Protein AF-0000000069203254 (afdb_homodimer)

Nearest PDB structures (foldseek):
  6vp0-assembly1_E  TM=7.982E-01  e=1.000E-12  Homo sapiens
  6vum-assembly1_A  TM=7.937E-01  e=8.393E-13  Homo sapiens
  8esm-assembly1_A  TM=7.914E-01  e=7.179E-12  Homo sapiens
  6vz1-assembly1_B  TM=7.883E-01  e=5.284E-12  Homo sapiens
  6l48-assembly1_B  TM=7.191E-01  e=2.242E-11  Homo sapiens

Sequence (732 aa):
MKPYTYIHRVSQLDDMDDNSVLSKSKLHGFYYYVYMLGIYYLFDLIYFNQLGTILANSSTVSAIRKEGILMLIWAVYSFTYPYTVYFAHKFGQKLLVALFISLPFMIFPWVTINYKLGFIPGAFVGIMANIGFMKEVSYIKHCKKPIGLWEFFVYMITPALVFYHDYPKTKKIRLVYCLAKLFNIVYFNILGAVIIAKHIEPSIIGTQDYVLQTILLIFPLAIFWILLFFLTFENILNLLAEITYFGDREFYHDWWNATTFEEFNAKWNTVVYAFLHTHVYLQLQEWKVSRVWSKILTFAFSALLHEIILIAVLRQFTPFMTFIMLLQVPVMMVLRFLKNTRIGLIYFWFSLLHGVPIIASYYVLIMKPYTYIHRVSQLDDMDDNSVLSKSKLHGFYYYVYMLGIYYLFDLIYFNQLGTILANSSTVSAIRKEGILMLIWAVYSFTYPYTVYFAHKFGQKLLVALFISLPFMIFPWVTINYKLGFIPGAFVGIMANIGFMKEVSYIKHCKKPIGLWEFFVYMITPALVFYHDYPKTKKIRLVYCLAKLFNIVYFNILGAVIIAKHIEPSIIGTQDYVLQTILLIFPLAIFWILLFFLTFENILNLLAEITYFGDREFYHDWWNATTFEEFNAKWNTVVYAFLHTHVYLQLQEWKVSRVWSKILTFAFSALLHEIILIAVLRQFTPFMTFIMLLQVPVMMVLRFLKNTRIGLIYFWFSLLHGVPIIASYYVLI

pLDDT: mean 89.7, std 7.21, range [35.69, 98.19]

Radius of gyration: 30.36 Å; Cα contacts (8 Å, |Δi|>4): 889; chains: 2; bounding box: 56×98×72 Å

InterPro domains:
  IPR004299 Membrane bound O-acyl transferase, MBOAT [PF03062] (158-364)
  IPR014371 Sterol O-acyltransferase, ACAT/DAG/ARE types [PTHR10408] (147-364)

Organism: Paramecium tetraurelia (NCBI:txid5888)

Secondary structure (DSSP, 8-state):
-PPP----B--TT-TT-TTSHHHH-TTHHHHHHHHHHHHHHHHHHHHTT-HHHHHHT-HHHHHHHHTHHHHHHHHHHHHHTHHHHHHHHHTT-HHHHHHHHHHHHHHHHHHHHHTT--HHHHHHHHHHHHHHHHHHHHHHHH--S---HHHHHHHHHSS-SS--SS--B-S---HHHHHHHHHHHHHHHHHHHHHIIIIIHHHHHT---HHHHHHHHHHHHHHHHHHHHIIIIIIIHHHHHHHTTB-B------GGG-SSHHHHHHHH-HHHHHHIIIIIIHHHHHTT--HHHHHHHHHHHHHHHHHHHHHHHHTS--THHHHHHHHHHHHHHHGGGGTTSHHHHHHHHHHHHHHHHHHHHHHS--/-PPP----B--TT-TT-TTSHHHH-TTHHHHHHHHHHHHHHHHHHHHTT-HHHHHHT-HHHHHHHHTHHHHHHHHHHHHHTHHHHHHHHHTT-HHHHHHHHHHHHHHHHHHHHHTT--HHHHHHHHHHHHHHHHHHHHHHHH--S---HHHHHHHHHSS-SS--S---B-S---HHHHHHHHHHHHHHHHHHHHHIIIIIHHHHHT---HHHHHHHHHHHHHHHHHHHHIIIIIIIHHHHHHHTTB-B------GGG-SSHHHHHHHH-HHHHHHIIIIIIHHHHHTT--HHHHHHHHHHHHHHHHHHHHHHHHTS--THHHHHHHHHHHHHHHGGGGTTSHHHHHHHHHHHHHHHHHHHHHH---

Solvent-accessible surface area (backbone atoms only — not comparable to full-atom values): 38084 Å² total; per-residue (Å²): 135,79,67,74,78,79,48,77,40,65,32,47,73,33,82,88,37,77,83,11,56,37,54,65,35,88,62,39,33,56,54,55,52,54,53,49,51,55,52,48,52,52,48,51,29,52,73,68,64,39,46,67,56,44,46,66,69,17,68,68,51,44,38,42,63,72,41,39,60,57,49,50,51,46,56,52,43,45,61,49,55,55,50,58,36,52,51,23,55,74,71,66,36,63,70,55,28,56,51,52,56,48,41,44,76,52,48,41,39,46,52,23,55,73,66,61,36,43,58,66,56,18,40,49,47,34,51,41,34,50,52,38,38,47,32,51,54,28,36,68,74,57,56,84,64,93,74,53,72,65,58,51,51,50,51,66,56,31,72,53,36,60,55,64,94,76,70,37,62,50,92,70,72,56,65,69,58,46,52,52,28,50,49,48,44,54,51,45,50,52,52,47,48,46,44,39,37,67,42,41,47,52,36,55,77,74,38,88,49,55,69,58,24,24,63,57,28,29,61,48,49,51,52,47,51,53,46,50,48,44,37,46,57,65,16,52,39,45,39,32,17,46,79,62,26,48,23,55,40,49,48,40,51,69,34,66,61,24,22,43,63,67,49,25,61,56,16,59,36,32,41,61,38,40,33,44,45,46,67,40,29,49,48,35,43,73,72,66,44,53,72,69,56,25,51,51,52,39,51,49,51,55,38,48,56,54,42,52,32,47,28,30,33,66,72,44,92,64,66,58,62,42,48,55,58,55,52,46,54,62,50,40,66,70,47,50,83,25,54,90,34,70,65,13,34,51,47,40,51,52,47,53,47,48,46,53,22,47,49,47,42,66,61,63,56,136,135,78,67,74,77,80,48,76,38,65,32,46,73,32,83,89,37,78,82,11,56,37,52,65,37,88,63,40,33,55,54,56,51,54,53,47,52,55,53,49,52,52,49,50,29,52,74,69,65,38,46,67,56,42,48,68,71,16,68,66,52,44,36,41,63,71,42,38,63,56,48,51,51,45,53,52,43,46,66,49,56,55,52,57,35,51,50,23,55,73,72,66,36,63,67,55,27,56,51,50,58,49,40,44,76,51,48,41,39,47,52,22,54,74,65,58,38,43,56,68,52,18,39,50,48,34,51,43,34,52,51,40,39,47,34,50,54,28,36,67,74,56,55,83,64,93,74,53,70,65,58,51,51,50,52,68,57,32,70,53,35,58,56,66,96,75,69,38,62,50,94,70,71,57,65,69,57,47,52,51,29,50,50,46,42,55,51,44,49,52,52,48,50,47,44,39,38,68,42,41,48,52,37,53,76,74,39,87,49,54,68,59,26,23,61,57,26,29,62,48,48,51,53,47,51,55,47,50,47,45,36,46,56,64,17,53,38,44,41,32,17,44,78,63,27,47,23,53,40,48,48,40,52,69,32,65,60,24,21,40,61,69,48,24,60,56,16,60,36,32,41,60,38,40,32,43,45,47,68,42,28,49,48,34,44,73,72,65,43,54,70,69,57,25,52,51,51,39,50,49,52,55,41,48,59,53,42,54,32,46,30,30,33,64,73,44,90,65,64,58,62,43,48,55,58,54,49,45,52,61,50,39,67,70,47,52,83,25,55,88,34,71,65,13,33,52,47,41,50,53,46,54,48,48,47,54,22,47,50,45,44,66,60,60,57,130

Foldseek 3Di:
DDADDFDFDDAQCQPVDCPHVLNPDPCVVVVVVVVVVLVVVVVVCVVVVNLVVLLVPFPQSVLCVVCVVVLVVLLVCLLPLLVQLLVCLVVVPPVSNVVSLCVLLVPLLCCCVVVVGAQVSLLSSLVSSVLSSLQSVLCSVPVPDRDDPVVSSLSSLQLASHDDPDAQFADAFDPVLLVVLVVLLVSLVSSLSSLCRPQLVCLQVVDPDLVSSLVSCLVSVVVNVVSVLCNVQNRSNVNSCRVSRGRRSQQFAPLLQFLAVVSNVCGSGVRVVSSLVNPQLVVCVVVVHDNLVSVLVSQLVVLVSVQSSLCSNLVDRDCPSSVVSSVSSVVRVVCVVRGPHPVSSVVVVVCVSRVVSSCCSVSPDD/DDADDFDFDDAQCQPVDCPHVLNPDPCVVVVVVVVVVLVVVVVVCVVVVNLVVLLVPFPQSVLCVVCVVVLVVLLVCLLPLLVQLLVCLVVVPVVSNVVSLCVLLVPLLVCCVVVVGAQVSLLSSLVSSVLSSLQSVLCSVPVPDRDDPVVSSLSSLQLASHDDPDAQFADAFDPVLLVVLVVLLVSLVSSLSSLCRPQLVCLQVVDPDLVSSLVSCLVSVVVNVVSVLCNVQNRSNVSSCRVSRGRRSQQFAPLLQFLAVVSNVCGSGVRVVSSLVNPQLVVCVVVVHDNLVSVLVSQLVVLVSVQSSLCSNLVDRDCPSSVVSSVSSVVRVVCVVRGPHPVSSVVVVVCVSRVVSSCCSVSPPD

Structure (mmCIF, N/CA/C/O backbone):
data_AF-0000000069203254-model_v1
#
loop_
_entity.id
_entity.type
_entity.pdbx_description
1 polymer 'Chromosome undetermined scaffold_76, whole genome shotgun sequence'
#
loop_
_atom_site.group_PDB
_atom_site.id
_atom_site.type_symbol
_atom_site.label_atom_id
_atom_site.label_alt_id
_atom_site.label_comp_id
_atom_site.label_asym_id
_atom_site.label_entity_id
_atom_site.label_seq_id
_atom_site.pdbx_PDB_ins_code
_atom_site.Cartn_x
_atom_site.Cartn_y
_atom_site.Cartn_z
_atom_site.occupancy
_atom_site.B_iso_or_equiv
_atom_site.auth_seq_id
_atom_site.auth_comp_id
_atom_site.auth_asym_id
_atom_site.auth_atom_id
_atom_site.pdbx_PDB_model_num
ATOM 1 N N . MET A 1 1 ? 27.375 -28.328 -5.211 1 59.78 1 MET A N 1
ATOM 2 C CA . MET A 1 1 ? 26.125 -27.594 -5.012 1 59.78 1 MET A CA 1
ATOM 3 C C . MET A 1 1 ? 25 -28.516 -4.559 1 59.78 1 MET A C 1
ATOM 5 O O . MET A 1 1 ? 24.859 -29.625 -5.09 1 59.78 1 MET A O 1
ATOM 9 N N . LYS A 1 2 ? 24.375 -28.203 -3.41 1 66.56 2 LYS A N 1
ATOM 10 C CA . LYS A 1 2 ? 23.422 -29.094 -2.746 1 66.56 2 LYS A CA 1
ATOM 11 C C . LYS A 1 2 ? 22.016 -28.906 -3.316 1 66.56 2 LYS A C 1
ATOM 13 O O . LYS A 1 2 ? 21.656 -27.812 -3.744 1 66.56 2 LYS A O 1
ATOM 18 N N . PRO A 1 3 ? 21.422 -30.094 -3.469 1 78.12 3 PRO A N 1
ATOM 19 C CA . PRO A 1 3 ? 20.031 -30.047 -3.926 1 78.12 3 PRO A CA 1
ATOM 20 C C . PRO A 1 3 ? 19.188 -29.094 -3.084 1 78.12 3 PRO A C 1
ATOM 22 O O . PRO A 1 3 ? 19.578 -28.719 -1.982 1 78.12 3 PRO A O 1
ATOM 25 N N . TYR A 1 4 ? 18.141 -28.672 -3.609 1 84.25 4 TYR A N 1
ATOM 26 C CA . TYR A 1 4 ? 17.203 -27.797 -2.902 1 84.25 4 TYR A CA 1
ATOM 27 C C . TYR A 1 4 ? 16.641 -28.484 -1.666 1 84.25 4 TYR A C 1
ATOM 29 O O . TYR A 1 4 ? 16.344 -29.688 -1.697 1 84.25 4 TYR A O 1
ATOM 37 N N . THR A 1 5 ? 16.672 -27.812 -0.538 1 88.44 5 THR A N 1
ATOM 38 C CA . THR A 1 5 ? 16.172 -28.375 0.714 1 88.44 5 THR A CA 1
ATOM 39 C C . THR A 1 5 ? 14.953 -27.594 1.206 1 88.44 5 THR A C 1
ATOM 41 O O . THR A 1 5 ? 14.961 -26.359 1.198 1 88.44 5 THR A O 1
ATOM 44 N N . TYR A 1 6 ? 13.961 -28.438 1.542 1 93.69 6 TYR A N 1
ATOM 45 C CA . TYR A 1 6 ? 12.742 -27.828 2.061 1 93.69 6 TYR A CA 1
ATOM 46 C C . TYR A 1 6 ? 12.805 -27.703 3.578 1 93.69 6 TYR A C 1
ATOM 48 O O . TYR A 1 6 ? 13.141 -28.656 4.277 1 93.69 6 TYR A O 1
ATOM 56 N N . ILE A 1 7 ? 12.586 -26.469 4.098 1 94.31 7 ILE A N 1
ATOM 57 C CA . ILE A 1 7 ? 12.523 -26.188 5.527 1 94.31 7 ILE A CA 1
ATOM 58 C C . ILE A 1 7 ? 11.305 -25.328 5.828 1 94.31 7 ILE A C 1
ATOM 60 O O . ILE A 1 7 ? 10.695 -24.766 4.918 1 94.31 7 ILE A O 1
ATOM 64 N N . HIS A 1 8 ? 10.984 -25.312 7.086 1 95.56 8 HIS A N 1
ATOM 65 C CA . HIS A 1 8 ? 9.852 -24.469 7.461 1 95.56 8 HIS A CA 1
ATOM 66 C C . HIS A 1 8 ? 10.164 -22.984 7.238 1 95.56 8 HIS A C 1
ATOM 68 O O . HIS A 1 8 ? 11.109 -22.453 7.824 1 95.56 8 HIS A O 1
ATOM 74 N N . ARG A 1 9 ? 9.406 -22.344 6.406 1 95.38 9 ARG A N 1
ATOM 75 C CA . ARG A 1 9 ? 9.547 -20.922 6.109 1 95.38 9 ARG A CA 1
ATOM 76 C C . ARG A 1 9 ? 8.195 -20.297 5.828 1 95.38 9 ARG A C 1
ATOM 78 O O . ARG A 1 9 ? 7.273 -20.953 5.352 1 95.38 9 ARG A O 1
ATOM 85 N N . VAL A 1 10 ? 8.086 -19 6.059 1 95.06 10 VAL A N 1
ATOM 86 C CA . VAL A 1 10 ? 6.848 -18.266 5.836 1 95.06 10 VAL A CA 1
ATOM 87 C C . VAL A 1 10 ? 6.973 -17.422 4.574 1 95.06 10 VAL A C 1
ATOM 89 O O . VAL A 1 10 ? 8.07 -17 4.203 1 95.06 10 VAL A O 1
ATOM 92 N N . SER A 1 11 ? 5.867 -17.281 3.896 1 95.75 11 SER A N 1
ATOM 93 C CA . SER A 1 11 ? 5.848 -16.391 2.74 1 95.75 11 SER A CA 1
ATOM 94 C C . SER A 1 11 ? 6.145 -14.953 3.146 1 95.75 11 SER A C 1
ATOM 96 O O . SER A 1 11 ? 5.57 -14.445 4.113 1 95.75 11 SER A O 1
ATOM 98 N N . GLN A 1 12 ? 6.926 -14.281 2.449 1 95.38 12 GLN A N 1
ATOM 99 C CA . GLN A 1 12 ? 7.461 -12.984 2.85 1 95.38 12 GLN A CA 1
ATOM 100 C C . GLN A 1 12 ? 6.363 -11.922 2.893 1 95.38 12 GLN A C 1
ATOM 102 O O . GLN A 1 12 ? 6.398 -11.023 3.734 1 95.38 12 GLN A O 1
ATOM 107 N N . LEU A 1 13 ? 5.395 -12.016 2.055 1 95.62 13 LEU A N 1
ATOM 108 C CA . LEU A 1 13 ? 4.383 -10.969 1.96 1 95.62 13 LEU A CA 1
ATOM 109 C C . LEU A 1 13 ? 3.037 -11.469 2.479 1 95.62 13 LEU A C 1
ATOM 111 O O . LEU A 1 13 ? 1.991 -10.906 2.145 1 95.62 13 LEU A O 1
ATOM 115 N N . ASP A 1 14 ? 3.023 -12.547 3.232 1 95.44 14 ASP A N 1
ATOM 116 C CA . ASP A 1 14 ? 1.796 -13.07 3.822 1 95.44 14 ASP A CA 1
ATOM 117 C C . ASP A 1 14 ? 1.26 -12.133 4.898 1 95.44 14 ASP A C 1
ATOM 119 O O . ASP A 1 14 ? 1.852 -12.016 5.977 1 95.44 14 ASP A O 1
ATOM 123 N N . ASP A 1 15 ? 0.205 -11.523 4.68 1 90.31 15 ASP A N 1
ATOM 124 C CA . ASP A 1 15 ? -0.351 -10.531 5.594 1 90.31 15 ASP A CA 1
ATOM 125 C C . ASP A 1 15 ? -1.049 -11.195 6.773 1 90.31 15 ASP A C 1
ATOM 127 O O . ASP A 1 15 ? -1.454 -10.523 7.727 1 90.31 15 ASP A O 1
ATOM 131 N N . MET A 1 16 ? -1.205 -12.547 6.742 1 92.19 16 MET A 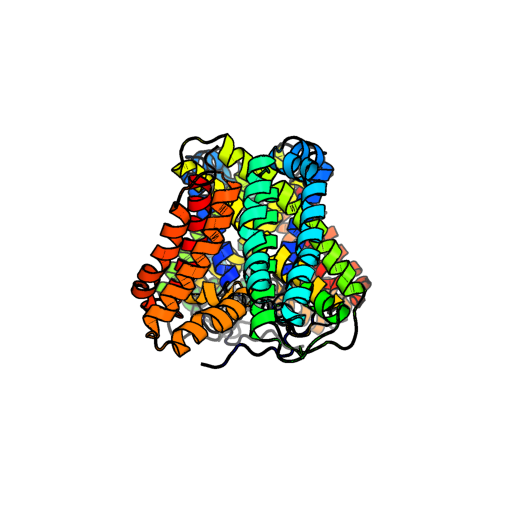N 1
ATOM 132 C CA . MET A 1 16 ? -1.908 -13.242 7.816 1 92.19 16 MET A CA 1
ATOM 133 C C . MET A 1 16 ? -0.924 -13.938 8.75 1 92.19 16 MET A C 1
ATOM 135 O O . MET A 1 16 ? -1.33 -14.594 9.711 1 92.19 16 MET A O 1
ATOM 139 N N . ASP A 1 17 ? 0.346 -13.859 8.406 1 92.25 17 ASP A N 1
ATOM 140 C CA . ASP A 1 17 ? 1.387 -14.43 9.258 1 92.25 17 ASP A CA 1
ATOM 141 C C . ASP A 1 17 ? 2.201 -13.336 9.938 1 92.25 17 ASP A C 1
ATOM 143 O O . ASP A 1 17 ? 2.836 -12.516 9.266 1 92.25 17 ASP A O 1
ATOM 147 N N . ASP A 1 18 ? 2.309 -13.289 11.211 1 90.38 18 ASP A N 1
ATOM 148 C CA . ASP A 1 18 ? 2.963 -12.25 12 1 90.38 18 ASP A CA 1
ATOM 149 C C . ASP A 1 18 ? 4.477 -12.281 11.805 1 90.38 18 ASP A C 1
ATOM 151 O O . ASP A 1 18 ? 5.164 -11.297 12.086 1 90.38 18 ASP A O 1
ATOM 155 N N . ASN A 1 19 ? 4.961 -13.352 11.281 1 91.69 19 ASN A N 1
ATOM 156 C CA . ASN A 1 19 ? 6.402 -13.492 11.133 1 91.69 19 ASN A CA 1
ATOM 157 C C . ASN A 1 19 ? 6.852 -13.164 9.711 1 91.69 19 ASN A C 1
ATOM 159 O O . ASN A 1 19 ? 8.039 -13.242 9.391 1 91.69 19 ASN A O 1
ATOM 163 N N . SER A 1 20 ? 5.914 -12.797 8.914 1 94.44 20 SER A N 1
ATOM 164 C CA . SER A 1 20 ? 6.266 -12.453 7.543 1 94.44 20 SER A CA 1
ATOM 165 C C . SER A 1 20 ? 7.035 -11.133 7.488 1 94.44 20 SER A C 1
ATOM 167 O O . SER A 1 20 ? 6.977 -10.336 8.422 1 94.44 20 SER A O 1
ATOM 169 N N . VAL A 1 21 ? 7.812 -10.93 6.445 1 94.06 21 VAL A N 1
ATOM 170 C CA . VAL A 1 21 ? 8.547 -9.688 6.215 1 94.06 21 VAL A CA 1
ATOM 171 C C . VAL A 1 21 ? 7.574 -8.516 6.164 1 94.06 21 VAL A C 1
ATOM 173 O O . VAL A 1 21 ? 7.852 -7.445 6.715 1 94.06 21 VAL A O 1
ATOM 176 N N . LEU A 1 22 ? 6.457 -8.672 5.562 1 92.94 22 LEU A N 1
ATOM 177 C CA . LEU A 1 22 ? 5.445 -7.625 5.449 1 92.94 22 LEU A CA 1
ATOM 178 C C . LEU A 1 22 ? 4.91 -7.234 6.82 1 92.94 22 LEU A C 1
ATOM 180 O O . LEU A 1 22 ? 4.852 -6.047 7.156 1 92.94 22 LEU A O 1
ATOM 184 N N . SER A 1 23 ? 4.539 -8.234 7.66 1 90.44 23 SER A N 1
ATOM 185 C CA . SER A 1 23 ? 3.93 -7.969 8.953 1 90.44 23 SER A CA 1
ATOM 186 C C . SER A 1 23 ? 4.926 -7.328 9.914 1 90.44 23 SER A C 1
ATOM 188 O O . SER A 1 23 ? 4.547 -6.52 10.766 1 90.44 23 SER A O 1
ATOM 190 N N . LYS A 1 24 ? 6.195 -7.586 9.719 1 91.38 24 LYS A N 1
ATOM 191 C CA . LYS A 1 24 ? 7.223 -7.047 10.602 1 91.38 24 LYS A CA 1
ATOM 192 C C . LYS A 1 24 ? 7.754 -5.715 10.086 1 91.38 24 LYS A C 1
ATOM 194 O O . LYS A 1 24 ? 8.453 -4.996 10.805 1 91.38 24 LYS A O 1
ATOM 199 N N . SER A 1 25 ? 7.352 -5.406 8.922 1 92.06 25 SER A N 1
ATOM 200 C CA . SER A 1 25 ? 7.855 -4.18 8.32 1 92.06 25 SER A CA 1
ATOM 201 C C . SER A 1 25 ? 7.207 -2.947 8.938 1 92.06 25 SER A C 1
ATOM 203 O O . SER A 1 25 ? 6.012 -2.957 9.242 1 92.06 25 SER A O 1
ATOM 205 N N . LYS A 1 26 ? 8.016 -1.901 9.008 1 91.88 26 LYS A N 1
ATOM 206 C CA . LYS A 1 26 ? 7.488 -0.624 9.484 1 91.88 26 LYS A CA 1
ATOM 207 C C . LYS A 1 26 ? 6.672 0.071 8.398 1 91.88 26 LYS A C 1
ATOM 209 O O . LYS A 1 26 ? 6.027 1.091 8.656 1 91.88 26 LYS A O 1
ATOM 214 N N . LEU A 1 27 ? 6.617 -0.548 7.227 1 91.44 27 LEU A N 1
ATOM 215 C CA . LEU A 1 27 ? 5.887 0.055 6.113 1 91.44 27 LEU A CA 1
ATOM 216 C C . LEU A 1 27 ? 4.625 -0.737 5.801 1 91.44 27 LEU A C 1
ATOM 218 O O . LEU A 1 27 ? 4.016 -0.554 4.746 1 91.44 27 LEU A O 1
ATOM 222 N N . HIS A 1 28 ? 4.191 -1.595 6.684 1 90.81 28 HIS A N 1
ATOM 223 C CA . HIS A 1 28 ? 3.104 -2.533 6.422 1 90.81 28 HIS A CA 1
ATOM 224 C C . HIS A 1 28 ? 1.779 -1.803 6.227 1 90.81 28 HIS A C 1
ATOM 226 O O . HIS A 1 28 ? 0.89 -2.297 5.531 1 90.81 28 HIS A O 1
ATOM 232 N N . GLY A 1 29 ? 1.631 -0.62 6.773 1 91.62 29 GLY A N 1
ATOM 233 C CA . GLY A 1 29 ? 0.402 0.143 6.621 1 91.62 29 GLY A CA 1
ATOM 234 C C . GLY A 1 29 ? 0.088 0.483 5.176 1 91.62 29 GLY A C 1
ATOM 235 O O . GLY A 1 29 ? -1.08 0.545 4.785 1 91.62 29 GLY A O 1
ATOM 236 N N . PHE A 1 30 ? 1.15 0.67 4.363 1 91.69 30 PHE A N 1
ATOM 237 C CA . PHE A 1 30 ? 0.964 1.026 2.961 1 91.69 30 PHE A CA 1
ATOM 238 C C . PHE A 1 30 ? 0.378 -0.144 2.178 1 91.69 30 PHE A C 1
ATOM 240 O O . PHE A 1 30 ? -0.282 0.055 1.156 1 91.69 30 PHE A O 1
ATOM 247 N N . TYR A 1 31 ? 0.605 -1.359 2.682 1 92.12 31 TYR A N 1
ATOM 248 C CA . TYR A 1 31 ? -0.003 -2.527 2.057 1 92.12 31 TYR A CA 1
ATOM 249 C C . TYR A 1 31 ? -1.524 -2.453 2.125 1 92.12 31 TYR A C 1
ATOM 251 O O . TYR A 1 31 ? -2.209 -2.672 1.123 1 92.12 31 TYR A O 1
ATOM 259 N N . TYR A 1 32 ? -2.053 -2.1 3.293 1 90.62 32 TYR A N 1
ATOM 260 C CA . TYR A 1 32 ? -3.496 -2.023 3.48 1 90.62 32 TYR A CA 1
ATOM 261 C C . TYR A 1 32 ? -4.086 -0.853 2.703 1 90.62 32 TYR A C 1
ATOM 263 O O . TYR A 1 32 ? -5.207 -0.938 2.195 1 90.62 32 TYR A O 1
ATOM 271 N N . TYR A 1 33 ? -3.275 0.205 2.648 1 92.94 33 TYR A N 1
ATOM 272 C CA . TYR A 1 33 ? -3.676 1.361 1.855 1 92.94 33 TYR A CA 1
ATOM 273 C C . TYR A 1 33 ? -3.898 0.973 0.399 1 92.94 33 TYR A C 1
ATOM 275 O O . TYR A 1 33 ? -4.965 1.235 -0.164 1 92.94 33 TYR A O 1
ATOM 283 N N . VAL A 1 34 ? -2.984 0.165 -0.263 1 91.88 34 VAL A N 1
ATOM 284 C CA . VAL A 1 34 ? -3.047 -0.207 -1.672 1 91.88 34 VAL A CA 1
ATOM 285 C C . VAL A 1 34 ? -4.133 -1.263 -1.88 1 91.88 34 VAL A C 1
ATOM 287 O O . VAL A 1 34 ? -4.867 -1.221 -2.869 1 91.88 34 VAL A O 1
ATOM 290 N N . TYR A 1 35 ? -4.207 -2.143 -0.897 1 92.75 35 TYR A N 1
ATOM 291 C CA . TYR A 1 35 ? -5.227 -3.186 -0.965 1 92.75 35 TYR A CA 1
ATOM 292 C C . TYR A 1 35 ? -6.625 -2.58 -0.96 1 92.75 35 TYR A C 1
ATOM 294 O O . TYR A 1 35 ? -7.488 -2.99 -1.739 1 92.75 35 TYR A O 1
ATOM 302 N N . MET A 1 36 ? -6.848 -1.55 -0.164 1 92.81 36 MET A N 1
ATOM 303 C CA . MET A 1 36 ? -8.141 -0.887 -0.075 1 92.81 36 MET A CA 1
ATOM 304 C C . MET A 1 36 ? -8.453 -0.12 -1.356 1 92.81 36 MET A C 1
ATOM 306 O O . MET A 1 36 ? -9.594 -0.1 -1.812 1 92.81 36 MET A O 1
ATOM 310 N N . LEU A 1 37 ? -7.449 0.465 -1.939 1 92.88 37 LEU A N 1
ATOM 311 C CA . LEU A 1 37 ? -7.648 1.189 -3.189 1 92.88 37 LEU A CA 1
ATOM 312 C C . LEU A 1 37 ? -8.102 0.246 -4.297 1 92.88 37 LEU A C 1
ATOM 314 O O . LEU A 1 37 ? -8.93 0.618 -5.133 1 92.88 37 LEU A O 1
ATOM 318 N N . GLY A 1 38 ? -7.574 -1.018 -4.277 1 92.44 38 GLY A N 1
ATOM 319 C CA . GLY A 1 38 ? -8.031 -2.008 -5.238 1 92.44 38 GLY A CA 1
ATOM 320 C C . GLY A 1 38 ? -9.492 -2.379 -5.062 1 92.44 38 GLY A C 1
ATOM 321 O O . GLY A 1 38 ? -10.234 -2.484 -6.039 1 92.44 38 GLY A O 1
ATOM 322 N N . ILE A 1 39 ? -9.898 -2.465 -3.812 1 92.25 39 ILE A N 1
ATOM 323 C CA . ILE A 1 39 ? -11.281 -2.805 -3.508 1 92.25 39 ILE A CA 1
ATOM 324 C C . ILE A 1 39 ? -12.195 -1.658 -3.926 1 92.25 39 ILE A C 1
ATOM 326 O O . ILE A 1 39 ? -13.258 -1.886 -4.516 1 92.25 39 ILE A O 1
ATOM 330 N N . TYR A 1 40 ? -11.766 -0.476 -3.65 1 91.69 40 TYR A N 1
ATOM 331 C CA . TYR A 1 40 ? -12.562 0.698 -4 1 91.69 40 TYR A CA 1
ATOM 332 C C . TYR A 1 40 ? -12.68 0.842 -5.512 1 91.69 40 TYR A C 1
ATOM 334 O O . TYR A 1 40 ? -13.703 1.312 -6.02 1 91.69 40 TYR A O 1
ATOM 342 N N . TYR A 1 41 ? -11.648 0.421 -6.215 1 91.94 41 TYR A N 1
ATOM 343 C CA . TYR A 1 41 ? -11.711 0.455 -7.672 1 91.94 41 TYR A CA 1
ATOM 344 C C . TYR A 1 41 ? -12.836 -0.431 -8.188 1 91.94 41 TYR A C 1
ATOM 346 O O . TYR A 1 41 ? -13.602 -0.023 -9.062 1 91.94 41 TYR A O 1
ATOM 354 N N . LEU A 1 42 ? -13.031 -1.536 -7.637 1 92.5 42 LEU A N 1
ATOM 355 C CA . LEU A 1 42 ? -14.102 -2.449 -8.031 1 92.5 42 LEU A CA 1
ATOM 356 C C . LEU A 1 42 ? -15.461 -1.915 -7.602 1 92.5 42 LEU A C 1
ATOM 358 O O . LEU A 1 42 ? -16.438 -2.008 -8.352 1 92.5 42 LEU A O 1
ATOM 362 N N . PHE A 1 43 ? -15.477 -1.313 -6.438 1 89.06 43 PHE A N 1
ATOM 363 C CA . PHE A 1 43 ? -16.734 -0.761 -5.938 1 89.06 43 PHE A CA 1
ATOM 364 C C . PHE A 1 43 ? -17.203 0.402 -6.809 1 89.06 43 PHE A C 1
ATOM 366 O O . PHE A 1 43 ? -18.391 0.599 -7 1 89.06 43 PHE A O 1
ATOM 373 N N . ASP A 1 44 ? -16.219 1.114 -7.238 1 88.56 44 ASP A N 1
ATOM 374 C CA . ASP A 1 44 ? -16.531 2.215 -8.141 1 88.56 44 ASP A CA 1
ATOM 375 C C . ASP A 1 44 ? -17.172 1.699 -9.43 1 88.56 44 ASP A C 1
ATOM 377 O O . ASP A 1 44 ? -18.172 2.252 -9.898 1 88.56 44 ASP A O 1
ATOM 381 N N . LEU A 1 45 ? -16.688 0.66 -9.984 1 90.56 45 LEU A N 1
ATOM 382 C CA . LEU A 1 45 ? -17.219 0.085 -11.211 1 90.56 45 LEU A CA 1
ATOM 383 C C . LEU A 1 45 ? -18.609 -0.504 -10.977 1 90.56 45 LEU A C 1
ATOM 385 O O . LEU A 1 45 ? -19.484 -0.412 -11.844 1 90.56 45 LEU A O 1
ATOM 389 N N . ILE A 1 46 ? -18.812 -1.042 -9.797 1 89.69 46 ILE A N 1
ATOM 390 C CA . ILE A 1 46 ? -20.109 -1.606 -9.445 1 89.69 46 ILE A CA 1
ATOM 391 C C . ILE A 1 46 ? -21.125 -0.482 -9.258 1 89.69 46 ILE A C 1
ATOM 393 O O . ILE A 1 46 ? -22.25 -0.572 -9.742 1 89.69 46 ILE A O 1
ATOM 397 N N . TYR A 1 47 ? -20.688 0.559 -8.594 1 85 47 TYR A N 1
ATOM 398 C CA . TYR A 1 47 ? -21.562 1.688 -8.305 1 85 47 TYR A CA 1
ATOM 399 C C . TYR A 1 47 ? -22.078 2.326 -9.594 1 85 47 TYR A C 1
ATOM 401 O O . TYR A 1 47 ? -23.25 2.686 -9.688 1 85 47 TYR A O 1
ATOM 409 N N . PHE A 1 48 ? -21.266 2.381 -10.625 1 88.81 48 PHE A N 1
ATOM 410 C CA . PHE A 1 48 ? -21.641 3.02 -11.875 1 88.81 48 PHE A CA 1
ATOM 411 C C . PHE A 1 48 ? -22.172 1.989 -12.867 1 88.81 48 PHE A C 1
ATOM 413 O O . PHE A 1 48 ? -22.281 2.273 -14.062 1 88.81 48 PHE A O 1
ATOM 420 N N . ASN A 1 49 ? -22.375 0.728 -12.32 1 89.75 49 ASN A N 1
ATOM 421 C CA . ASN A 1 49 ? -22.938 -0.359 -13.125 1 89.75 49 ASN A CA 1
ATOM 422 C C . ASN A 1 49 ? -22.109 -0.589 -14.391 1 89.75 49 ASN A C 1
ATOM 424 O O . ASN A 1 49 ? -22.672 -0.774 -15.477 1 89.75 49 ASN A O 1
ATOM 428 N N . GLN A 1 50 ? -20.812 -0.439 -14.211 1 92.25 50 GLN A N 1
ATOM 429 C CA . GLN A 1 50 ? -19.922 -0.594 -15.359 1 92.25 50 GLN A CA 1
ATOM 430 C C . GLN A 1 50 ? -19.25 -1.961 -15.352 1 92.25 50 GLN A C 1
ATOM 432 O O . GLN A 1 50 ? -18.797 -2.443 -16.391 1 92.25 50 GLN A O 1
ATOM 437 N N . LEU A 1 51 ? -19.172 -2.564 -14.219 1 91.56 51 LEU A N 1
ATOM 438 C CA . LEU A 1 51 ? -18.438 -3.812 -14.078 1 91.56 51 LEU A CA 1
ATOM 439 C C . LEU A 1 51 ? -18.969 -4.867 -15.047 1 91.56 51 LEU A C 1
ATOM 441 O O . LEU A 1 51 ? -18.188 -5.465 -15.805 1 91.56 51 LEU A O 1
ATOM 445 N N . GLY A 1 52 ? -20.281 -5.082 -15.023 1 90.62 52 GLY A N 1
ATOM 446 C CA . GLY A 1 52 ? -20.875 -6.066 -15.906 1 90.62 52 GLY A CA 1
ATOM 447 C C . GLY A 1 52 ? -20.656 -5.77 -17.375 1 90.62 52 GLY A C 1
ATOM 448 O O . GLY A 1 52 ? -20.328 -6.668 -18.156 1 90.62 52 GLY A O 1
ATOM 449 N N . THR A 1 53 ? -20.766 -4.527 -17.719 1 93.19 53 THR A N 1
ATOM 450 C CA . THR A 1 53 ? -20.609 -4.117 -19.109 1 93.19 53 THR A CA 1
ATOM 451 C C . THR A 1 53 ? -19.156 -4.289 -19.562 1 93.19 53 THR A C 1
ATOM 453 O O . THR A 1 53 ? -18.906 -4.781 -20.672 1 93.19 53 THR A O 1
ATOM 456 N N . ILE A 1 54 ? -18.25 -3.922 -18.75 1 93.56 54 ILE A N 1
ATOM 457 C CA . ILE A 1 54 ? -16.844 -4.027 -19.062 1 93.56 54 ILE A CA 1
ATOM 458 C C . ILE A 1 54 ? -16.469 -5.496 -19.266 1 93.56 54 ILE A C 1
ATOM 460 O O . ILE A 1 54 ? -15.789 -5.844 -20.25 1 93.56 54 ILE A O 1
ATOM 464 N N . LEU A 1 55 ? -16.906 -6.344 -18.422 1 93.12 55 LEU A N 1
ATOM 465 C CA . LEU A 1 55 ? -16.562 -7.762 -18.484 1 93.12 55 LEU A CA 1
ATOM 466 C C . LEU A 1 55 ? -17.281 -8.438 -19.656 1 93.12 55 LEU A C 1
ATOM 468 O O . LEU A 1 55 ? -16.719 -9.336 -20.281 1 93.12 55 LEU A O 1
ATOM 472 N N . ALA A 1 56 ? -18.469 -7.961 -19.969 1 91.81 56 ALA A N 1
ATOM 473 C CA . ALA A 1 56 ? -19.25 -8.562 -21.047 1 91.81 56 ALA A CA 1
ATOM 474 C C . ALA A 1 56 ? -18.672 -8.188 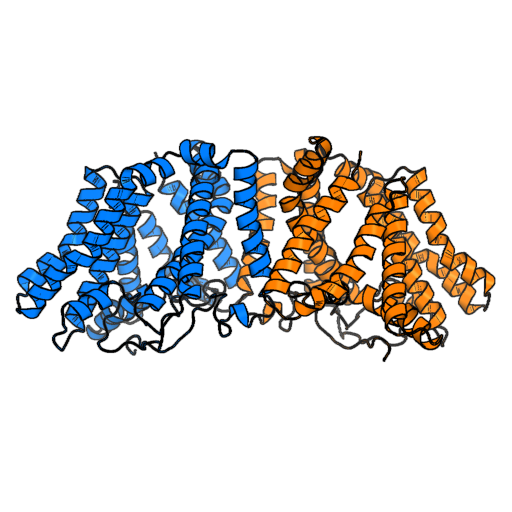-22.406 1 91.81 56 ALA A C 1
ATOM 476 O O . ALA A 1 56 ? -18.734 -8.977 -23.359 1 91.81 56 ALA A O 1
ATOM 477 N N . ASN A 1 57 ? -18.062 -7.055 -22.469 1 90.69 57 ASN A N 1
ATOM 478 C CA . ASN A 1 57 ? -17.594 -6.551 -23.75 1 90.69 57 ASN A CA 1
ATOM 479 C C . ASN A 1 57 ? -16.172 -7.02 -24.047 1 90.69 57 ASN A C 1
ATOM 481 O O . ASN A 1 57 ? -15.633 -6.754 -25.125 1 90.69 57 ASN A O 1
ATOM 485 N N . SER A 1 58 ? -15.625 -7.762 -23.172 1 92.69 58 SER A N 1
ATOM 486 C CA . SER A 1 58 ? -14.258 -8.227 -23.359 1 92.69 58 SER A CA 1
ATOM 487 C C . SER A 1 58 ? -14.227 -9.602 -24.016 1 92.69 58 SER A C 1
ATOM 489 O O . SER A 1 58 ? -14.836 -10.547 -23.5 1 92.69 58 SER A O 1
ATOM 491 N N . SER A 1 59 ? -13.539 -9.688 -25.062 1 89.69 59 SER A N 1
ATOM 492 C CA . SER A 1 59 ? -13.398 -10.969 -25.75 1 89.69 59 SER A CA 1
ATOM 493 C C . SER A 1 59 ? -12.578 -11.953 -24.906 1 89.69 59 SER A C 1
ATOM 495 O O . SER A 1 59 ? -12.867 -13.148 -24.906 1 89.69 59 SER A O 1
ATOM 497 N N . THR A 1 60 ? -11.641 -11.453 -24.203 1 89.44 60 THR A N 1
ATOM 498 C CA . THR A 1 60 ? -10.789 -12.297 -23.391 1 89.44 60 THR A CA 1
ATOM 499 C C . THR A 1 60 ? -11.57 -12.883 -22.219 1 89.44 60 THR A C 1
ATOM 501 O O . THR A 1 60 ? -11.469 -14.07 -21.922 1 89.44 60 THR A O 1
ATOM 504 N N . VAL A 1 61 ? -12.352 -12.023 -21.625 1 91.69 61 VAL A N 1
ATOM 505 C CA . VAL A 1 61 ? -13.133 -12.484 -20.484 1 91.69 61 VAL A CA 1
ATOM 506 C C . VAL A 1 61 ? -14.219 -13.445 -20.953 1 91.69 61 VAL A C 1
ATOM 508 O O . VAL A 1 61 ? -14.531 -14.422 -20.281 1 91.69 61 VAL A O 1
ATOM 511 N N . SER A 1 62 ? -14.766 -13.148 -22.078 1 91.06 62 SER A N 1
ATOM 512 C CA . SER A 1 62 ? -15.75 -14.055 -22.672 1 91.06 62 SER A CA 1
ATOM 513 C C . SER A 1 62 ? -15.141 -15.422 -22.969 1 91.06 62 SER A C 1
ATOM 515 O O . SER A 1 62 ? -15.789 -16.453 -22.781 1 91.06 62 SER A O 1
ATOM 517 N N . ALA A 1 63 ? -13.945 -15.422 -23.375 1 89.56 63 ALA A N 1
ATOM 518 C CA . ALA A 1 63 ? -13.25 -16.688 -23.641 1 89.56 63 ALA A CA 1
ATOM 519 C C . ALA A 1 63 ? -13.055 -17.469 -22.344 1 89.56 63 ALA A C 1
ATOM 521 O O . ALA A 1 63 ? -13.203 -18.703 -22.328 1 89.56 63 ALA A O 1
ATOM 522 N N . ILE A 1 64 ? -12.766 -16.797 -21.328 1 89.31 64 ILE A N 1
ATOM 523 C CA . ILE A 1 64 ? -12.562 -17.438 -20.031 1 89.31 64 ILE A CA 1
ATOM 524 C C . ILE A 1 64 ? -13.883 -18.031 -19.547 1 89.31 64 ILE A C 1
ATOM 526 O O . ILE A 1 64 ? -13.898 -19.141 -19 1 89.31 64 ILE A O 1
ATOM 530 N N . ARG A 1 65 ? -14.914 -17.328 -19.766 1 89.44 65 ARG A N 1
ATOM 531 C CA . ARG A 1 65 ? -16.219 -17.812 -19.344 1 89.44 65 ARG A CA 1
ATOM 532 C C . ARG A 1 65 ? -16.656 -19.016 -20.156 1 89.44 65 ARG A C 1
ATOM 534 O O . ARG A 1 65 ? -17.156 -20 -19.594 1 89.44 65 ARG A O 1
ATOM 541 N N . LYS A 1 66 ? -16.516 -18.938 -21.406 1 89.69 66 LYS A N 1
ATOM 542 C CA . LYS A 1 66 ? -16.922 -20 -22.312 1 89.69 66 LYS A CA 1
ATOM 543 C C . LYS A 1 66 ? -16.078 -21.25 -22.109 1 89.69 66 LYS A C 1
ATOM 545 O O . LYS A 1 66 ? -16.594 -22.375 -22.156 1 89.69 66 LYS A O 1
ATOM 550 N N . GLU A 1 67 ? -14.805 -21.016 -21.875 1 91.75 67 GLU A N 1
ATOM 551 C CA . GLU A 1 67 ? -13.859 -22.125 -21.828 1 91.75 67 GLU A CA 1
ATOM 552 C C . GLU A 1 67 ? -13.539 -22.516 -20.391 1 91.75 67 GLU A C 1
ATOM 554 O O . GLU A 1 67 ? -12.625 -23.297 -20.141 1 91.75 67 GLU A O 1
ATOM 559 N N . GLY A 1 68 ? -14.273 -21.875 -19.469 1 88.12 68 GLY A N 1
ATOM 560 C CA . GLY A 1 68 ? -14.023 -22.125 -18.062 1 88.12 68 GLY A CA 1
ATOM 561 C C . GLY A 1 68 ? -14.164 -23.578 -17.656 1 88.12 68 GLY A C 1
ATOM 562 O O . GLY A 1 68 ? -13.359 -24.094 -16.891 1 88.12 68 GLY A O 1
ATOM 563 N N . ILE A 1 69 ? -15.133 -24.172 -18.172 1 86.75 69 ILE A N 1
ATOM 564 C CA . ILE A 1 69 ? -15.359 -25.578 -17.875 1 86.75 69 ILE A CA 1
ATOM 565 C C . ILE A 1 69 ? -14.203 -26.422 -18.406 1 86.75 69 ILE A C 1
ATOM 567 O O . ILE A 1 69 ? -13.734 -27.344 -17.75 1 86.75 69 ILE A O 1
ATOM 571 N N . LEU A 1 70 ? -13.844 -26.109 -19.594 1 86.5 70 LEU A N 1
ATOM 572 C CA . LEU A 1 70 ? -12.711 -26.812 -20.172 1 86.5 70 LEU A CA 1
ATOM 573 C C . LEU A 1 70 ? -11.453 -26.609 -19.344 1 86.5 70 LEU A C 1
ATOM 575 O O . LEU A 1 70 ? -10.648 -27.547 -19.188 1 86.5 70 LEU A O 1
ATOM 579 N N . MET A 1 71 ? -11.25 -25.469 -18.859 1 89.75 71 MET A N 1
ATOM 580 C CA . MET A 1 71 ? -10.117 -25.172 -17.984 1 89.75 71 MET A CA 1
ATOM 581 C C . MET A 1 71 ? -10.18 -26.016 -16.719 1 89.75 71 MET A C 1
ATOM 583 O O . MET A 1 71 ? -9.164 -26.547 -16.266 1 89.75 71 MET A O 1
ATOM 587 N N . LEU A 1 72 ? -11.367 -26.109 -16.266 1 87.81 72 LEU A N 1
ATOM 588 C CA . LEU A 1 72 ? -11.547 -26.906 -15.055 1 87.81 72 LEU A CA 1
ATOM 589 C C . LEU A 1 72 ? -11.273 -28.391 -15.328 1 87.81 72 LEU A C 1
ATOM 591 O O . LEU A 1 72 ? -10.656 -29.062 -14.516 1 87.81 72 LEU A O 1
ATOM 595 N N . ILE A 1 73 ? -11.758 -28.844 -16.344 1 86.06 73 ILE A N 1
ATOM 596 C CA . ILE A 1 73 ? -11.523 -30.234 -16.75 1 86.06 73 ILE A CA 1
ATOM 597 C C . ILE A 1 73 ? -10.023 -30.484 -16.906 1 86.06 73 ILE A C 1
ATOM 599 O O . ILE A 1 73 ? -9.508 -31.5 -16.453 1 86.06 73 ILE A O 1
ATOM 603 N N . TRP A 1 74 ? -9.422 -29.547 -17.531 1 86.06 74 TRP A N 1
ATOM 604 C CA . TRP A 1 74 ? -7.98 -29.672 -17.719 1 86.06 74 TRP A CA 1
ATOM 605 C C . TRP A 1 74 ? -7.246 -29.656 -16.391 1 86.06 74 TRP A C 1
ATOM 607 O O . TRP A 1 74 ? -6.254 -30.359 -16.203 1 86.06 74 TRP A O 1
ATOM 617 N N . ALA A 1 75 ? -7.664 -28.875 -15.547 1 85.75 75 ALA A N 1
ATOM 618 C CA . ALA A 1 75 ? -7.055 -28.828 -14.219 1 85.75 75 ALA A CA 1
ATOM 619 C C . ALA A 1 75 ? -7.156 -30.188 -13.523 1 85.75 75 ALA A C 1
ATOM 621 O O . ALA A 1 75 ? -6.18 -30.656 -12.938 1 85.75 75 ALA A O 1
ATOM 622 N N . VAL A 1 76 ? -8.297 -30.781 -13.633 1 82.88 76 VAL A N 1
ATOM 623 C CA . VAL A 1 76 ? -8.508 -32.094 -13.047 1 82.88 76 VAL A CA 1
ATOM 624 C C . VAL A 1 76 ? -7.633 -33.125 -13.758 1 82.88 76 VAL A C 1
ATOM 626 O O . VAL A 1 76 ? -6.977 -33.938 -13.117 1 82.88 76 VAL A O 1
ATOM 629 N N . TYR A 1 77 ? -7.68 -33.031 -14.992 1 81.81 77 TYR A N 1
ATOM 630 C CA . TYR A 1 77 ? -6.863 -33.906 -15.805 1 81.81 77 TYR A CA 1
ATOM 631 C C . TYR A 1 77 ? -5.391 -33.812 -15.438 1 81.81 77 TYR A C 1
ATOM 633 O O . TYR A 1 77 ? -4.695 -34.812 -15.32 1 81.81 77 TYR A O 1
ATOM 641 N N . SER A 1 78 ? -4.926 -32.625 -15.234 1 82.12 78 SER A N 1
ATOM 642 C CA . SER A 1 78 ? -3.521 -32.375 -14.938 1 82.12 78 SER A CA 1
ATOM 643 C C . SER A 1 78 ? -3.115 -32.969 -13.602 1 82.12 78 SER A C 1
ATOM 645 O O . SER A 1 78 ? -1.939 -33.281 -13.383 1 82.12 78 SER A O 1
ATOM 647 N N . PHE A 1 79 ? -4.078 -33.25 -12.773 1 80.56 79 PHE A N 1
ATOM 648 C CA . PHE A 1 79 ? -3.75 -33.844 -11.477 1 80.56 79 PHE A CA 1
ATOM 649 C C . PHE A 1 79 ? -4.074 -35.344 -11.453 1 80.56 79 PHE A C 1
ATOM 651 O O . PHE A 1 79 ? -3.631 -36.062 -10.555 1 80.56 79 PHE A O 1
ATOM 658 N N . THR A 1 80 ? -4.758 -35.812 -12.531 1 79.38 80 THR A N 1
ATOM 659 C CA . THR A 1 80 ? -5.172 -37.219 -12.531 1 79.38 80 THR A CA 1
ATOM 660 C C . THR A 1 80 ? -4.348 -38.031 -13.523 1 79.38 80 THR A C 1
ATOM 662 O O . THR A 1 80 ? -4.062 -39.188 -13.289 1 79.38 80 THR A O 1
ATOM 665 N N . TYR A 1 81 ? -3.955 -37.406 -14.547 1 81.56 81 TYR A N 1
ATOM 666 C CA . TYR A 1 81 ? -3.24 -38.125 -15.586 1 81.56 81 TYR A CA 1
ATOM 667 C C . TYR A 1 81 ? -1.904 -38.656 -15.078 1 81.56 81 TYR A C 1
ATOM 669 O O . TYR A 1 81 ? -1.444 -39.719 -15.492 1 81.56 81 TYR A O 1
ATOM 677 N N . PRO A 1 82 ? -1.352 -38 -14.133 1 85.5 82 PRO A N 1
ATOM 678 C CA . PRO A 1 82 ? -0.064 -38.469 -13.617 1 85.5 82 PRO A CA 1
ATOM 679 C C . PRO A 1 82 ? -0.161 -39.844 -12.945 1 85.5 82 PRO A C 1
ATOM 681 O O . PRO A 1 82 ? 0.861 -40.5 -12.688 1 85.5 82 PRO A O 1
ATOM 684 N N . TYR A 1 83 ? -1.347 -40.312 -12.773 1 86.88 83 TYR A N 1
ATOM 685 C CA . TYR A 1 83 ? -1.5 -41.656 -12.195 1 86.88 83 TYR A CA 1
ATOM 686 C C . TYR A 1 83 ? -1.032 -42.719 -13.164 1 86.88 83 TYR A C 1
ATOM 688 O O . TYR A 1 83 ? -0.622 -43.812 -12.742 1 86.88 83 TYR A O 1
ATOM 696 N N . THR A 1 84 ? -1.104 -42.406 -14.414 1 85.5 84 THR A N 1
ATOM 697 C CA . THR A 1 84 ? -0.544 -43.344 -15.383 1 85.5 84 THR A CA 1
ATOM 698 C C . THR A 1 84 ? 0.964 -43.469 -15.203 1 85.5 84 THR A C 1
ATOM 700 O O . THR A 1 84 ? 1.509 -44.562 -15.281 1 85.5 84 THR A O 1
ATOM 703 N N . VAL A 1 85 ? 1.587 -42.375 -14.984 1 87.62 85 VAL A N 1
ATOM 704 C CA . VAL A 1 85 ? 3.021 -42.406 -14.719 1 87.62 85 VAL A CA 1
ATOM 705 C C . VAL A 1 85 ? 3.293 -43.094 -13.391 1 87.62 85 VAL A C 1
ATOM 707 O O . VAL A 1 85 ? 4.262 -43.844 -13.266 1 87.62 85 VAL A O 1
ATOM 710 N N . TYR A 1 86 ? 2.434 -42.844 -12.391 1 90.56 86 TYR A N 1
ATOM 711 C CA . TYR A 1 86 ? 2.537 -43.5 -11.094 1 90.56 86 TYR A CA 1
ATOM 712 C C . TYR A 1 86 ? 2.547 -45.031 -11.25 1 90.56 86 TYR A C 1
ATOM 714 O O . TYR A 1 86 ? 3.445 -45.688 -10.75 1 90.56 86 TYR A O 1
ATOM 722 N N . PHE A 1 87 ? 1.623 -45.531 -12.008 1 89.81 87 PHE A N 1
ATOM 723 C CA . PHE A 1 87 ? 1.494 -46.969 -12.172 1 89.81 87 PHE A CA 1
ATOM 724 C C . PHE A 1 87 ? 2.623 -47.531 -13.031 1 89.81 87 PHE A C 1
ATOM 726 O O . PHE A 1 87 ? 3.174 -48.594 -12.734 1 89.81 87 PHE A O 1
ATOM 733 N N . ALA A 1 88 ? 2.887 -46.844 -14.094 1 88.94 88 ALA A N 1
ATOM 734 C CA . ALA A 1 88 ? 3.975 -47.281 -14.961 1 88.94 88 ALA A CA 1
ATOM 735 C C . ALA A 1 88 ? 5.293 -47.344 -14.195 1 88.94 88 ALA A C 1
ATOM 737 O O . ALA A 1 88 ? 6.09 -48.281 -14.398 1 88.94 88 ALA A O 1
ATOM 738 N N . HIS A 1 89 ? 5.543 -46.375 -13.414 1 88.62 89 HIS A N 1
ATOM 739 C CA . HIS A 1 89 ? 6.75 -46.344 -12.602 1 88.62 89 HIS A CA 1
ATOM 740 C C . HIS A 1 89 ? 6.742 -47.469 -11.555 1 88.62 89 HIS A C 1
ATOM 742 O O . HIS A 1 89 ? 7.762 -48.125 -11.344 1 88.62 89 HIS A O 1
ATOM 748 N N . LYS A 1 90 ? 5.598 -47.656 -10.938 1 85.88 90 LYS A N 1
ATOM 749 C CA . LYS A 1 90 ? 5.453 -48.688 -9.898 1 85.88 90 LYS A CA 1
ATOM 750 C C . LYS A 1 90 ? 5.715 -50.094 -10.461 1 85.88 90 LYS A C 1
ATOM 752 O O . LYS A 1 90 ? 6.328 -50.906 -9.797 1 85.88 90 LYS A O 1
ATOM 757 N N . PHE A 1 91 ? 5.344 -50.281 -11.703 1 88.19 91 PHE A N 1
ATOM 758 C CA . PHE A 1 91 ? 5.457 -51.594 -12.289 1 88.19 91 PHE A CA 1
ATOM 759 C C . PHE A 1 91 ? 6.727 -51.719 -13.125 1 88.19 91 PHE A C 1
ATOM 761 O O . PHE A 1 91 ? 6.949 -52.719 -13.789 1 88.19 91 PHE A O 1
ATOM 768 N N . GLY A 1 92 ? 7.48 -50.75 -13.172 1 85.19 92 GLY A N 1
ATOM 769 C CA . GLY A 1 92 ? 8.805 -50.781 -13.773 1 85.19 92 GLY A CA 1
ATOM 770 C C . GLY A 1 92 ? 8.758 -50.75 -15.289 1 85.19 92 GLY A C 1
ATOM 771 O O . GLY A 1 92 ? 9.633 -51.312 -15.953 1 85.19 92 GLY A O 1
ATOM 772 N N . GLN A 1 93 ? 7.754 -50.156 -15.836 1 88 93 GLN A N 1
ATOM 773 C CA . GLN A 1 93 ? 7.633 -50.062 -17.297 1 88 93 GLN A CA 1
ATOM 774 C C . GLN A 1 93 ? 8.289 -48.781 -17.812 1 88 93 GLN A C 1
ATOM 776 O O . GLN A 1 93 ? 7.609 -47.781 -18.031 1 88 93 GLN A O 1
ATOM 781 N N . LYS A 1 94 ? 9.453 -48.781 -18.203 1 88.88 94 LYS A N 1
ATOM 782 C CA . LYS A 1 94 ? 10.25 -47.625 -18.547 1 88.88 94 LYS A CA 1
ATOM 783 C C . LYS A 1 94 ? 9.719 -46.938 -19.828 1 88.88 94 LYS A C 1
ATOM 785 O O . LYS A 1 94 ? 9.703 -45.719 -19.922 1 88.88 94 LYS A O 1
ATOM 790 N N . LEU A 1 95 ? 9.352 -47.781 -20.719 1 90.31 95 LEU A N 1
ATOM 791 C CA . LEU A 1 95 ? 8.859 -47.25 -21.984 1 90.31 95 LEU A CA 1
ATOM 792 C C . LEU A 1 95 ? 7.539 -46.5 -21.781 1 90.31 95 LEU A C 1
ATOM 794 O O . LEU A 1 95 ? 7.324 -45.438 -22.359 1 90.31 95 LEU A O 1
ATOM 798 N N . LEU A 1 96 ? 6.727 -47.062 -20.953 1 88.31 96 LEU A N 1
ATOM 799 C CA . LEU A 1 96 ? 5.449 -46.438 -20.672 1 88.31 96 LEU A CA 1
ATOM 800 C C . LEU A 1 96 ? 5.652 -45.125 -19.875 1 88.31 96 LEU A C 1
ATOM 802 O O . LEU A 1 96 ? 4.906 -44.188 -20.062 1 88.31 96 LEU A O 1
ATOM 806 N N . VAL A 1 97 ? 6.586 -45.156 -19.031 1 89.38 97 VAL A N 1
ATOM 807 C CA . VAL A 1 97 ? 6.906 -43.938 -18.266 1 89.38 97 VAL A CA 1
ATOM 808 C C . VAL A 1 97 ? 7.312 -42.812 -19.203 1 89.38 97 VAL A C 1
ATOM 810 O O . VAL A 1 97 ? 6.82 -41.688 -19.094 1 89.38 97 VAL A O 1
ATOM 813 N N . ALA A 1 98 ? 8.156 -43.125 -20.109 1 88.81 98 ALA A N 1
ATOM 814 C CA . ALA A 1 98 ? 8.633 -42.156 -21.078 1 88.81 98 ALA A CA 1
ATOM 815 C C . ALA A 1 98 ? 7.484 -41.625 -21.938 1 88.81 98 ALA A C 1
ATOM 817 O O . ALA A 1 98 ? 7.422 -40.438 -22.25 1 88.81 98 ALA A O 1
ATOM 818 N N . LEU A 1 99 ? 6.648 -42.5 -22.312 1 89.06 99 LEU A N 1
ATOM 819 C CA . LEU A 1 99 ? 5.504 -42.156 -23.141 1 89.06 99 LEU A CA 1
ATOM 820 C C . LEU A 1 99 ? 4.551 -41.219 -22.375 1 89.06 99 LEU A C 1
ATOM 822 O O . LEU A 1 99 ? 4.137 -40.188 -22.891 1 89.06 99 LEU A O 1
ATOM 826 N N . PHE A 1 100 ? 4.297 -41.594 -21.188 1 88.12 100 PHE A N 1
ATOM 827 C CA . PHE A 1 100 ? 3.281 -40.875 -20.406 1 88.12 100 PHE A CA 1
ATOM 828 C C . PHE A 1 100 ? 3.807 -39.531 -19.938 1 88.12 100 PHE A C 1
ATOM 830 O O . PHE A 1 100 ? 3.049 -38.562 -19.844 1 88.12 100 PHE A O 1
ATOM 837 N N . ILE A 1 101 ? 5.035 -39.406 -19.703 1 87.19 101 ILE A N 1
ATOM 838 C CA . ILE A 1 101 ? 5.617 -38.156 -19.234 1 87.19 101 ILE A CA 1
ATOM 839 C C . ILE A 1 101 ? 5.617 -37.125 -20.375 1 87.19 101 ILE A C 1
ATOM 841 O O . ILE A 1 101 ? 5.523 -35.938 -20.125 1 87.19 101 ILE A O 1
ATOM 845 N N . SER A 1 102 ? 5.645 -37.562 -21.625 1 86.44 102 SER A N 1
ATOM 846 C CA . SER A 1 102 ? 5.719 -36.688 -22.797 1 86.44 102 SER A CA 1
ATOM 847 C C . SER A 1 102 ? 4.324 -36.344 -23.312 1 86.44 102 SER A C 1
ATOM 849 O O . SER A 1 102 ? 4.168 -35.406 -24.094 1 86.44 102 SER A O 1
ATOM 851 N N . LEU A 1 103 ? 3.346 -37 -22.828 1 84.62 103 LEU A N 1
ATOM 852 C CA . LEU A 1 103 ? 1.985 -36.906 -23.344 1 84.62 103 LEU A CA 1
ATOM 853 C C . LEU A 1 103 ? 1.461 -35.469 -23.172 1 84.62 103 LEU A C 1
ATOM 855 O O . LEU A 1 103 ? 0.766 -34.938 -24.047 1 84.62 103 LEU A O 1
ATOM 859 N N . PRO A 1 104 ? 1.772 -34.812 -22.047 1 83.44 104 PRO A N 1
ATOM 860 C CA . PRO A 1 104 ? 1.248 -33.469 -21.891 1 83.44 104 PRO A CA 1
ATOM 861 C C . PRO A 1 104 ? 1.743 -32.531 -22.984 1 83.44 104 PRO A C 1
ATOM 863 O O . PRO A 1 104 ? 1.028 -31.594 -23.375 1 83.44 104 PRO A O 1
ATOM 866 N N . PHE A 1 105 ? 2.879 -32.688 -23.531 1 86.81 105 PHE A N 1
ATOM 867 C CA . PHE A 1 105 ? 3.453 -31.828 -24.531 1 86.81 105 PHE A CA 1
ATOM 868 C C . PHE A 1 105 ? 2.809 -32.062 -25.891 1 86.81 105 PHE A C 1
ATOM 870 O O . PHE A 1 105 ? 2.955 -31.266 -26.812 1 86.81 105 PHE A O 1
ATOM 877 N N . MET A 1 106 ? 2.078 -33.094 -25.922 1 86.5 106 MET A N 1
ATOM 878 C CA . MET A 1 106 ? 1.323 -33.344 -27.141 1 86.5 106 MET A CA 1
ATOM 879 C C . MET A 1 106 ? -0.143 -32.969 -26.969 1 86.5 106 MET A C 1
ATOM 881 O O . MET A 1 106 ? -0.75 -32.406 -27.875 1 86.5 106 MET A O 1
ATOM 885 N N . ILE A 1 107 ? -0.626 -33.25 -25.844 1 87 107 ILE A N 1
ATOM 886 C CA . ILE A 1 107 ? -2.059 -33.094 -25.609 1 87 107 ILE A CA 1
ATOM 887 C C . ILE A 1 107 ? -2.412 -31.625 -25.5 1 87 107 ILE A C 1
ATOM 889 O O . ILE A 1 107 ? -3.391 -31.156 -26.094 1 87 107 ILE A O 1
ATOM 893 N N . PHE A 1 108 ? -1.634 -30.891 -24.734 1 89.19 108 PHE A N 1
ATOM 894 C CA . PHE A 1 108 ? -2.078 -29.531 -24.453 1 89.19 108 PHE A CA 1
ATOM 895 C C . PHE A 1 108 ? -2.029 -28.672 -25.703 1 89.19 108 PHE A C 1
ATOM 897 O O . PHE A 1 108 ? -2.939 -27.875 -25.953 1 89.19 108 PHE A O 1
ATOM 904 N N . PRO A 1 109 ? -0.956 -28.766 -26.547 1 88.5 109 PRO A N 1
ATOM 905 C CA . PRO A 1 109 ? -1.025 -28.016 -27.797 1 88.5 109 PRO A CA 1
ATOM 906 C C . PRO A 1 109 ? -2.193 -28.438 -28.688 1 88.5 109 PRO A C 1
ATOM 908 O O . PRO A 1 109 ? -2.828 -27.609 -29.328 1 88.5 109 PRO A O 1
ATOM 911 N N . TRP A 1 110 ? -2.332 -29.656 -28.688 1 89.25 110 TRP A N 1
ATOM 912 C CA . TRP A 1 110 ? -3.436 -30.188 -29.484 1 89.25 110 TRP A CA 1
ATOM 913 C C . TRP A 1 110 ? -4.766 -29.609 -29.016 1 89.25 110 TRP A C 1
ATOM 915 O O . TRP A 1 110 ? -5.586 -29.172 -29.828 1 89.25 110 TRP A O 1
ATOM 925 N N . VAL A 1 111 ? -5.082 -29.641 -27.766 1 88.38 111 VAL A N 1
ATOM 926 C CA . VAL A 1 111 ? -6.32 -29.125 -27.188 1 88.38 111 VAL A CA 1
ATOM 927 C C . VAL A 1 111 ? -6.434 -27.625 -27.469 1 88.38 111 VAL A C 1
ATOM 929 O O . VAL A 1 111 ? -7.5 -27.141 -27.859 1 88.38 111 VAL A O 1
ATOM 932 N N . THR A 1 112 ? -5.348 -26.875 -27.266 1 89.88 112 THR A N 1
ATOM 933 C CA . THR A 1 112 ? -5.344 -25.438 -27.438 1 89.88 112 THR A CA 1
ATOM 934 C C . THR A 1 112 ? -5.598 -25.047 -28.891 1 89.88 112 THR A C 1
ATOM 936 O O . THR A 1 112 ? -6.355 -24.125 -29.172 1 89.88 112 THR A O 1
ATOM 939 N N . ILE A 1 113 ? -5 -25.812 -29.797 1 88.19 113 ILE A N 1
ATOM 940 C CA . ILE A 1 113 ? -5.105 -25.5 -31.219 1 88.19 113 ILE A CA 1
ATOM 941 C C . ILE A 1 113 ? -6.461 -25.969 -31.734 1 88.19 113 ILE A C 1
ATOM 943 O O . ILE A 1 113 ? -7.137 -25.234 -32.469 1 88.19 113 ILE A O 1
ATOM 947 N N . ASN A 1 114 ? -6.852 -27.125 -31.344 1 88.38 114 ASN A N 1
ATOM 948 C CA . ASN A 1 114 ? -8.078 -27.719 -31.859 1 88.38 114 ASN A CA 1
ATOM 949 C C . ASN A 1 114 ? -9.312 -26.969 -31.359 1 88.38 114 ASN A C 1
ATOM 951 O O . ASN A 1 114 ? -10.297 -26.828 -32.094 1 88.38 114 ASN A O 1
ATOM 955 N N . TYR A 1 115 ? -9.297 -26.594 -30.141 1 89.38 115 TYR A N 1
ATOM 956 C CA . TYR A 1 115 ? -10.453 -25.906 -29.562 1 89.38 115 TYR A CA 1
ATOM 957 C C . TYR A 1 115 ? -10.312 -24.391 -29.672 1 89.38 115 TYR A C 1
ATOM 959 O O . TYR A 1 115 ? -11.156 -23.641 -29.188 1 89.38 115 TYR A O 1
ATOM 967 N N . LYS A 1 116 ? -9.219 -23.922 -30.25 1 89.38 116 LYS A N 1
ATOM 968 C CA . LYS A 1 116 ? -8.977 -22.5 -30.453 1 89.38 116 LYS A CA 1
ATOM 969 C C . LYS A 1 116 ? -9.172 -21.719 -29.156 1 89.38 116 LYS A C 1
ATOM 971 O O . LYS A 1 116 ? -9.93 -20.75 -29.125 1 89.38 116 LYS A O 1
ATOM 976 N N . LEU A 1 117 ? -8.492 -22.203 -28.203 1 90.19 117 LEU A N 1
ATOM 977 C CA . LEU A 1 117 ? -8.609 -21.562 -26.891 1 90.19 117 LEU A CA 1
ATOM 978 C C . LEU A 1 117 ? -8.078 -20.141 -26.922 1 90.19 117 LEU A C 1
ATOM 980 O O . LEU A 1 117 ? -7.113 -19.844 -27.641 1 90.19 117 LEU A O 1
ATOM 984 N N . GLY A 1 118 ? -8.812 -19.328 -26.188 1 88.31 118 GLY A N 1
ATOM 985 C CA . GLY A 1 118 ? -8.281 -17.984 -26.016 1 88.31 118 GLY A CA 1
ATOM 986 C C . GLY A 1 118 ? -6.922 -17.953 -25.328 1 88.31 118 GLY A C 1
ATOM 987 O O . GLY A 1 118 ? -6.441 -18.984 -24.859 1 88.31 118 GLY A O 1
ATOM 988 N N . PHE A 1 119 ? -6.379 -16.859 -25.234 1 85.94 119 PHE A N 1
ATOM 989 C CA . PHE A 1 119 ? -5.02 -16.719 -24.734 1 85.94 119 PHE A CA 1
ATOM 990 C C . PHE A 1 119 ? -4.918 -17.203 -23.297 1 85.94 119 PHE A C 1
ATOM 992 O O . PHE A 1 119 ? -4.047 -18 -22.953 1 85.94 119 PHE A O 1
ATOM 999 N N . ILE A 1 120 ? -5.75 -16.719 -22.484 1 89.62 120 ILE A N 1
ATOM 1000 C CA . ILE A 1 120 ? -5.648 -17.016 -21.062 1 89.62 120 ILE A CA 1
ATOM 1001 C C . ILE A 1 120 ? -5.98 -18.484 -20.828 1 89.62 120 ILE A C 1
ATOM 1003 O O . ILE A 1 120 ? -5.219 -19.203 -20.172 1 89.62 120 ILE A O 1
ATOM 1007 N N . PRO A 1 121 ? -7.078 -19.016 -21.391 1 91.31 121 PRO A N 1
ATOM 1008 C CA . PRO A 1 121 ? -7.336 -20.453 -21.234 1 91.31 121 PRO A CA 1
ATOM 1009 C C . PRO A 1 121 ? -6.223 -21.328 -21.812 1 91.31 121 PRO A C 1
ATOM 1011 O O . PRO A 1 121 ? -5.855 -22.344 -21.219 1 91.31 121 PRO A O 1
ATOM 1014 N N . GLY A 1 122 ? -5.773 -20.891 -22.938 1 90.44 122 GLY A N 1
ATOM 1015 C CA . GLY A 1 122 ? -4.664 -21.625 -23.531 1 90.44 122 GLY A CA 1
ATOM 1016 C C . GLY A 1 122 ? -3.42 -21.625 -22.656 1 90.44 122 GLY A C 1
ATOM 1017 O O . GLY A 1 122 ? -2.762 -22.656 -22.516 1 90.44 122 GLY A O 1
ATOM 1018 N N . ALA A 1 123 ? -3.084 -20.469 -22.172 1 90.25 123 ALA A N 1
ATOM 1019 C CA . ALA A 1 123 ? -1.929 -20.359 -21.281 1 90.25 123 ALA A CA 1
ATOM 1020 C C . ALA A 1 123 ? -2.123 -21.203 -20.016 1 90.25 123 ALA A C 1
ATOM 1022 O O . ALA A 1 123 ? -1.176 -21.828 -19.531 1 90.25 123 ALA A O 1
ATOM 1023 N N . PHE A 1 124 ? -3.301 -21.188 -19.547 1 92.06 124 PHE A N 1
ATOM 1024 C CA . PHE A 1 124 ? -3.619 -21.969 -18.359 1 92.06 124 PHE A CA 1
ATOM 1025 C C . PHE A 1 124 ? -3.359 -23.453 -18.609 1 92.06 124 PHE A C 1
ATOM 1027 O O . PHE A 1 124 ? -2.719 -24.125 -17.797 1 92.06 124 PHE A O 1
ATOM 1034 N N . VAL A 1 125 ? -3.855 -23.938 -19.703 1 91.69 125 VAL A N 1
ATOM 1035 C CA . VAL A 1 125 ? -3.686 -25.344 -20.062 1 91.69 125 VAL A CA 1
ATOM 1036 C C . VAL A 1 125 ? -2.199 -25.656 -20.203 1 91.69 125 VAL A C 1
ATOM 1038 O O . VAL A 1 125 ? -1.734 -26.703 -19.734 1 91.69 125 VAL A O 1
ATOM 1041 N N . GLY A 1 126 ? -1.503 -24.75 -20.828 1 91.94 126 GLY A N 1
ATOM 1042 C CA . GLY A 1 126 ? -0.071 -24.938 -21 1 91.94 126 GLY A CA 1
ATOM 1043 C C . GLY A 1 126 ? 0.686 -24.953 -19.688 1 91.94 126 GLY A C 1
ATOM 1044 O O . GLY A 1 126 ? 1.583 -25.781 -19.484 1 91.94 126 GLY A O 1
ATOM 1045 N N . ILE A 1 127 ? 0.367 -24.094 -18.812 1 93.19 127 ILE A N 1
ATOM 1046 C CA . ILE A 1 127 ? 1.034 -23.984 -17.516 1 93.19 127 ILE A CA 1
ATOM 1047 C C . ILE A 1 127 ? 0.773 -25.25 -16.688 1 93.19 127 ILE A C 1
ATOM 1049 O O . ILE A 1 127 ? 1.696 -25.812 -16.094 1 93.19 127 ILE A O 1
ATOM 1053 N N . MET A 1 128 ? -0.427 -25.719 -16.719 1 92.38 128 MET A N 1
ATOM 1054 C CA . MET A 1 128 ? -0.772 -26.922 -15.969 1 92.38 128 MET A CA 1
ATOM 1055 C C . MET A 1 128 ? -0.033 -28.141 -16.5 1 92.38 128 MET A C 1
ATOM 1057 O O . MET A 1 128 ? 0.386 -29 -15.742 1 92.38 128 MET A O 1
ATOM 1061 N N . ALA A 1 129 ? 0.051 -28.172 -17.781 1 91 129 ALA A N 1
ATOM 1062 C CA . ALA A 1 129 ? 0.777 -29.266 -18.391 1 91 129 ALA A CA 1
ATOM 1063 C C . ALA A 1 129 ? 2.244 -29.266 -17.984 1 91 129 ALA A C 1
ATOM 1065 O O . ALA A 1 129 ? 2.82 -30.328 -17.703 1 91 129 ALA A O 1
ATOM 1066 N N . ASN A 1 130 ? 2.791 -28.078 -17.984 1 91.94 130 ASN A N 1
ATOM 1067 C CA . ASN A 1 130 ? 4.195 -27.984 -17.609 1 91.94 130 ASN A CA 1
ATOM 1068 C C . ASN A 1 130 ? 4.398 -28.312 -16.125 1 91.94 130 ASN A C 1
ATOM 1070 O O . ASN A 1 130 ? 5.41 -28.906 -15.758 1 91.94 130 ASN A O 1
ATOM 1074 N N . ILE A 1 131 ? 3.516 -27.922 -15.289 1 93 131 ILE A N 1
ATOM 1075 C CA . ILE A 1 131 ? 3.58 -28.266 -13.867 1 93 131 ILE A CA 1
ATOM 1076 C C . ILE A 1 131 ? 3.533 -29.781 -13.695 1 93 131 ILE A C 1
ATOM 1078 O O . ILE A 1 131 ? 4.34 -30.344 -12.961 1 93 131 ILE A O 1
ATOM 1082 N N . GLY A 1 132 ? 2.557 -30.453 -14.367 1 91.06 132 GLY A N 1
ATOM 1083 C CA . GLY A 1 132 ? 2.471 -31.906 -14.312 1 91.06 132 GLY A CA 1
ATOM 1084 C C . GLY A 1 132 ? 3.74 -32.594 -14.773 1 91.06 132 GLY A C 1
ATOM 1085 O O . GLY A 1 132 ? 4.203 -33.531 -14.141 1 91.06 132 GLY A O 1
ATOM 1086 N N . PHE A 1 133 ? 4.234 -32.094 -15.852 1 91.81 133 PHE A N 1
ATOM 1087 C CA . PHE A 1 133 ? 5.465 -32.656 -16.406 1 91.81 133 PHE A CA 1
ATOM 1088 C C . PHE A 1 133 ? 6.602 -32.562 -15.391 1 91.81 133 PHE A C 1
ATOM 1090 O O . PHE A 1 133 ? 7.289 -33.562 -15.125 1 91.81 133 PHE A O 1
ATOM 1097 N N . MET A 1 134 ? 6.832 -31.422 -14.852 1 93.88 134 MET A N 1
ATOM 1098 C CA . MET A 1 134 ? 7.93 -31.203 -13.914 1 93.88 134 MET A CA 1
ATOM 1099 C C . MET A 1 134 ? 7.758 -32.062 -12.664 1 93.88 134 MET A C 1
ATOM 1101 O O . MET A 1 134 ? 8.719 -32.656 -12.18 1 93.88 134 MET A O 1
ATOM 1105 N N . LYS A 1 135 ? 6.594 -32.156 -12.18 1 94.06 135 LYS A N 1
ATOM 1106 C CA . LYS A 1 135 ? 6.344 -32.969 -10.992 1 94.06 135 LYS A CA 1
ATOM 1107 C C . LYS A 1 135 ? 6.57 -34.438 -11.281 1 94.06 135 LYS A C 1
ATOM 1109 O O . LYS A 1 135 ? 7.121 -35.156 -10.445 1 94.06 135 LYS A O 1
ATOM 1114 N N . GLU A 1 136 ? 6.078 -34.906 -12.406 1 92.75 136 GLU A N 1
ATOM 1115 C CA . GLU A 1 136 ? 6.238 -36.312 -12.773 1 92.75 136 GLU A CA 1
ATOM 1116 C C . GLU A 1 136 ? 7.715 -36.688 -12.922 1 92.75 136 GLU A C 1
ATOM 1118 O O . GLU A 1 136 ? 8.148 -37.75 -12.461 1 92.75 136 GLU A O 1
ATOM 1123 N N . VAL A 1 137 ? 8.43 -35.812 -13.578 1 92.31 137 VAL A N 1
ATOM 1124 C CA . VAL A 1 137 ? 9.852 -36.031 -13.766 1 92.31 137 VAL A CA 1
ATOM 1125 C C . VAL A 1 137 ? 10.539 -36.156 -12.406 1 92.31 137 VAL A C 1
ATOM 1127 O O . VAL A 1 137 ? 11.359 -37.062 -12.195 1 92.31 137 VAL A O 1
ATOM 1130 N N . SER A 1 138 ? 10.242 -35.25 -11.531 1 94.31 138 SER A N 1
ATOM 1131 C CA . SER A 1 138 ? 10.852 -35.25 -10.211 1 94.31 138 SER A CA 1
ATOM 1132 C C . SER A 1 138 ? 10.461 -36.531 -9.438 1 94.31 138 SER A C 1
ATOM 1134 O O . SER A 1 138 ? 11.289 -37.125 -8.742 1 94.31 138 SER A O 1
ATOM 1136 N N . TYR A 1 139 ? 9.227 -36.906 -9.539 1 93.75 139 TYR A N 1
ATOM 1137 C CA . TYR A 1 139 ? 8.742 -38.125 -8.867 1 93.75 139 TYR A CA 1
ATOM 1138 C C . TYR A 1 139 ? 9.516 -39.344 -9.328 1 93.75 139 TYR A C 1
ATOM 1140 O O . TYR A 1 139 ? 9.984 -40.125 -8.5 1 93.75 139 TYR A O 1
ATOM 1148 N N . ILE A 1 140 ? 9.695 -39.531 -10.602 1 92 140 ILE A N 1
ATOM 1149 C CA . ILE A 1 140 ? 10.383 -40.656 -11.18 1 92 140 ILE A CA 1
ATOM 1150 C C . ILE A 1 140 ? 11.836 -40.688 -10.711 1 92 140 ILE A C 1
ATOM 1152 O O . ILE A 1 140 ? 12.375 -41.75 -10.391 1 92 140 ILE A O 1
ATOM 1156 N N . LYS A 1 141 ? 12.43 -39.531 -10.641 1 90.75 141 LYS A N 1
ATOM 1157 C CA . LYS A 1 141 ? 13.852 -39.438 -10.328 1 90.75 141 LYS A CA 1
ATOM 1158 C C . LYS A 1 141 ? 14.094 -39.625 -8.828 1 90.75 141 LYS A C 1
ATOM 1160 O O . LYS A 1 141 ? 15.133 -40.156 -8.422 1 90.75 141 LYS A O 1
ATOM 1165 N N . HIS A 1 142 ? 13.188 -39.156 -8.016 1 91.19 142 HIS A N 1
ATOM 1166 C CA . HIS A 1 142 ? 13.484 -39.062 -6.59 1 91.19 142 HIS A CA 1
ATOM 1167 C C . HIS A 1 142 ? 12.695 -40.094 -5.785 1 91.19 142 HIS A C 1
ATOM 1169 O O . HIS A 1 142 ? 12.984 -40.312 -4.609 1 91.19 142 HIS A O 1
ATOM 1175 N N . CYS A 1 143 ? 11.711 -40.688 -6.426 1 89.75 143 CYS A N 1
ATOM 1176 C CA . CYS A 1 143 ? 10.938 -41.688 -5.676 1 89.75 143 CYS A CA 1
ATOM 1177 C C . CYS A 1 143 ? 11.711 -42.969 -5.543 1 89.75 143 CYS A C 1
ATOM 1179 O O . CYS A 1 143 ? 11.789 -43.75 -6.492 1 89.75 143 CYS A O 1
ATOM 1181 N N . LYS A 1 144 ? 12.234 -43.25 -4.41 1 84.25 144 LYS A N 1
ATOM 1182 C CA . LYS A 1 144 ? 13.031 -44.438 -4.145 1 84.25 144 LYS A CA 1
ATOM 1183 C C . LYS A 1 144 ? 12.172 -45.531 -3.535 1 84.25 144 LYS A C 1
ATOM 1185 O O . LYS A 1 144 ? 12.453 -46.719 -3.727 1 84.25 144 LYS A O 1
ATOM 1190 N N . LYS A 1 145 ? 11.195 -45.156 -2.768 1 86.19 145 LYS A N 1
ATOM 1191 C CA . LYS A 1 145 ? 10.266 -46.094 -2.145 1 86.19 145 LYS A CA 1
ATOM 1192 C C . LYS A 1 145 ? 8.844 -45.875 -2.664 1 86.19 145 LYS A C 1
ATOM 1194 O O . LYS A 1 145 ? 8.406 -44.75 -2.859 1 86.19 145 LYS A O 1
ATOM 1199 N N . PRO A 1 146 ? 8.258 -47.031 -2.861 1 83 146 PRO A N 1
ATOM 1200 C CA . PRO A 1 146 ? 6.887 -46.875 -3.352 1 83 146 PRO A CA 1
ATOM 1201 C C . PRO A 1 146 ? 6 -46.094 -2.393 1 83 146 PRO A C 1
ATOM 1203 O O . PRO A 1 146 ? 6.105 -46.25 -1.174 1 83 146 PRO A O 1
ATOM 1206 N N . ILE A 1 147 ? 5.203 -45.25 -2.936 1 90.31 147 ILE A N 1
ATOM 1207 C CA . ILE A 1 147 ? 4.258 -44.469 -2.139 1 90.31 147 ILE A CA 1
ATOM 1208 C C . ILE A 1 147 ? 2.828 -44.844 -2.537 1 90.31 147 ILE A C 1
ATOM 1210 O O . ILE A 1 147 ? 2.6 -45.375 -3.619 1 90.31 147 ILE A O 1
ATOM 1214 N N . GLY A 1 148 ? 1.873 -44.562 -1.645 1 91.44 148 GLY A N 1
ATOM 1215 C CA . GLY A 1 148 ? 0.473 -44.844 -1.911 1 91.44 148 GLY A CA 1
ATOM 1216 C C . GLY A 1 148 ? -0.175 -43.844 -2.842 1 91.44 148 GLY A C 1
ATOM 1217 O O . GLY A 1 148 ? 0.407 -42.781 -3.135 1 91.44 148 GLY A O 1
ATOM 1218 N N . LEU A 1 149 ? -1.353 -44.25 -3.314 1 90.94 149 LEU A N 1
ATOM 1219 C CA . LEU A 1 149 ? -2.094 -43.406 -4.246 1 90.94 149 LEU A CA 1
ATOM 1220 C C . LEU A 1 149 ? -2.457 -42.062 -3.598 1 90.94 149 LEU A C 1
ATOM 1222 O O . LEU A 1 149 ? -2.422 -41.031 -4.254 1 90.94 149 LEU A O 1
ATOM 1226 N N . TRP A 1 150 ? -2.785 -42.156 -2.404 1 91.56 150 TRP A N 1
ATOM 1227 C CA . TRP A 1 150 ? -3.158 -40.938 -1.689 1 91.56 150 TRP A CA 1
ATOM 1228 C C . TRP A 1 150 ? -1.952 -40.031 -1.511 1 91.56 150 TRP A C 1
ATOM 1230 O O . TRP A 1 150 ? -2.059 -38.812 -1.685 1 91.56 150 TRP A O 1
ATOM 1240 N N . GLU A 1 151 ? -0.892 -40.625 -1.178 1 92.69 151 GLU A N 1
ATOM 1241 C CA . GLU A 1 151 ? 0.333 -39.844 -1.018 1 92.69 151 GLU A CA 1
ATOM 1242 C C . GLU A 1 151 ? 0.742 -39.188 -2.33 1 92.69 151 GLU A C 1
ATOM 1244 O O . GLU A 1 151 ? 1.233 -38.031 -2.334 1 92.69 151 GLU A O 1
ATOM 1249 N N . PHE A 1 152 ? 0.537 -39.938 -3.4 1 93.62 152 PHE A N 1
ATOM 1250 C CA . PHE A 1 152 ? 0.847 -39.375 -4.719 1 93.62 152 PHE A CA 1
ATOM 1251 C C . PHE A 1 152 ? -0.08 -38.219 -5.059 1 93.62 152 PHE A C 1
ATOM 1253 O O . PHE A 1 152 ? 0.357 -37.219 -5.617 1 93.62 152 PHE A O 1
ATOM 1260 N N . PHE A 1 153 ? -1.357 -38.375 -4.727 1 92.31 153 PHE A N 1
ATOM 1261 C CA . PHE A 1 153 ? -2.328 -37.312 -4.949 1 92.31 153 PHE A CA 1
ATOM 1262 C C . PHE A 1 153 ? -1.939 -36.062 -4.184 1 92.31 153 PHE A C 1
ATOM 1264 O O . PHE A 1 153 ? -1.974 -34.938 -4.73 1 92.31 153 PHE A O 1
ATOM 1271 N N . VAL A 1 154 ? -1.542 -36.219 -2.953 1 93.12 154 VAL A N 1
ATOM 1272 C CA . VAL A 1 154 ? -1.146 -35.094 -2.115 1 93.12 154 VAL A CA 1
ATOM 1273 C C . VAL A 1 154 ? 0.097 -34.438 -2.703 1 93.12 154 VAL A C 1
ATOM 1275 O O . VAL A 1 154 ? 0.211 -33.219 -2.697 1 93.12 154 VAL A O 1
ATOM 1278 N N . TYR A 1 155 ? 1.039 -35.219 -3.184 1 94.38 155 TYR A N 1
ATOM 1279 C CA . TYR A 1 155 ? 2.225 -34.688 -3.84 1 94.38 155 TYR A CA 1
ATOM 1280 C C . TYR A 1 155 ? 1.843 -33.812 -5.035 1 94.38 155 TYR A C 1
ATOM 1282 O O . TYR A 1 155 ? 2.385 -32.719 -5.215 1 94.38 155 TYR A O 1
ATOM 1290 N N . MET A 1 156 ? 0.835 -34.281 -5.766 1 93.69 156 MET A N 1
ATOM 1291 C CA . MET A 1 156 ? 0.456 -33.594 -6.996 1 93.69 156 MET A CA 1
ATOM 1292 C C . MET A 1 156 ? -0.163 -32.219 -6.691 1 93.69 156 MET A C 1
ATOM 1294 O O . MET A 1 156 ? -0.034 -31.297 -7.48 1 93.69 156 MET A O 1
ATOM 1298 N N . ILE A 1 157 ? -0.748 -32.031 -5.52 1 93.81 157 ILE A N 1
ATOM 1299 C CA . ILE A 1 157 ? -1.397 -30.75 -5.223 1 93.81 157 ILE A CA 1
ATOM 1300 C C . ILE A 1 157 ? -0.518 -29.938 -4.281 1 93.81 157 ILE A C 1
ATOM 1302 O O . ILE A 1 157 ? -0.829 -28.781 -3.982 1 93.81 157 ILE A O 1
ATOM 1306 N N . THR A 1 158 ? 0.577 -30.5 -3.773 1 96.12 158 THR A N 1
ATOM 1307 C CA . THR A 1 158 ? 1.539 -29.766 -2.957 1 96.12 158 THR A CA 1
ATOM 1308 C C . THR A 1 158 ? 2.273 -28.734 -3.793 1 96.12 158 THR A C 1
ATOM 1310 O O . THR A 1 158 ? 2.662 -29 -4.934 1 96.12 158 THR A O 1
ATOM 1313 N N . PRO A 1 159 ? 2.373 -27.531 -3.314 1 96.88 159 PRO A N 1
ATOM 1314 C CA . PRO A 1 159 ? 3 -26.469 -4.109 1 96.88 159 PRO A CA 1
ATOM 1315 C C . PRO A 1 159 ? 4.523 -26.594 -4.152 1 96.88 159 PRO A C 1
ATOM 1317 O O . PRO A 1 159 ? 5.23 -25.656 -3.762 1 96.88 159 PRO A O 1
ATOM 1320 N N . ALA A 1 160 ? 5.012 -27.625 -4.516 1 96.81 160 ALA A N 1
ATOM 1321 C CA . ALA A 1 160 ? 6.418 -27.938 -4.762 1 96.81 160 ALA A CA 1
ATOM 1322 C C . ALA A 1 160 ? 6.586 -28.734 -6.051 1 96.81 160 ALA A C 1
ATOM 1324 O O . ALA A 1 160 ? 5.738 -29.562 -6.395 1 96.81 160 ALA A O 1
ATOM 1325 N N . LEU A 1 161 ? 7.613 -28.516 -6.742 1 96.38 161 LEU A N 1
ATOM 1326 C CA . LEU A 1 161 ? 7.828 -29.203 -8.008 1 96.38 161 LEU A CA 1
ATOM 1327 C C . LEU A 1 161 ? 8.859 -30.312 -7.852 1 96.38 161 LEU A C 1
ATOM 1329 O O . LEU A 1 161 ? 8.984 -31.172 -8.727 1 96.38 161 LEU A O 1
ATOM 1333 N N . VAL A 1 162 ? 9.641 -30.25 -6.781 1 96.19 162 VAL A N 1
ATOM 1334 C CA . VAL A 1 162 ? 10.609 -31.297 -6.496 1 96.19 162 VAL A CA 1
ATOM 1335 C C . VAL A 1 162 ? 10.023 -32.281 -5.488 1 96.19 162 VAL A C 1
ATOM 1337 O O . VAL A 1 162 ? 9.562 -31.891 -4.418 1 96.19 162 VAL A O 1
ATOM 1340 N N . PHE A 1 163 ? 10.062 -33.531 -5.816 1 95.31 163 PHE A N 1
ATOM 1341 C CA . PHE A 1 163 ? 9.477 -34.594 -4.977 1 95.31 163 PHE A CA 1
ATOM 1342 C C . PHE A 1 163 ? 10.398 -34.906 -3.805 1 95.31 163 PHE A C 1
ATOM 1344 O O . PHE A 1 163 ? 11.602 -35.094 -3.988 1 95.31 163 PHE A O 1
ATOM 1351 N N . TYR A 1 164 ? 9.836 -34.938 -2.658 1 92.44 164 TYR A N 1
ATOM 1352 C CA . TYR A 1 164 ? 10.469 -35.406 -1.434 1 92.44 164 TYR A CA 1
ATOM 1353 C C . TYR A 1 164 ? 9.539 -36.344 -0.667 1 92.44 164 TYR A C 1
ATOM 1355 O O . TYR A 1 164 ? 8.32 -36.156 -0.669 1 92.44 164 TYR A O 1
ATOM 1363 N N . HIS A 1 165 ? 10.102 -37.312 -0.066 1 91.25 165 HIS A N 1
ATOM 1364 C CA . HIS A 1 165 ? 9.305 -38.219 0.752 1 91.25 165 HIS A CA 1
ATOM 1365 C C . HIS A 1 165 ? 8.758 -37.5 1.987 1 91.25 165 HIS A C 1
ATOM 1367 O O . HIS A 1 165 ? 7.617 -37.75 2.391 1 91.25 165 HIS A O 1
ATOM 1373 N N . ASP A 1 166 ? 9.602 -36.656 2.494 1 90.44 166 ASP A N 1
ATOM 1374 C CA . ASP A 1 166 ? 9.18 -35.969 3.707 1 90.44 166 ASP A CA 1
ATOM 1375 C C . ASP A 1 166 ? 9.367 -34.469 3.572 1 90.44 166 ASP A C 1
ATOM 1377 O O . ASP A 1 166 ? 10.492 -33.969 3.656 1 90.44 166 ASP A O 1
ATOM 1381 N N . TYR A 1 167 ? 8.242 -33.781 3.373 1 94.5 167 TYR A N 1
ATOM 1382 C CA . TYR A 1 167 ? 8.25 -32.344 3.412 1 94.5 167 TYR A CA 1
ATOM 1383 C C . TYR A 1 167 ? 8.047 -31.828 4.836 1 94.5 167 TYR A C 1
ATOM 1385 O O . TYR A 1 167 ? 7.48 -32.531 5.68 1 94.5 167 TYR A O 1
ATOM 1393 N N . PRO A 1 168 ? 8.578 -30.625 5.152 1 96.5 168 PRO A N 1
ATOM 1394 C CA . PRO A 1 168 ? 8.125 -30.031 6.414 1 96.5 168 PRO A CA 1
ATOM 1395 C C . PRO A 1 168 ? 6.621 -29.781 6.453 1 96.5 168 PRO A C 1
ATOM 1397 O O . PRO A 1 168 ? 6.055 -29.25 5.496 1 96.5 168 PRO A O 1
ATOM 1400 N N . LYS A 1 169 ? 6.062 -30.219 7.477 1 96.25 169 LYS A N 1
ATOM 1401 C CA . LYS A 1 169 ? 4.609 -30.141 7.551 1 96.25 169 LYS A CA 1
ATOM 1402 C C . LYS A 1 169 ? 4.164 -29.25 8.711 1 96.25 169 LYS A C 1
ATOM 1404 O O . LYS A 1 169 ? 4.801 -29.234 9.766 1 96.25 169 LYS A O 1
ATOM 1409 N N . THR A 1 170 ? 3.078 -28.5 8.469 1 95.19 170 THR A N 1
ATOM 1410 C CA . THR A 1 170 ? 2.438 -27.734 9.539 1 95.19 170 THR A CA 1
ATOM 1411 C C . THR A 1 170 ? 1.527 -28.641 10.367 1 95.19 170 THR A C 1
ATOM 1413 O O . THR A 1 170 ? 1.211 -29.766 9.953 1 95.19 170 THR A O 1
ATOM 1416 N N . LYS A 1 171 ? 1.129 -28.156 11.484 1 93.81 171 LYS A N 1
ATOM 1417 C CA . LYS A 1 171 ? 0.429 -29 12.453 1 93.81 171 LYS A CA 1
ATOM 1418 C C . LYS A 1 171 ? -1.078 -28.969 12.219 1 93.81 171 LYS A C 1
ATOM 1420 O O . LYS A 1 171 ? -1.78 -29.938 12.531 1 93.81 171 LYS A O 1
ATOM 1425 N N . LYS A 1 172 ? -1.555 -27.875 11.742 1 95.31 172 LYS A N 1
ATOM 1426 C CA . LYS A 1 172 ? -3 -27.75 11.578 1 95.31 172 LYS A CA 1
ATOM 1427 C C . LYS A 1 172 ? -3.346 -26.875 10.375 1 95.31 172 LYS A C 1
ATOM 1429 O O . LYS A 1 172 ? -2.5 -26.125 9.891 1 95.31 172 LYS A O 1
ATOM 1434 N N . ILE A 1 173 ? -4.582 -27.047 9.906 1 96.5 173 ILE A N 1
ATOM 1435 C CA . ILE A 1 173 ? -5.148 -26.203 8.867 1 96.5 173 ILE A CA 1
ATOM 1436 C C . ILE A 1 173 ? -5.918 -25.047 9.508 1 96.5 173 ILE A C 1
ATOM 1438 O O . ILE A 1 173 ? -6.797 -25.266 10.344 1 96.5 173 ILE A O 1
ATOM 1442 N N . ARG A 1 174 ? -5.664 -23.828 9.297 1 95.88 174 ARG A N 1
ATOM 1443 C CA . ARG A 1 174 ? -6.363 -22.656 9.773 1 95.88 174 ARG A CA 1
ATOM 1444 C C . ARG A 1 174 ? -7.508 -22.266 8.836 1 95.88 174 ARG A C 1
ATOM 1446 O O . ARG A 1 174 ? -7.273 -21.75 7.746 1 95.88 174 ARG A O 1
ATOM 1453 N N . LEU A 1 175 ? -8.656 -22.422 9.219 1 96.62 175 LEU A N 1
ATOM 1454 C CA . LEU A 1 175 ? -9.82 -22.234 8.367 1 96.62 175 LEU A CA 1
ATOM 1455 C C . LEU A 1 175 ? -9.977 -20.781 7.965 1 96.62 175 LEU A C 1
ATOM 1457 O O . LEU A 1 175 ? -10.344 -20.484 6.828 1 96.62 175 LEU A O 1
ATOM 1461 N N . VAL A 1 176 ? -9.758 -19.859 8.828 1 95.75 176 VAL A N 1
ATOM 1462 C CA . VAL A 1 176 ? -9.859 -18.422 8.531 1 95.75 176 VAL A CA 1
ATOM 1463 C C . VAL A 1 176 ? -8.82 -18.047 7.477 1 95.75 176 VAL A C 1
ATOM 1465 O O . VAL A 1 176 ? -9.094 -17.219 6.602 1 95.75 176 VAL A O 1
ATOM 1468 N N . TYR A 1 177 ? -7.676 -18.641 7.594 1 96.19 177 TYR A N 1
ATOM 1469 C CA . TYR A 1 177 ? -6.617 -18.438 6.613 1 96.19 177 TYR A CA 1
ATOM 1470 C C . TYR A 1 177 ? -7.055 -18.891 5.227 1 96.19 177 TYR A C 1
ATOM 1472 O O . TYR A 1 177 ? -6.871 -18.188 4.238 1 96.19 177 TYR A O 1
ATOM 1480 N N . CYS A 1 178 ? -7.691 -20.078 5.168 1 97.69 178 CYS A N 1
ATOM 1481 C CA . CYS A 1 178 ? -8.156 -20.641 3.902 1 97.69 178 CYS A CA 1
ATOM 1482 C C . CYS A 1 178 ? -9.242 -19.75 3.289 1 97.69 178 CYS A C 1
ATOM 1484 O O . CYS A 1 178 ? -9.234 -19.5 2.084 1 97.69 178 CYS A O 1
ATOM 1486 N N . LEU A 1 179 ? -10.117 -19.297 4.121 1 97.38 179 LEU A N 1
ATOM 1487 C CA . LEU A 1 179 ? -11.203 -18.453 3.635 1 97.38 179 LEU A CA 1
ATOM 1488 C C . LEU A 1 179 ? -10.672 -17.109 3.131 1 97.38 179 LEU A C 1
ATOM 1490 O O . LEU A 1 179 ? -11.148 -16.594 2.121 1 97.38 179 LEU A O 1
ATOM 1494 N N . ALA A 1 180 ? -9.711 -16.562 3.822 1 95.88 180 ALA A N 1
ATOM 1495 C CA . ALA A 1 180 ? -9.102 -15.297 3.408 1 95.88 180 ALA A CA 1
ATOM 1496 C C . ALA A 1 180 ? -8.391 -15.445 2.062 1 95.88 180 ALA A C 1
ATOM 1498 O O . ALA A 1 180 ? -8.5 -14.57 1.201 1 95.88 180 ALA A O 1
ATOM 1499 N N . LYS A 1 181 ? -7.641 -16.547 1.963 1 97.88 181 LYS A N 1
ATOM 1500 C CA . LYS A 1 181 ? -6.941 -16.781 0.704 1 97.88 181 LYS A CA 1
ATOM 1501 C C . LYS A 1 181 ? -7.93 -17.016 -0.438 1 97.88 181 LYS A C 1
ATOM 1503 O O . LYS A 1 181 ? -7.703 -16.562 -1.562 1 97.88 181 LYS A O 1
ATOM 1508 N N . LEU A 1 182 ? -9.039 -17.672 -0.163 1 97.5 182 LEU A N 1
ATOM 1509 C CA . LEU A 1 182 ? -10.07 -17.891 -1.172 1 97.5 182 LEU A CA 1
ATOM 1510 C C . LEU A 1 182 ? -10.703 -16.562 -1.597 1 97.5 182 LEU A C 1
ATOM 1512 O O . LEU A 1 182 ? -10.953 -16.344 -2.783 1 97.5 182 LEU A O 1
ATOM 1516 N N . PHE A 1 183 ? -10.969 -15.734 -0.668 1 96.38 183 PHE A N 1
ATOM 1517 C CA . PHE A 1 183 ? -11.508 -14.414 -0.966 1 96.38 183 PHE A CA 1
ATOM 1518 C C . PHE A 1 183 ? -10.562 -13.633 -1.858 1 96.38 183 PHE A C 1
ATOM 1520 O O . PHE A 1 183 ? -10.984 -13.008 -2.834 1 96.38 183 PHE A O 1
ATOM 1527 N N . ASN A 1 184 ? -9.336 -13.656 -1.478 1 97.06 184 ASN A N 1
ATOM 1528 C CA . ASN A 1 184 ? -8.336 -12.93 -2.248 1 97.06 184 ASN A CA 1
ATOM 1529 C C . ASN A 1 184 ? -8.219 -13.469 -3.67 1 97.06 184 ASN A C 1
ATOM 1531 O O . ASN A 1 184 ? -7.977 -12.711 -4.609 1 97.06 184 ASN A O 1
ATOM 1535 N N . ILE A 1 185 ? -8.328 -14.812 -3.799 1 97.5 185 ILE A N 1
ATOM 1536 C CA . ILE A 1 185 ? -8.266 -15.43 -5.121 1 97.5 185 ILE A CA 1
ATOM 1537 C C . ILE A 1 185 ? -9.398 -14.898 -5.992 1 97.5 185 ILE A C 1
ATOM 1539 O O . ILE A 1 185 ? -9.18 -14.516 -7.145 1 97.5 185 ILE A O 1
ATOM 1543 N N . VAL A 1 186 ? -10.586 -14.805 -5.469 1 96.38 186 VAL A N 1
ATOM 1544 C CA . VAL A 1 186 ? -11.742 -14.289 -6.203 1 96.38 186 VAL A CA 1
ATOM 1545 C C . VAL A 1 186 ? -11.547 -12.805 -6.504 1 96.38 186 VAL A C 1
ATOM 1547 O O . VAL A 1 186 ? -11.742 -12.367 -7.637 1 96.38 186 VAL A O 1
ATOM 1550 N N . TYR A 1 187 ? -11.125 -12.07 -5.496 1 95.81 187 TYR A N 1
ATOM 1551 C CA . TYR A 1 187 ? -10.898 -10.633 -5.605 1 95.81 187 TYR A CA 1
ATOM 1552 C C . TYR A 1 187 ? -9.883 -10.32 -6.699 1 95.81 187 TYR A C 1
ATOM 1554 O O . TYR A 1 187 ? -10.141 -9.5 -7.582 1 95.81 187 TYR A O 1
ATOM 1562 N N . PHE A 1 188 ? -8.727 -11.016 -6.695 1 97.19 188 PHE A N 1
ATOM 1563 C CA . PHE A 1 188 ? -7.656 -10.742 -7.645 1 97.19 188 PHE A CA 1
ATOM 1564 C C . PHE A 1 188 ? -8.047 -11.195 -9.047 1 97.19 188 PHE A C 1
ATOM 1566 O O . PHE A 1 188 ? -7.648 -10.578 -10.039 1 97.19 188 PHE A O 1
ATOM 1573 N N . ASN A 1 189 ? -8.867 -12.25 -9.125 1 95 189 ASN A N 1
ATOM 1574 C CA . ASN A 1 189 ? -9.328 -12.695 -10.43 1 95 189 ASN A CA 1
ATOM 1575 C C . ASN A 1 189 ? -10.258 -11.672 -11.078 1 95 189 ASN A C 1
ATOM 1577 O O . ASN A 1 189 ? -10.141 -11.375 -12.266 1 95 189 ASN A O 1
ATOM 1581 N N . ILE A 1 190 ? -11.133 -11.133 -10.266 1 95.19 190 ILE A N 1
ATOM 1582 C CA . ILE A 1 190 ? -12.062 -10.125 -10.781 1 95.19 190 ILE A CA 1
ATOM 1583 C C . ILE A 1 190 ? -11.297 -8.867 -11.172 1 95.19 190 ILE A C 1
ATOM 1585 O O . ILE A 1 190 ? -11.523 -8.305 -12.242 1 95.19 190 ILE A O 1
ATOM 1589 N N . LEU A 1 191 ? -10.422 -8.453 -10.297 1 96.38 191 LEU A N 1
ATOM 1590 C CA . LEU A 1 191 ? -9.617 -7.266 -10.57 1 96.38 191 LEU A CA 1
ATOM 1591 C C . LEU A 1 191 ? -8.766 -7.461 -11.82 1 96.38 191 LEU A C 1
ATOM 1593 O O . LEU A 1 191 ? -8.633 -6.543 -12.633 1 96.38 191 LEU A O 1
ATOM 1597 N N . GLY A 1 192 ? -8.172 -8.695 -11.945 1 95.94 192 GLY A N 1
ATOM 1598 C CA . GLY A 1 192 ? -7.398 -9.008 -13.141 1 95.94 192 GLY A CA 1
ATOM 1599 C C . GLY A 1 192 ? -8.227 -8.977 -14.414 1 95.94 192 GLY A C 1
ATOM 1600 O O . GLY A 1 192 ? -7.777 -8.453 -15.438 1 95.94 192 GLY A O 1
ATOM 1601 N N . ALA A 1 193 ? -9.453 -9.438 -14.328 1 94.81 193 ALA A N 1
ATOM 1602 C CA . ALA A 1 193 ? -10.352 -9.43 -15.477 1 94.81 193 ALA A CA 1
ATOM 1603 C C . ALA A 1 193 ? -10.703 -8.008 -15.891 1 94.81 193 ALA A C 1
ATOM 1605 O O . ALA A 1 193 ? -10.773 -7.699 -17.078 1 94.81 193 ALA A O 1
ATOM 1606 N N . VAL A 1 194 ? -10.859 -7.203 -14.938 1 95.88 194 VAL A N 1
ATOM 1607 C CA . VAL A 1 194 ? -11.203 -5.809 -15.195 1 95.88 194 VAL A CA 1
ATOM 1608 C C . VAL A 1 194 ? -10.016 -5.102 -15.852 1 95.88 194 VAL A C 1
ATOM 1610 O O . VAL A 1 194 ? -10.188 -4.344 -16.812 1 95.88 194 VAL A O 1
ATOM 1613 N N . ILE A 1 195 ? -8.82 -5.332 -15.352 1 95.31 195 ILE A N 1
ATOM 1614 C CA . ILE A 1 195 ? -7.625 -4.691 -15.891 1 95.31 195 ILE A CA 1
ATOM 1615 C C . ILE A 1 195 ? -7.414 -5.121 -17.344 1 95.31 195 ILE A C 1
ATOM 1617 O O . ILE A 1 195 ? -7.082 -4.301 -18.188 1 95.31 195 ILE A O 1
ATOM 1621 N N . ILE A 1 196 ? -7.66 -6.344 -17.594 1 94.38 196 ILE A N 1
ATOM 1622 C CA . ILE A 1 196 ? -7.527 -6.863 -18.953 1 94.38 196 ILE A CA 1
ATOM 1623 C C . ILE A 1 196 ? -8.578 -6.223 -19.859 1 94.38 196 ILE A C 1
ATOM 1625 O O . ILE A 1 196 ? -8.25 -5.68 -20.922 1 94.38 196 ILE A O 1
ATOM 1629 N N . ALA A 1 197 ? -9.812 -6.203 -19.438 1 94.69 197 ALA A N 1
ATOM 1630 C CA . ALA A 1 197 ? -10.945 -5.785 -20.25 1 94.69 197 ALA A CA 1
ATOM 1631 C C . ALA A 1 197 ? -10.93 -4.273 -20.484 1 94.69 197 ALA A C 1
ATOM 1633 O O . ALA A 1 197 ? -11.227 -3.803 -21.578 1 94.69 197 ALA A O 1
ATOM 1634 N N . LYS A 1 198 ? -10.586 -3.611 -19.484 1 94.12 198 LYS A N 1
ATOM 1635 C CA . LYS A 1 198 ? -10.742 -2.16 -19.531 1 94.12 198 LYS A CA 1
ATOM 1636 C C . LYS A 1 198 ? -9.461 -1.48 -20 1 94.12 198 LYS A C 1
ATOM 1638 O O . LYS A 1 198 ? -9.508 -0.445 -20.672 1 94.12 198 LYS A O 1
ATOM 1643 N N . HIS A 1 199 ? -8.305 -2.076 -19.734 1 92.12 199 HIS A N 1
ATOM 1644 C CA . HIS A 1 199 ? -7.082 -1.306 -19.938 1 92.12 199 HIS A CA 1
ATOM 1645 C C . HIS A 1 199 ? -6.145 -2.004 -20.922 1 92.12 199 HIS A C 1
ATOM 1647 O O . HIS A 1 199 ? -5.48 -1.347 -21.719 1 92.12 199 HIS A O 1
ATOM 1653 N N . ILE A 1 200 ? -6.055 -3.27 -20.906 1 92.12 200 ILE A N 1
ATOM 1654 C CA . ILE A 1 200 ? -5.082 -3.982 -21.734 1 92.12 200 ILE A CA 1
ATOM 1655 C C . ILE A 1 200 ? -5.66 -4.234 -23.125 1 92.12 200 ILE A C 1
ATOM 1657 O O . ILE A 1 200 ? -5.066 -3.842 -24.125 1 92.12 200 ILE A O 1
ATOM 1661 N N . GLU A 1 201 ? -6.859 -4.77 -23.203 1 91.12 201 GLU A N 1
ATOM 1662 C CA . GLU A 1 201 ? -7.477 -5.168 -24.453 1 91.12 201 GLU A CA 1
ATOM 1663 C C . GLU A 1 201 ? -7.691 -3.965 -25.375 1 91.12 201 GLU A C 1
ATOM 1665 O O . GLU A 1 201 ? -7.348 -4.008 -26.562 1 91.12 201 GLU A O 1
ATOM 1670 N N . PRO A 1 202 ? -8.242 -2.834 -24.875 1 89.31 202 PRO A N 1
ATOM 1671 C CA . PRO A 1 202 ? -8.43 -1.677 -25.75 1 89.31 202 PRO A CA 1
ATOM 1672 C C . PRO A 1 202 ? -7.113 -1.103 -26.266 1 89.31 202 PRO A C 1
ATOM 1674 O O . PRO A 1 202 ? -7.059 -0.579 -27.391 1 89.31 202 PRO A O 1
ATOM 1677 N N . SER A 1 203 ? -6.02 -1.242 -25.516 1 87.75 203 SER A N 1
ATOM 1678 C CA . SER A 1 203 ? -4.711 -0.733 -25.922 1 87.75 203 SER A CA 1
ATOM 1679 C C . SER A 1 203 ? -4.113 -1.57 -27.047 1 87.75 203 SER A C 1
ATOM 1681 O O . SER A 1 203 ? -3.367 -1.055 -27.891 1 87.75 203 SER A O 1
ATOM 1683 N N . ILE A 1 204 ? -4.496 -2.781 -27.078 1 85.12 204 ILE A N 1
ATOM 1684 C CA . ILE A 1 204 ? -3.961 -3.691 -28.078 1 85.12 204 ILE A CA 1
ATOM 1685 C C . ILE A 1 204 ? -4.816 -3.627 -29.344 1 85.12 204 ILE A C 1
ATOM 1687 O O . ILE A 1 204 ? -4.289 -3.486 -30.453 1 85.12 204 ILE A O 1
ATOM 1691 N N . ILE A 1 205 ? -6.105 -3.689 -29.234 1 82.06 205 ILE A N 1
ATOM 1692 C CA . ILE A 1 205 ? -7.027 -3.752 -30.359 1 82.06 205 ILE A CA 1
ATOM 1693 C C . ILE A 1 205 ? -7.105 -2.387 -31.031 1 82.06 205 ILE A C 1
ATOM 1695 O O . ILE A 1 205 ? -7.195 -2.301 -32.25 1 82.06 205 ILE A O 1
ATOM 1699 N N . GLY A 1 206 ? -6.938 -1.327 -30.297 1 79.69 206 GLY A N 1
ATOM 1700 C CA . GLY A 1 206 ? -7.176 0.004 -30.828 1 79.69 206 GLY A CA 1
ATOM 1701 C C . GLY A 1 206 ? -5.922 0.664 -31.359 1 79.69 206 GLY A C 1
ATOM 1702 O O . GLY A 1 206 ? -5.984 1.76 -31.922 1 79.69 206 GLY A O 1
ATOM 1703 N N . THR A 1 207 ? -4.73 -0.094 -31.328 1 82.75 207 THR A N 1
ATOM 1704 C CA . THR A 1 207 ? -3.492 0.584 -31.688 1 82.75 207 THR A CA 1
ATOM 1705 C C . THR A 1 207 ? -2.656 -0.281 -32.625 1 82.75 207 THR A C 1
ATOM 1707 O O . THR A 1 207 ? -2.277 -1.4 -32.281 1 82.75 207 THR A O 1
ATOM 1710 N N . GLN A 1 208 ? -2.361 0.242 -33.812 1 81.44 208 GLN A N 1
ATOM 1711 C CA . GLN A 1 208 ? -1.579 -0.5 -34.781 1 81.44 208 GLN A CA 1
ATOM 1712 C C . GLN A 1 208 ? -0.085 -0.25 -34.594 1 81.44 208 GLN A C 1
ATOM 1714 O O . GLN A 1 208 ? 0.738 -1.112 -34.906 1 81.44 208 GLN A O 1
ATOM 1719 N N . ASP A 1 209 ? 0.227 0.914 -34.031 1 86.25 209 ASP A N 1
ATOM 1720 C CA . ASP A 1 209 ? 1.627 1.264 -33.812 1 86.25 209 ASP A CA 1
ATOM 1721 C C . ASP A 1 209 ? 2.182 0.55 -32.594 1 86.25 209 ASP A C 1
ATOM 1723 O O . ASP A 1 209 ? 1.704 0.763 -31.469 1 86.25 209 ASP A O 1
ATOM 1727 N N . TYR A 1 210 ? 3.209 -0.204 -32.781 1 83.81 210 TYR A N 1
ATOM 1728 C CA . TYR A 1 210 ? 3.764 -1.041 -31.719 1 83.81 210 TYR A CA 1
ATOM 1729 C C . TYR A 1 210 ? 4.406 -0.189 -30.641 1 83.81 210 TYR A C 1
ATOM 1731 O O . TYR A 1 210 ? 4.383 -0.553 -29.453 1 83.81 210 TYR A O 1
ATOM 1739 N N . VAL A 1 211 ? 4.957 0.896 -31.016 1 83.75 211 VAL A N 1
ATOM 1740 C CA . VAL A 1 211 ? 5.586 1.775 -30.047 1 83.75 211 VAL A CA 1
ATOM 1741 C C . VAL A 1 211 ? 4.52 2.398 -29.141 1 83.75 211 VAL A C 1
ATOM 1743 O O . VAL A 1 211 ? 4.656 2.41 -27.922 1 83.75 211 VAL A O 1
ATOM 1746 N N . LEU A 1 212 ? 3.459 2.814 -29.797 1 86.31 212 LEU A N 1
ATOM 1747 C CA . LEU A 1 212 ? 2.354 3.396 -29.047 1 86.31 212 LEU A CA 1
ATOM 1748 C C . LEU A 1 212 ? 1.684 2.348 -28.172 1 86.31 212 LEU A C 1
ATOM 1750 O O . LEU A 1 212 ? 1.307 2.635 -27.031 1 86.31 212 LEU A O 1
ATOM 1754 N N . GLN A 1 213 ? 1.591 1.225 -28.688 1 88.44 213 GLN A N 1
ATOM 1755 C CA . GLN A 1 213 ? 1.01 0.134 -27.922 1 88.44 213 GLN A CA 1
ATOM 1756 C C . GLN A 1 213 ? 1.833 -0.15 -26.672 1 88.44 213 GLN A C 1
ATOM 1758 O O . GLN A 1 213 ? 1.278 -0.355 -25.578 1 88.44 213 GLN A O 1
ATOM 1763 N N . THR A 1 214 ? 3.078 -0.162 -26.891 1 86.81 214 THR A N 1
ATOM 1764 C CA . THR A 1 214 ? 3.98 -0.418 -25.766 1 86.81 214 THR A CA 1
ATOM 1765 C C . THR A 1 214 ? 3.818 0.646 -24.688 1 86.81 214 THR A C 1
ATOM 1767 O O . THR A 1 214 ? 3.746 0.325 -23.5 1 86.81 214 THR A O 1
ATOM 1770 N N . ILE A 1 215 ? 3.715 1.82 -25.125 1 86.62 215 ILE A N 1
ATOM 1771 C CA . ILE A 1 215 ? 3.588 2.934 -24.188 1 86.62 215 ILE A CA 1
ATOM 1772 C C . ILE A 1 215 ? 2.262 2.832 -23.438 1 86.62 215 ILE A C 1
ATOM 1774 O O . ILE A 1 215 ? 2.217 3 -22.219 1 86.62 215 ILE A O 1
ATOM 1778 N N . LEU A 1 216 ? 1.213 2.455 -24.172 1 89.5 216 LEU A N 1
ATOM 1779 C CA . LEU A 1 216 ? -0.117 2.387 -23.562 1 89.5 216 LEU A CA 1
ATOM 1780 C C . LEU A 1 216 ? -0.228 1.197 -22.625 1 89.5 216 LEU A C 1
ATOM 1782 O O . LEU A 1 216 ? -1.047 1.206 -21.703 1 89.5 216 LEU A O 1
ATOM 1786 N N . LEU A 1 217 ? 0.652 0.275 -22.766 1 92.31 217 LEU A N 1
ATOM 1787 C CA . LEU A 1 217 ? 0.547 -0.967 -22.016 1 92.31 217 LEU A CA 1
ATOM 1788 C C . LEU A 1 217 ? 1.43 -0.92 -20.766 1 92.31 217 LEU A C 1
ATOM 1790 O O . LEU A 1 217 ? 1.317 -1.778 -19.891 1 92.31 217 LEU A O 1
ATOM 1794 N N . ILE A 1 218 ? 2.23 0.063 -20.562 1 92.31 218 ILE A N 1
ATOM 1795 C CA . ILE A 1 218 ? 3.184 0.126 -19.469 1 92.31 218 ILE A CA 1
ATOM 1796 C C . ILE A 1 218 ? 2.436 0.081 -18.141 1 92.31 218 ILE A C 1
ATOM 1798 O O . ILE A 1 218 ? 2.709 -0.775 -17.297 1 92.31 218 ILE A O 1
ATOM 1802 N N . PHE A 1 219 ? 1.374 0.825 -17.922 1 92.12 219 PHE A N 1
ATOM 1803 C CA . PHE A 1 219 ? 0.687 0.942 -16.656 1 92.12 219 PHE A CA 1
ATOM 1804 C C . PHE A 1 219 ? -0.183 -0.282 -16.391 1 92.12 219 PHE A C 1
ATOM 1806 O O . PHE A 1 219 ? -0.059 -0.927 -15.344 1 92.12 219 PHE A O 1
ATOM 1813 N N . PRO A 1 220 ? -0.984 -0.566 -17.359 1 93.44 220 PRO A N 1
ATOM 1814 C CA . PRO A 1 220 ? -1.863 -1.704 -17.094 1 93.44 220 PRO A CA 1
ATOM 1815 C C . PRO A 1 220 ? -1.093 -2.996 -16.828 1 93.44 220 PRO A C 1
ATOM 1817 O O . PRO A 1 220 ? -1.461 -3.768 -15.938 1 93.44 220 PRO A O 1
ATOM 1820 N N . LEU A 1 221 ? -0.022 -3.178 -17.578 1 93.81 221 LEU A N 1
ATOM 1821 C CA . LEU A 1 221 ? 0.728 -4.414 -17.391 1 93.81 221 LEU A CA 1
ATOM 1822 C C . LEU A 1 221 ? 1.561 -4.367 -16.125 1 93.81 221 LEU A C 1
ATOM 1824 O O . LEU A 1 221 ? 1.836 -5.406 -15.516 1 93.81 221 LEU A O 1
ATOM 1828 N N . ALA A 1 222 ? 1.996 -3.176 -15.742 1 94.62 222 ALA A N 1
ATOM 1829 C CA . ALA A 1 222 ? 2.717 -3.043 -14.484 1 94.62 222 ALA A CA 1
ATOM 1830 C C . ALA A 1 222 ? 1.848 -3.482 -13.305 1 94.62 222 ALA A C 1
ATOM 1832 O O . ALA A 1 222 ? 2.311 -4.203 -12.422 1 94.62 222 ALA A O 1
ATOM 1833 N N . ILE A 1 223 ? 0.607 -3.115 -13.273 1 94.5 223 ILE A N 1
ATOM 1834 C CA . ILE A 1 223 ? -0.31 -3.461 -12.195 1 94.5 223 ILE A CA 1
ATOM 1835 C C . ILE A 1 223 ? -0.732 -4.922 -12.32 1 94.5 223 ILE A C 1
ATOM 1837 O O . ILE A 1 223 ? -0.817 -5.641 -11.32 1 94.5 223 ILE A O 1
ATOM 1841 N N . PHE A 1 224 ? -0.953 -5.328 -13.531 1 94.94 224 PHE A N 1
ATOM 1842 C CA . PHE A 1 224 ? -1.434 -6.684 -13.781 1 94.94 224 PHE A CA 1
ATOM 1843 C C . PHE A 1 224 ? -0.4 -7.711 -13.336 1 94.94 224 PHE A C 1
ATOM 1845 O O . PHE A 1 224 ? -0.752 -8.75 -12.773 1 94.94 224 PHE A O 1
ATOM 1852 N N . TRP A 1 225 ? 0.824 -7.422 -13.609 1 93.38 225 TRP A N 1
ATOM 1853 C CA . TRP A 1 225 ? 1.888 -8.352 -13.242 1 93.38 225 TRP A CA 1
ATOM 1854 C C . TRP A 1 225 ? 1.985 -8.5 -11.727 1 93.38 225 TRP A C 1
ATOM 1856 O O . TRP A 1 225 ? 2.197 -9.602 -11.211 1 93.38 225 TRP A O 1
ATOM 1866 N N . ILE A 1 226 ? 1.891 -7.398 -10.969 1 94.69 226 ILE A N 1
ATOM 1867 C CA . ILE A 1 226 ? 1.915 -7.453 -9.516 1 94.69 226 ILE A CA 1
ATOM 1868 C C . ILE A 1 226 ? 0.708 -8.242 -9.008 1 94.69 226 ILE A C 1
ATOM 1870 O O . ILE A 1 226 ? 0.824 -9.023 -8.062 1 94.69 226 ILE A O 1
ATOM 1874 N N . LEU A 1 227 ? -0.369 -8.008 -9.641 1 96.31 227 LEU A N 1
ATOM 1875 C CA . LEU A 1 227 ? -1.59 -8.711 -9.273 1 96.31 227 LEU A CA 1
ATOM 1876 C C . LEU A 1 227 ? -1.431 -10.219 -9.477 1 96.31 227 LEU A C 1
ATOM 1878 O O . LEU A 1 227 ? -1.801 -11.008 -8.602 1 96.31 227 LEU A O 1
ATOM 1882 N N . LEU A 1 228 ? -0.906 -10.625 -10.641 1 95.25 228 LEU A N 1
ATOM 1883 C CA . LEU A 1 228 ? -0.695 -12.039 -10.93 1 95.25 228 LEU A CA 1
ATOM 1884 C C . LEU A 1 228 ? 0.278 -12.664 -9.93 1 95.25 228 LEU A C 1
ATOM 1886 O O . LEU A 1 228 ? 0.13 -13.828 -9.562 1 95.25 228 LEU A O 1
ATOM 1890 N N . PHE A 1 229 ? 1.298 -11.891 -9.555 1 96.62 229 PHE A N 1
ATOM 1891 C CA . PHE A 1 229 ? 2.254 -12.352 -8.555 1 96.62 229 PHE A CA 1
ATOM 1892 C C . PHE A 1 229 ? 1.551 -12.68 -7.242 1 96.62 229 PHE A C 1
ATOM 1894 O O . PHE A 1 229 ? 1.711 -13.773 -6.703 1 96.62 229 PHE A O 1
ATOM 1901 N N . PHE A 1 230 ? 0.713 -11.742 -6.762 1 97 230 PHE A N 1
ATOM 1902 C CA . PHE A 1 230 ? 0.017 -11.945 -5.496 1 97 230 PHE A CA 1
ATOM 1903 C C . PHE A 1 230 ? -0.993 -13.086 -5.617 1 97 230 PHE A C 1
ATOM 1905 O O . PHE A 1 230 ? -1.147 -13.883 -4.691 1 97 230 PHE A O 1
ATOM 1912 N N . LEU A 1 231 ? -1.651 -13.125 -6.723 1 97.38 231 LEU A N 1
ATOM 1913 C CA . LEU A 1 231 ? -2.648 -14.172 -6.938 1 97.38 231 LEU A CA 1
ATOM 1914 C C . LEU A 1 231 ? -2.006 -15.555 -6.883 1 97.38 231 LEU A C 1
ATOM 1916 O O . LEU A 1 231 ? -2.49 -16.438 -6.172 1 97.38 231 LEU A O 1
ATOM 1920 N N . THR A 1 232 ? -0.911 -15.719 -7.539 1 97.06 232 THR A N 1
ATOM 1921 C CA . THR A 1 232 ? -0.289 -17.031 -7.703 1 97.06 232 THR A CA 1
ATOM 1922 C C . THR A 1 232 ? 0.457 -17.438 -6.438 1 97.06 232 THR A C 1
ATOM 1924 O O . THR A 1 232 ? 0.163 -18.484 -5.844 1 97.06 232 THR A O 1
ATOM 1927 N N . PHE A 1 233 ? 1.361 -16.547 -5.953 1 97.81 233 PHE A N 1
ATOM 1928 C CA . PHE A 1 233 ? 2.301 -16.969 -4.918 1 97.81 233 PHE A CA 1
ATOM 1929 C C . PHE A 1 233 ? 1.721 -16.719 -3.531 1 97.81 233 PHE A C 1
ATOM 1931 O O . PHE A 1 233 ? 1.885 -17.547 -2.629 1 97.81 233 PHE A O 1
ATOM 1938 N N . GLU A 1 234 ? 1.029 -15.625 -3.344 1 96.81 234 GLU A N 1
ATOM 1939 C CA . GLU A 1 234 ? 0.571 -15.273 -2.002 1 96.81 234 GLU A CA 1
ATOM 1940 C C . GLU A 1 234 ? -0.776 -15.922 -1.693 1 96.81 234 GLU A C 1
ATOM 1942 O O . GLU A 1 234 ? -1.143 -16.078 -0.527 1 96.81 234 GLU A O 1
ATOM 1947 N N . ASN A 1 235 ? -1.479 -16.281 -2.764 1 97.5 235 ASN A N 1
ATOM 1948 C CA . ASN A 1 235 ? -2.826 -16.75 -2.457 1 97.5 235 ASN A CA 1
ATOM 1949 C C . ASN A 1 235 ? -3.031 -18.203 -2.906 1 97.5 235 ASN A C 1
ATOM 1951 O O . ASN A 1 235 ? -3.254 -19.078 -2.078 1 97.5 235 ASN A O 1
ATOM 1955 N N . ILE A 1 236 ? -2.863 -18.516 -4.156 1 97.12 236 ILE A N 1
ATOM 1956 C CA . ILE A 1 236 ? -3.117 -19.875 -4.648 1 97.12 236 ILE A CA 1
ATOM 1957 C C . ILE A 1 236 ? -2.139 -20.844 -4.004 1 97.12 236 ILE A C 1
ATOM 1959 O O . ILE A 1 236 ? -2.553 -21.859 -3.42 1 97.12 236 ILE A O 1
ATOM 1963 N N . LEU A 1 237 ? -0.832 -20.594 -4.09 1 98.06 237 LEU A N 1
ATOM 1964 C CA . LEU A 1 237 ? 0.159 -21.531 -3.559 1 98.06 237 LEU A CA 1
ATOM 1965 C C . LEU A 1 237 ? 0.066 -21.625 -2.039 1 98.06 237 LEU A C 1
ATOM 1967 O O . LEU A 1 237 ? 0.251 -22.688 -1.463 1 98.06 237 LEU A O 1
ATOM 1971 N N . ASN A 1 238 ? -0.186 -20.438 -1.385 1 98.12 238 ASN A N 1
ATOM 1972 C CA . ASN A 1 238 ? -0.325 -20.484 0.067 1 98.12 238 ASN A CA 1
ATOM 1973 C C . ASN A 1 238 ? -1.563 -21.281 0.488 1 98.12 238 ASN A C 1
ATOM 1975 O O . ASN A 1 238 ? -1.56 -21.938 1.526 1 98.12 238 ASN A O 1
ATOM 1979 N N . LEU A 1 239 ? -2.621 -21.156 -0.257 1 97.94 239 LEU A N 1
ATOM 1980 C CA . LEU A 1 239 ? -3.811 -21.953 0.033 1 97.94 239 LEU A CA 1
ATOM 1981 C C . LEU A 1 239 ? -3.523 -23.438 -0.126 1 97.94 239 LEU A C 1
ATOM 1983 O O . LEU A 1 239 ? -3.902 -24.234 0.729 1 97.94 239 LEU A O 1
ATOM 1987 N N . LEU A 1 240 ? -2.877 -23.844 -1.21 1 97.31 240 LEU A N 1
ATOM 1988 C CA . LEU A 1 240 ? -2.506 -25.234 -1.437 1 97.31 240 LEU A CA 1
ATOM 1989 C C . LEU A 1 240 ? -1.577 -25.75 -0.336 1 97.31 240 LEU A C 1
ATOM 1991 O O . LEU A 1 240 ? -1.694 -26.891 0.107 1 97.31 240 LEU A O 1
ATOM 1995 N N . ALA A 1 241 ? -0.627 -24.859 0.055 1 98.12 241 ALA A N 1
ATOM 1996 C CA . ALA A 1 241 ? 0.277 -25.234 1.138 1 98.12 241 ALA A CA 1
ATOM 1997 C C . ALA A 1 241 ? -0.493 -25.5 2.428 1 98.12 241 ALA A C 1
ATOM 1999 O O . ALA A 1 241 ? -0.179 -26.438 3.164 1 98.12 241 ALA A O 1
ATOM 2000 N N . GLU A 1 242 ? -1.492 -24.656 2.656 1 97.88 242 GLU A N 1
ATOM 2001 C CA . GLU A 1 242 ? -2.279 -24.812 3.877 1 97.88 242 GLU A CA 1
ATOM 2002 C C . GLU A 1 242 ? -3.055 -26.125 3.877 1 97.88 242 GLU A C 1
ATOM 2004 O O . GLU A 1 242 ? -3.051 -26.859 4.871 1 97.88 242 GLU A O 1
ATOM 2009 N N . ILE A 1 243 ? -3.656 -26.516 2.771 1 97 243 ILE A N 1
ATOM 2010 C CA . ILE A 1 243 ? -4.535 -27.672 2.717 1 97 243 ILE A CA 1
ATOM 2011 C C . ILE A 1 243 ? -3.699 -28.953 2.662 1 97 243 ILE A C 1
ATOM 2013 O O . ILE A 1 243 ? -4.184 -30.031 3.002 1 97 243 ILE A O 1
ATOM 2017 N N . THR A 1 244 ? -2.418 -28.922 2.268 1 96.69 244 THR A N 1
ATOM 2018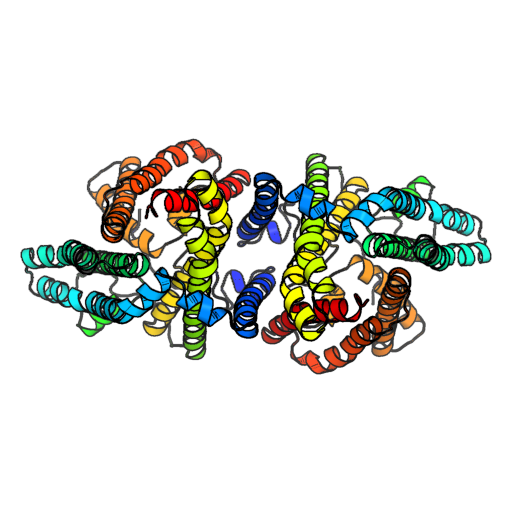 C CA . THR A 1 244 ? -1.548 -30.078 2.182 1 96.69 244 THR A CA 1
ATOM 2019 C C . THR A 1 244 ? -0.583 -30.125 3.363 1 96.69 244 THR A C 1
ATOM 2021 O O . THR A 1 244 ? 0.327 -30.953 3.398 1 96.69 244 THR A O 1
ATOM 2024 N N . TYR A 1 245 ? -0.647 -29.156 4.227 1 97.19 245 TYR A N 1
ATOM 2025 C CA . TYR A 1 245 ? 0.192 -29.062 5.418 1 97.19 245 TYR A CA 1
ATOM 2026 C C . TYR A 1 245 ? 1.645 -28.812 5.039 1 97.19 245 TYR A C 1
ATOM 2028 O O . TYR A 1 245 ? 2.559 -29.125 5.805 1 97.19 245 TYR A O 1
ATOM 2036 N N . PHE A 1 246 ? 1.851 -28.312 3.859 1 97.5 246 PHE A N 1
ATOM 2037 C CA . PHE A 1 246 ? 3.201 -28.016 3.389 1 97.5 246 PHE A CA 1
ATOM 2038 C C . PHE A 1 246 ? 3.799 -26.844 4.148 1 97.5 246 PHE A C 1
ATOM 2040 O O . PHE A 1 246 ? 3.223 -25.75 4.172 1 97.5 246 PHE A O 1
ATOM 2047 N N . GLY A 1 247 ? 4.965 -26.953 4.695 1 97.19 247 GLY A N 1
ATOM 2048 C CA . GLY A 1 247 ? 5.496 -25.969 5.637 1 97.19 247 GLY A CA 1
ATOM 2049 C C . GLY A 1 247 ? 6.457 -24.984 4.996 1 97.19 247 GLY A C 1
ATOM 2050 O O . GLY A 1 247 ? 6.766 -23.953 5.578 1 97.19 247 GLY A O 1
ATOM 2051 N N . ASP A 1 248 ? 6.984 -25.281 3.816 1 96.94 248 ASP A N 1
ATOM 2052 C CA . ASP A 1 248 ? 7.898 -24.375 3.148 1 96.94 248 ASP A CA 1
ATOM 2053 C C . ASP A 1 248 ? 7.148 -23.438 2.201 1 96.94 248 ASP A C 1
ATOM 2055 O O . ASP A 1 248 ? 6.965 -23.75 1.023 1 96.94 248 ASP A O 1
ATOM 2059 N N . ARG A 1 249 ? 6.895 -22.203 2.68 1 96.44 249 ARG A N 1
ATOM 2060 C CA . ARG A 1 249 ? 6.031 -21.297 1.918 1 96.44 249 ARG A CA 1
ATOM 2061 C C . ARG A 1 249 ? 6.832 -20.156 1.303 1 96.44 249 ARG A C 1
ATOM 2063 O O . ARG A 1 249 ? 6.277 -19.109 0.966 1 96.44 249 ARG A O 1
ATOM 2070 N N . GLU A 1 250 ? 8.047 -20.312 1.259 1 94.56 250 GLU A N 1
ATOM 2071 C CA . GLU A 1 250 ? 8.875 -19.312 0.587 1 94.56 250 GLU A CA 1
ATOM 2072 C C . GLU A 1 250 ? 8.914 -19.547 -0.92 1 94.56 250 GLU A C 1
ATOM 2074 O O . GLU A 1 250 ? 9.953 -19.891 -1.475 1 94.56 250 GLU A O 1
ATOM 2079 N N . PHE A 1 251 ? 7.887 -19.234 -1.543 1 97.5 251 PHE A N 1
ATOM 2080 C CA . PHE A 1 251 ? 7.695 -19.484 -2.965 1 97.5 251 PHE A CA 1
ATOM 2081 C C . PHE A 1 251 ? 8.453 -18.469 -3.805 1 97.5 251 PHE A C 1
ATOM 2083 O O . PHE A 1 251 ? 8.602 -18.641 -5.016 1 97.5 251 PHE A O 1
ATOM 2090 N N . TYR A 1 252 ? 8.875 -17.422 -3.176 1 97.06 252 TYR A N 1
ATOM 2091 C CA . TYR A 1 252 ? 9.641 -16.344 -3.783 1 97.06 252 TYR A CA 1
ATOM 2092 C C . TYR A 1 252 ? 10.539 -15.672 -2.752 1 97.06 252 TYR A C 1
ATOM 2094 O O . TYR A 1 252 ? 10.391 -15.898 -1.549 1 97.06 252 TYR A O 1
ATOM 2102 N N . HIS A 1 253 ? 11.477 -15 -3.244 1 95.62 253 HIS A N 1
ATOM 2103 C CA . HIS A 1 253 ? 12.305 -14.117 -2.424 1 95.62 253 HIS A CA 1
ATOM 2104 C C . HIS A 1 253 ? 12.094 -12.656 -2.801 1 95.62 253 HIS A C 1
ATOM 2106 O O . HIS A 1 253 ? 11.156 -12.32 -3.523 1 95.62 253 HIS A O 1
ATOM 2112 N N . ASP A 1 254 ? 12.836 -11.758 -2.264 1 94.81 254 ASP A N 1
ATOM 2113 C CA . ASP A 1 254 ? 12.633 -10.32 -2.445 1 94.81 254 ASP A CA 1
ATOM 2114 C C . ASP A 1 254 ? 13.031 -9.883 -3.854 1 94.81 254 ASP A C 1
ATOM 2116 O O . ASP A 1 254 ? 13.883 -9.008 -4.02 1 94.81 254 ASP A O 1
ATOM 2120 N N . TRP A 1 255 ? 12.336 -10.391 -4.922 1 95.5 255 TRP A N 1
ATOM 2121 C CA . TRP A 1 255 ? 12.641 -10.102 -6.316 1 95.5 255 TRP A CA 1
ATOM 2122 C C . TRP A 1 255 ? 12.508 -8.609 -6.605 1 95.5 255 TRP A C 1
ATOM 2124 O O . TRP A 1 255 ? 13.148 -8.086 -7.52 1 95.5 255 TRP A O 1
ATOM 2134 N N . TRP A 1 256 ? 11.672 -7.848 -5.785 1 94.88 256 TRP A N 1
ATOM 2135 C CA . TRP A 1 256 ? 11.438 -6.422 -5.988 1 94.88 256 TRP A CA 1
ATOM 2136 C C . TRP A 1 256 ? 12.672 -5.609 -5.609 1 94.88 256 TRP A C 1
ATOM 2138 O O . TRP A 1 256 ? 12.742 -4.41 -5.891 1 94.88 256 TRP A O 1
ATOM 2148 N N . ASN A 1 257 ? 13.695 -6.289 -5.039 1 94.19 257 ASN A N 1
ATOM 2149 C CA . ASN A 1 257 ? 14.953 -5.637 -4.688 1 94.19 257 ASN A CA 1
ATOM 2150 C C . ASN A 1 257 ? 16.094 -6.098 -5.586 1 94.19 257 ASN A C 1
ATOM 2152 O O . ASN A 1 257 ? 17.266 -5.805 -5.316 1 94.19 257 ASN A O 1
ATOM 2156 N N . ALA A 1 258 ? 15.75 -6.812 -6.621 1 93.25 258 ALA A N 1
ATOM 2157 C CA . ALA A 1 258 ? 16.797 -7.332 -7.504 1 93.25 258 ALA A CA 1
ATOM 2158 C C . ALA A 1 258 ? 17.531 -6.195 -8.211 1 93.25 258 ALA A C 1
ATOM 2160 O O . ALA A 1 258 ? 16.922 -5.172 -8.539 1 93.25 258 ALA A O 1
ATOM 2161 N N . THR A 1 259 ? 18.828 -6.395 -8.398 1 91.94 259 THR A N 1
ATOM 2162 C CA . THR A 1 259 ? 19.625 -5.391 -9.086 1 91.94 259 THR A CA 1
ATOM 2163 C C . THR A 1 259 ? 20.156 -5.934 -10.414 1 91.94 259 THR A C 1
ATOM 2165 O O . THR A 1 259 ? 20.734 -5.191 -11.211 1 91.94 259 THR A O 1
ATOM 2168 N N . THR A 1 260 ? 19.969 -7.281 -10.625 1 87.69 260 THR A N 1
ATOM 2169 C CA . THR A 1 260 ? 20.266 -7.953 -11.883 1 87.69 260 THR A CA 1
ATOM 2170 C C . THR A 1 260 ? 19.156 -8.93 -12.258 1 87.69 260 THR A C 1
ATOM 2172 O O . THR A 1 260 ? 18.359 -9.328 -11.406 1 87.69 260 THR A O 1
ATOM 2175 N N . PHE A 1 261 ? 19.141 -9.352 -13.453 1 85.12 261 PHE A N 1
ATOM 2176 C CA . PHE A 1 261 ? 18.109 -10.281 -13.898 1 85.12 261 PHE A CA 1
ATOM 2177 C C . PHE A 1 261 ? 18.406 -11.695 -13.406 1 85.12 261 PHE A C 1
ATOM 2179 O O . PHE A 1 261 ? 17.5 -12.508 -13.242 1 85.12 261 PHE A O 1
ATOM 2186 N N . GLU A 1 262 ? 19.656 -11.875 -13.188 1 83.81 262 GLU A N 1
ATOM 2187 C CA . GLU A 1 262 ? 20.016 -13.156 -12.594 1 83.81 262 GLU A CA 1
ATOM 2188 C C . GLU A 1 262 ? 19.375 -13.32 -11.211 1 83.81 262 GLU A C 1
ATOM 2190 O O . GLU A 1 262 ? 18.828 -14.367 -10.898 1 83.81 262 GLU A O 1
ATOM 2195 N N . GLU A 1 263 ? 19.453 -12.281 -10.508 1 88.69 263 GLU A N 1
ATOM 2196 C CA . GLU A 1 263 ? 18.844 -12.289 -9.188 1 88.69 263 GLU A CA 1
ATOM 2197 C C . GLU A 1 263 ? 17.312 -12.383 -9.281 1 88.69 263 GLU A C 1
ATOM 2199 O O . GLU A 1 263 ? 16.688 -13.109 -8.508 1 88.69 263 GLU A O 1
ATOM 2204 N N . PHE A 1 264 ? 16.828 -11.656 -10.203 1 91 264 PHE A N 1
ATOM 2205 C CA . PHE A 1 264 ? 15.391 -11.68 -10.383 1 91 264 PHE A CA 1
ATOM 2206 C C . PHE A 1 264 ? 14.906 -13.086 -10.703 1 91 264 PHE A C 1
ATOM 2208 O O . PHE A 1 264 ? 13.961 -13.578 -10.086 1 91 264 PHE A O 1
ATOM 2215 N N . ASN A 1 265 ? 15.531 -13.773 -11.594 1 86.5 265 ASN A N 1
ATOM 2216 C CA . ASN A 1 265 ? 15.117 -15.102 -12.039 1 86.5 265 ASN A CA 1
ATOM 2217 C C . ASN A 1 265 ? 15.219 -16.125 -10.914 1 86.5 265 ASN A C 1
ATOM 2219 O O . ASN A 1 265 ? 14.422 -17.062 -10.844 1 86.5 265 ASN A O 1
ATOM 2223 N N . ALA A 1 266 ? 16.156 -15.836 -10.062 1 88.5 266 ALA A N 1
ATOM 2224 C CA . ALA A 1 266 ? 16.344 -16.766 -8.953 1 88.5 266 ALA A CA 1
ATOM 2225 C C . ALA A 1 266 ? 15.375 -16.484 -7.816 1 88.5 266 ALA A C 1
ATOM 2227 O O . ALA A 1 266 ? 15.047 -17.375 -7.031 1 88.5 266 ALA A O 1
ATOM 2228 N N . LYS A 1 267 ? 14.836 -15.281 -7.82 1 94.31 267 LYS A N 1
ATOM 2229 C CA . LYS A 1 267 ? 14.078 -14.867 -6.645 1 94.31 267 LYS A CA 1
ATOM 2230 C C . LYS A 1 267 ? 12.578 -14.859 -6.934 1 94.31 267 LYS A C 1
ATOM 2232 O O . LYS A 1 267 ? 11.766 -15.055 -6.031 1 94.31 267 LYS A O 1
ATOM 2237 N N . TRP A 1 268 ? 12.18 -14.664 -8.086 1 93.81 268 TRP A N 1
ATOM 2238 C CA . TRP A 1 268 ? 10.781 -14.406 -8.422 1 93.81 268 TRP A CA 1
ATOM 2239 C C . TRP A 1 268 ? 9.945 -15.664 -8.258 1 93.81 268 TRP A C 1
ATOM 2241 O O . TRP A 1 268 ? 8.781 -15.602 -7.852 1 93.81 268 TRP A O 1
ATOM 2251 N N . ASN A 1 269 ? 10.508 -16.812 -8.57 1 95.38 269 ASN A N 1
ATOM 2252 C CA . ASN A 1 269 ? 9.836 -18.109 -8.516 1 95.38 269 ASN A CA 1
ATOM 2253 C C . ASN A 1 269 ? 10.773 -19.203 -8.023 1 95.38 269 ASN A C 1
ATOM 2255 O O . ASN A 1 269 ? 11.336 -19.953 -8.82 1 95.38 269 ASN A O 1
ATOM 2259 N N . THR A 1 270 ? 10.758 -19.375 -6.746 1 95.5 270 THR A N 1
ATOM 2260 C CA . THR A 1 270 ? 11.695 -20.312 -6.137 1 95.5 270 THR A CA 1
ATOM 2261 C C . THR A 1 270 ? 11.242 -21.75 -6.375 1 95.5 270 THR A C 1
ATOM 2263 O O . THR A 1 270 ? 12.055 -22.672 -6.324 1 95.5 270 THR A O 1
ATOM 2266 N N . VAL A 1 271 ? 9.984 -21.922 -6.633 1 96.19 271 VAL A N 1
ATOM 2267 C CA . VAL A 1 271 ? 9.445 -23.25 -6.879 1 96.19 271 VAL A CA 1
ATOM 2268 C C . VAL A 1 271 ? 10.031 -23.812 -8.172 1 96.19 271 VAL A C 1
ATOM 2270 O O . VAL A 1 271 ? 10.555 -24.938 -8.188 1 96.19 271 VAL A O 1
ATOM 2273 N N . VAL A 1 272 ? 9.922 -23.031 -9.219 1 95.62 272 VAL A N 1
ATOM 2274 C CA . VAL A 1 272 ? 10.469 -23.453 -10.508 1 95.62 272 VAL A CA 1
ATOM 2275 C C . VAL A 1 272 ? 11.992 -23.484 -10.438 1 95.62 272 VAL A C 1
ATOM 2277 O O . VAL A 1 272 ? 12.625 -24.375 -11.023 1 95.62 272 VAL A O 1
ATOM 2280 N N . TYR A 1 273 ? 12.555 -22.5 -9.727 1 93.94 273 TYR A N 1
ATOM 2281 C CA . TYR A 1 273 ? 14 -22.5 -9.547 1 93.94 273 TYR A CA 1
ATOM 2282 C C . TYR A 1 273 ? 14.484 -23.812 -8.93 1 93.94 273 TYR A C 1
ATOM 2284 O O . TYR A 1 273 ? 15.492 -24.375 -9.359 1 93.94 273 TYR A O 1
ATOM 2292 N N . ALA A 1 274 ? 13.812 -24.344 -7.879 1 95.38 274 ALA A N 1
ATOM 2293 C CA . ALA A 1 274 ? 14.188 -25.578 -7.203 1 95.38 274 ALA A CA 1
ATOM 2294 C C . ALA A 1 274 ? 14.211 -26.75 -8.18 1 95.38 274 ALA A C 1
ATOM 2296 O O . ALA A 1 274 ? 15.117 -27.578 -8.133 1 95.38 274 ALA A O 1
ATOM 2297 N N . PHE A 1 275 ? 13.219 -26.781 -9.023 1 96.44 275 PHE A N 1
ATOM 2298 C CA . PHE A 1 275 ? 13.172 -27.844 -10.016 1 96.44 275 PHE A CA 1
ATOM 2299 C C . PHE A 1 275 ? 14.336 -27.734 -10.992 1 96.44 275 PHE A C 1
ATOM 2301 O O . PHE A 1 275 ? 15.031 -28.719 -11.258 1 96.44 275 PHE A O 1
ATOM 2308 N N . LEU A 1 276 ? 14.539 -26.531 -11.562 1 95.62 276 LEU A N 1
ATOM 2309 C CA . LEU A 1 276 ? 15.586 -26.328 -12.555 1 95.62 276 LEU A CA 1
ATOM 2310 C C . LEU A 1 276 ? 16.969 -26.578 -11.953 1 95.62 276 LEU A C 1
ATOM 2312 O O . LEU A 1 276 ? 17.844 -27.156 -12.602 1 95.62 276 LEU A O 1
ATOM 2316 N N . HIS A 1 277 ? 17.094 -26.109 -10.758 1 94.12 277 HIS A N 1
ATOM 2317 C CA . HIS A 1 277 ? 18.359 -26.297 -10.062 1 94.12 277 HIS A CA 1
ATOM 2318 C C . HIS A 1 277 ? 18.625 -27.781 -9.82 1 94.12 277 HIS A C 1
ATOM 2320 O O . HIS A 1 277 ? 19.719 -28.281 -10.109 1 94.12 277 HIS A O 1
ATOM 2326 N N . THR A 1 278 ? 17.719 -28.5 -9.344 1 94.94 278 THR A N 1
ATOM 2327 C CA . THR A 1 278 ? 17.875 -29.891 -8.891 1 94.94 278 THR A CA 1
ATOM 2328 C C . THR A 1 278 ? 17.938 -30.844 -10.078 1 94.94 278 THR A C 1
ATOM 2330 O O . THR A 1 278 ? 18.75 -31.766 -10.094 1 94.94 278 THR A O 1
ATOM 2333 N N . HIS A 1 279 ? 17.078 -30.641 -11.086 1 95.06 279 HIS A N 1
ATOM 2334 C CA . HIS A 1 279 ? 16.906 -31.672 -12.102 1 95.06 279 HIS A CA 1
ATOM 2335 C C . HIS A 1 279 ? 17.594 -31.281 -13.406 1 95.06 279 HIS A C 1
ATOM 2337 O O . HIS A 1 279 ? 17.797 -32.125 -14.289 1 95.06 279 HIS A O 1
ATOM 2343 N N . VAL A 1 280 ? 17.938 -30.031 -13.555 1 95.62 280 VAL A N 1
ATOM 2344 C CA . VAL A 1 280 ? 18.594 -29.609 -14.789 1 95.62 280 VAL A CA 1
ATOM 2345 C C . VAL A 1 280 ? 20.031 -29.188 -14.5 1 95.62 280 VAL A C 1
ATOM 2347 O O . VAL A 1 280 ? 20.969 -29.844 -14.938 1 95.62 280 VAL A O 1
ATOM 2350 N N . TYR A 1 281 ? 20.219 -28.188 -13.688 1 94.81 281 TYR A N 1
ATOM 2351 C CA . TYR A 1 281 ? 21.547 -27.641 -13.414 1 94.81 281 TYR A CA 1
ATOM 2352 C C . TYR A 1 281 ? 22.453 -28.688 -12.805 1 94.81 281 TYR A C 1
ATOM 2354 O O . TYR A 1 281 ? 23.562 -28.906 -13.289 1 94.81 281 TYR A O 1
ATOM 2362 N N . LEU A 1 282 ? 22.031 -29.359 -11.695 1 95.25 282 LEU A N 1
ATOM 2363 C CA . LEU A 1 282 ? 22.859 -30.344 -11 1 95.25 282 LEU A CA 1
ATOM 2364 C C . LEU A 1 282 ? 23.141 -31.547 -11.891 1 95.25 282 LEU A C 1
ATOM 2366 O O . LEU A 1 282 ? 24.203 -32.156 -11.82 1 95.25 282 LEU A O 1
ATOM 2370 N N . GLN A 1 283 ? 22.156 -31.906 -12.727 1 94.25 283 GLN A N 1
ATOM 2371 C CA . GLN A 1 283 ? 22.359 -33 -13.664 1 94.25 283 GLN A CA 1
ATOM 2372 C C . GLN A 1 283 ? 23.438 -32.656 -14.68 1 94.25 283 GLN A C 1
ATOM 2374 O O . GLN A 1 283 ? 24.266 -33.5 -15.031 1 94.25 283 GLN A O 1
ATOM 2379 N N . LEU A 1 284 ? 23.422 -31.422 -15.164 1 96 284 LEU A N 1
ATOM 2380 C CA . LEU A 1 284 ? 24.453 -30.969 -16.094 1 96 284 LEU A CA 1
ATOM 2381 C C . LEU A 1 284 ? 25.812 -30.953 -15.414 1 96 284 LEU A C 1
ATOM 2383 O O . LEU A 1 284 ? 26.812 -31.312 -16.031 1 96 284 LEU A O 1
ATOM 2387 N N . GLN A 1 285 ? 25.781 -30.625 -14.172 1 95.44 285 GLN A N 1
ATOM 2388 C CA . GLN A 1 285 ? 27.031 -30.641 -13.414 1 95.44 285 GLN A CA 1
ATOM 2389 C C . GLN A 1 285 ? 27.547 -32.062 -13.242 1 95.44 285 GLN A C 1
ATOM 2391 O O . GLN A 1 285 ? 28.75 -32.312 -13.281 1 95.44 285 GLN A O 1
ATOM 2396 N N . GLU A 1 286 ? 26.672 -33 -13.008 1 94.38 286 GLU A N 1
ATOM 2397 C CA . GLU A 1 286 ? 27.047 -34.406 -12.906 1 94.38 286 GLU A CA 1
ATOM 2398 C C . GLU A 1 286 ? 27.656 -34.938 -14.211 1 94.38 286 GLU A C 1
ATOM 2400 O O . GLU A 1 286 ? 28.531 -35.781 -14.195 1 94.38 286 GLU A O 1
ATOM 2405 N N . TRP A 1 287 ? 27.156 -34.406 -15.305 1 96.38 287 TRP A N 1
ATOM 2406 C CA . TRP A 1 287 ? 27.703 -34.781 -16.609 1 96.38 287 TRP A CA 1
ATOM 2407 C C . TRP A 1 287 ? 28.984 -34.031 -16.906 1 96.38 287 TRP A C 1
ATOM 2409 O O . TRP A 1 287 ? 29.5 -34.062 -18.031 1 96.38 287 TRP A O 1
ATOM 2419 N N . LYS A 1 288 ? 29.438 -33.219 -16 1 96 288 LYS A N 1
ATOM 2420 C CA . LYS A 1 288 ? 30.719 -32.5 -16.031 1 96 288 LYS A CA 1
ATOM 2421 C C . LYS A 1 288 ? 30.688 -31.344 -17.016 1 96 288 LYS A C 1
ATOM 2423 O O . LYS A 1 288 ? 31.672 -31.062 -17.688 1 96 288 LYS A O 1
ATOM 2428 N N . VAL A 1 289 ? 29.594 -30.844 -17.156 1 95.69 289 VAL A N 1
ATOM 2429 C CA . VAL A 1 289 ? 29.453 -29.609 -17.922 1 95.69 289 VAL A CA 1
ATOM 2430 C C . VAL A 1 289 ? 29.938 -28.438 -17.062 1 95.69 289 VAL A C 1
ATOM 2432 O O . VAL A 1 289 ? 29.75 -28.422 -15.844 1 95.69 289 VAL A O 1
ATOM 2435 N N . SER A 1 290 ? 30.609 -27.469 -17.688 1 95.44 290 SER A N 1
ATOM 2436 C CA . SER A 1 290 ? 31.125 -26.328 -16.953 1 95.44 290 SER A CA 1
ATOM 2437 C C . SER A 1 290 ? 30 -25.531 -16.297 1 95.44 290 SER A C 1
ATOM 2439 O O . SER A 1 290 ? 28.859 -25.594 -16.734 1 95.44 290 SER A O 1
ATOM 2441 N N . ARG A 1 291 ? 30.328 -24.812 -15.281 1 89.69 291 ARG A N 1
ATOM 2442 C CA . ARG A 1 291 ? 29.344 -24.047 -14.5 1 89.69 291 ARG A CA 1
ATOM 2443 C C . ARG A 1 291 ? 28.625 -23.031 -15.375 1 89.69 291 ARG A C 1
ATOM 2445 O O . ARG A 1 291 ? 27.391 -22.891 -15.281 1 89.69 291 ARG A O 1
ATOM 2452 N N . VAL A 1 292 ? 29.375 -22.328 -16.203 1 86.5 292 VAL A N 1
ATOM 2453 C CA . VAL A 1 292 ? 28.812 -21.281 -17.047 1 86.5 292 VAL A CA 1
ATOM 2454 C C . VAL A 1 292 ? 27.828 -21.891 -18.031 1 86.5 292 VAL A C 1
ATOM 2456 O O . VAL A 1 292 ? 26.703 -21.406 -18.188 1 86.5 292 VAL A O 1
ATOM 2459 N N . TRP A 1 293 ? 28.203 -22.953 -18.625 1 91.06 293 TRP A N 1
ATOM 2460 C CA . TRP A 1 293 ? 27.344 -23.609 -19.609 1 91.06 293 TRP A CA 1
ATOM 2461 C C . TRP A 1 293 ? 26.125 -24.25 -18.938 1 91.06 293 TRP A C 1
ATOM 2463 O O . TRP A 1 293 ? 25.047 -24.297 -19.516 1 91.06 293 TRP A O 1
ATOM 2473 N N . SER A 1 294 ? 26.312 -24.719 -17.734 1 93.12 294 SER A N 1
ATOM 2474 C CA . SER A 1 294 ? 25.188 -25.297 -17 1 93.12 294 SER A CA 1
ATOM 2475 C C . SER A 1 294 ? 24.125 -24.234 -16.734 1 93.12 294 SER A C 1
ATOM 2477 O O . SER A 1 294 ? 22.922 -24.531 -16.828 1 93.12 294 SER A O 1
ATOM 2479 N N . LYS A 1 295 ? 24.547 -23.047 -16.422 1 87.44 295 LYS A N 1
ATOM 2480 C CA . LYS A 1 295 ? 23.609 -21.953 -16.188 1 87.44 295 LYS A CA 1
ATOM 2481 C C . LYS A 1 295 ? 22.875 -21.562 -17.469 1 87.44 295 LYS A C 1
ATOM 2483 O O . LYS A 1 295 ? 21.656 -21.391 -17.469 1 87.44 295 LYS A O 1
ATOM 2488 N N . ILE A 1 296 ? 23.625 -21.484 -18.531 1 87.12 296 ILE A N 1
ATOM 2489 C CA . ILE A 1 296 ? 23.078 -21.078 -19.812 1 87.12 296 ILE A CA 1
ATOM 2490 C C . ILE A 1 296 ? 22.062 -22.109 -20.297 1 87.12 296 ILE A C 1
ATOM 2492 O O . ILE A 1 296 ? 20.969 -21.766 -20.75 1 87.12 29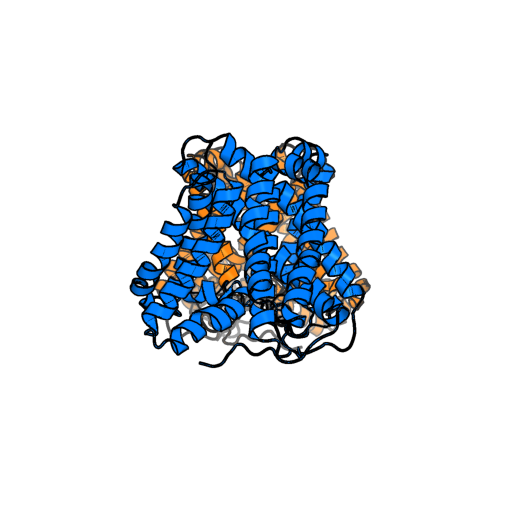6 ILE A O 1
ATOM 2496 N N . LEU A 1 297 ? 22.453 -23.344 -20.188 1 91.88 297 LEU A N 1
ATOM 2497 C CA . LEU A 1 297 ? 21.594 -24.422 -20.656 1 91.88 297 LEU A CA 1
ATOM 2498 C C . LEU A 1 297 ? 20.344 -24.531 -19.766 1 91.88 297 LEU A C 1
ATOM 2500 O O . LEU A 1 297 ? 19.266 -24.875 -20.266 1 91.88 297 LEU A O 1
ATOM 2504 N N . THR A 1 298 ? 20.5 -24.297 -18.5 1 91.62 298 THR A N 1
ATOM 2505 C CA . THR A 1 298 ? 19.344 -24.281 -17.609 1 91.62 298 THR A CA 1
ATOM 2506 C C . THR A 1 298 ? 18.375 -23.172 -17.984 1 91.62 298 THR A C 1
ATOM 2508 O O . THR A 1 298 ? 17.172 -23.391 -18.031 1 91.62 298 THR A O 1
ATOM 2511 N N . PHE A 1 299 ? 18.938 -22.016 -18.281 1 88.56 299 PHE A N 1
ATOM 2512 C CA . PHE A 1 299 ? 18.125 -20.891 -18.703 1 88.56 299 PHE A CA 1
ATOM 2513 C C . PHE A 1 299 ? 17.453 -21.172 -20.047 1 88.56 299 PHE A C 1
ATOM 2515 O O . PHE A 1 299 ? 16.297 -20.797 -20.266 1 88.56 299 PHE A O 1
ATOM 2522 N N . ALA A 1 300 ? 18.188 -21.797 -20.875 1 89.06 300 ALA A N 1
ATOM 2523 C CA . ALA A 1 300 ? 17.641 -22.156 -22.172 1 89.06 300 ALA A CA 1
ATOM 2524 C C . ALA A 1 300 ? 16.484 -23.156 -22.031 1 89.06 300 ALA A C 1
ATOM 2526 O O . ALA A 1 300 ? 15.5 -23.078 -22.766 1 89.06 300 ALA A O 1
ATOM 2527 N N . PHE A 1 301 ? 16.688 -24.078 -21.156 1 91.5 301 PHE A N 1
ATOM 2528 C CA . PHE A 1 301 ? 15.633 -25.047 -20.891 1 91.5 301 PHE A CA 1
ATOM 2529 C C . PHE A 1 301 ? 14.375 -24.344 -20.406 1 91.5 301 PHE A C 1
ATOM 2531 O O . PHE A 1 301 ? 13.273 -24.641 -20.875 1 91.5 301 PHE A O 1
ATOM 2538 N N . SER A 1 302 ? 14.508 -23.484 -19.453 1 90.19 302 SER A N 1
ATOM 2539 C CA . SER A 1 302 ? 13.391 -22.703 -18.922 1 90.19 302 SER A CA 1
ATOM 2540 C C . SER A 1 302 ? 12.711 -21.906 -20.031 1 90.19 302 SER A C 1
ATOM 2542 O O . SER A 1 302 ? 11.484 -21.859 -20.125 1 90.19 302 SER A O 1
ATOM 2544 N N . ALA A 1 303 ? 13.492 -21.203 -20.875 1 87.12 303 ALA A N 1
ATOM 2545 C CA . ALA A 1 303 ? 12.969 -20.406 -21.984 1 87.12 303 ALA A CA 1
ATOM 2546 C C . ALA A 1 303 ? 12.18 -21.281 -22.953 1 87.12 303 ALA A C 1
ATOM 2548 O O . ALA A 1 303 ? 11.156 -20.844 -23.5 1 87.12 303 ALA A O 1
ATOM 2549 N N . LEU A 1 304 ? 12.633 -22.469 -23.156 1 86.81 304 LEU A N 1
ATOM 2550 C CA . LEU A 1 304 ? 11.969 -23.391 -24.078 1 86.81 304 LEU A CA 1
ATOM 2551 C C . LEU A 1 304 ? 10.586 -23.781 -23.547 1 86.81 304 LEU A C 1
ATOM 2553 O O . LEU A 1 304 ? 9.648 -23.938 -24.328 1 86.81 304 LEU A O 1
ATOM 2557 N N . LEU A 1 305 ? 10.484 -23.984 -22.281 1 87.69 305 LEU A N 1
ATOM 2558 C CA . LEU A 1 305 ? 9.188 -24.297 -21.703 1 87.69 305 LEU A CA 1
ATOM 2559 C C . LEU A 1 305 ? 8.203 -23.156 -21.906 1 87.69 305 LEU A C 1
ATOM 2561 O O . LEU A 1 305 ? 7.023 -23.391 -22.188 1 87.69 305 LEU A O 1
ATOM 2565 N N . HIS A 1 306 ? 8.664 -21.969 -21.734 1 85.81 306 HIS A N 1
ATOM 2566 C CA . HIS A 1 306 ? 7.816 -20.797 -21.969 1 85.81 306 HIS A CA 1
ATOM 2567 C C . HIS A 1 306 ? 7.406 -20.703 -23.438 1 85.81 306 HIS A C 1
ATOM 2569 O O . HIS A 1 306 ? 6.254 -20.391 -23.734 1 85.81 306 HIS A O 1
ATOM 2575 N N . GLU A 1 307 ? 8.328 -21.031 -24.281 1 84.12 307 GLU A N 1
ATOM 2576 C CA . GLU A 1 307 ? 8.094 -20.922 -25.719 1 84.12 307 GLU A CA 1
ATOM 2577 C C . GLU A 1 307 ? 7.059 -21.953 -26.188 1 84.12 307 GLU A C 1
ATOM 2579 O O . GLU A 1 307 ? 6.234 -21.656 -27.062 1 84.12 307 GLU A O 1
ATOM 2584 N N . ILE A 1 308 ? 7.125 -23 -25.641 1 86 308 ILE A N 1
ATOM 2585 C CA . ILE A 1 308 ? 6.184 -24.047 -26.031 1 86 308 ILE A CA 1
ATOM 2586 C C . ILE A 1 308 ? 4.762 -23.625 -25.688 1 86 308 ILE A C 1
ATOM 2588 O O . ILE A 1 308 ? 3.828 -23.859 -26.453 1 86 308 ILE A O 1
ATOM 2592 N N . ILE A 1 309 ? 4.648 -23.016 -24.547 1 87.44 309 ILE A N 1
ATOM 2593 C CA . ILE A 1 309 ? 3.336 -22.531 -24.125 1 87.44 309 ILE A CA 1
ATOM 2594 C C . ILE A 1 309 ? 2.871 -21.422 -25.062 1 87.44 309 ILE A C 1
ATOM 2596 O O . ILE A 1 309 ? 1.723 -21.422 -25.516 1 87.44 309 ILE A O 1
ATOM 2600 N N . LEU A 1 31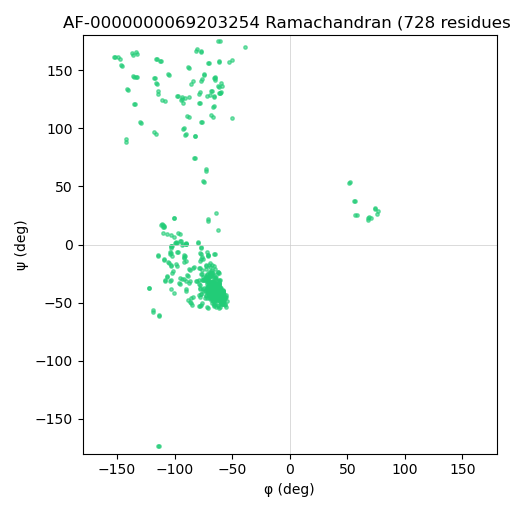0 ? 3.723 -20.594 -25.391 1 84.31 310 LEU A N 1
ATOM 2601 C CA . LEU A 1 310 ? 3.365 -19.438 -26.219 1 84.31 310 LEU A CA 1
ATOM 2602 C C . LEU A 1 310 ? 3.025 -19.875 -27.641 1 84.31 310 LEU A C 1
ATOM 2604 O O . LEU A 1 310 ? 2.109 -19.344 -28.266 1 84.31 310 LEU A O 1
ATOM 2608 N N . ILE A 1 311 ? 3.781 -20.812 -28.141 1 83.75 311 ILE A N 1
ATOM 2609 C CA . ILE A 1 311 ? 3.533 -21.328 -29.484 1 83.75 311 ILE A CA 1
ATOM 2610 C C . ILE A 1 311 ? 2.139 -21.953 -29.547 1 83.75 311 ILE A C 1
ATOM 2612 O O . ILE A 1 311 ? 1.406 -21.734 -30.516 1 83.75 311 ILE A O 1
ATOM 2616 N N . ALA A 1 312 ? 1.823 -22.625 -28.547 1 85.75 312 ALA A N 1
ATOM 2617 C CA . ALA A 1 312 ? 0.527 -23.297 -28.531 1 85.75 312 ALA A CA 1
ATOM 2618 C C . ALA A 1 312 ? -0.611 -22.281 -28.406 1 85.75 312 ALA A C 1
ATOM 2620 O O . ALA A 1 312 ? -1.644 -22.422 -29.062 1 85.75 312 ALA A O 1
ATOM 2621 N N . VAL A 1 313 ? -0.404 -21.297 -27.625 1 85.38 313 VAL A N 1
ATOM 2622 C CA . VAL A 1 313 ? -1.462 -20.344 -27.328 1 85.38 313 VAL A CA 1
ATOM 2623 C C . VAL A 1 313 ? -1.632 -19.375 -28.5 1 85.38 313 VAL A C 1
ATOM 2625 O O . VAL A 1 313 ? -2.756 -19.016 -28.844 1 85.38 313 VAL A O 1
ATOM 2628 N N . LEU A 1 314 ? -0.589 -19.016 -29.062 1 82.44 314 LEU A N 1
ATOM 2629 C CA . LEU A 1 314 ? -0.639 -18.031 -30.141 1 82.44 314 LEU A CA 1
ATOM 2630 C C . LEU A 1 314 ? -0.795 -18.719 -31.484 1 82.44 314 LEU A C 1
ATOM 2632 O O . LEU A 1 314 ? -1.115 -18.062 -32.5 1 82.44 314 LEU A O 1
ATOM 2636 N N . ARG A 1 315 ? -0.598 -19.969 -31.562 1 83.38 315 ARG A N 1
ATOM 2637 C CA . ARG A 1 315 ? -0.71 -20.75 -32.781 1 83.38 315 ARG A CA 1
ATOM 2638 C C . ARG A 1 315 ? 0.219 -20.203 -33.875 1 83.38 315 ARG A C 1
ATOM 2640 O O . ARG A 1 315 ? -0.152 -20.156 -35.062 1 83.38 315 ARG A O 1
ATOM 2647 N N . GLN A 1 316 ? 1.26 -19.547 -33.375 1 77.56 316 GLN A N 1
ATOM 2648 C CA . GLN A 1 316 ? 2.301 -19.031 -34.281 1 77.56 316 GLN A CA 1
ATOM 2649 C C . GLN A 1 316 ? 3.684 -19.203 -33.656 1 77.56 316 GLN A C 1
ATOM 2651 O O . GLN A 1 316 ? 3.85 -19.062 -32.438 1 77.56 316 GLN A O 1
ATOM 2656 N N . PHE A 1 317 ? 4.52 -19.688 -34.469 1 75.75 317 PHE A N 1
ATOM 2657 C CA . PHE A 1 317 ? 5.895 -19.828 -34 1 75.75 317 PHE A CA 1
ATOM 2658 C C . PHE A 1 317 ? 6.648 -18.516 -34.125 1 75.75 317 PHE A C 1
ATOM 2660 O O . PHE A 1 317 ? 6.98 -18.078 -35.219 1 75.75 317 PHE A O 1
ATOM 2667 N N . THR A 1 318 ? 6.691 -17.703 -33.125 1 71.75 318 THR A N 1
ATOM 2668 C CA . THR A 1 318 ? 7.5 -16.484 -33.031 1 71.75 318 THR A CA 1
ATOM 2669 C C . THR A 1 318 ? 8.531 -16.609 -31.922 1 71.75 318 THR A C 1
ATOM 2671 O O . THR A 1 318 ? 8.219 -16.344 -30.766 1 71.75 318 THR A O 1
ATOM 2674 N N . PRO A 1 319 ? 9.656 -16.984 -32.281 1 72.5 319 PRO A N 1
ATOM 2675 C CA . PRO A 1 319 ? 10.656 -17.203 -31.25 1 72.5 319 PRO A CA 1
ATOM 2676 C C . PRO A 1 319 ? 11.141 -15.906 -30.609 1 72.5 319 PRO A C 1
ATOM 2678 O O . PRO A 1 319 ? 12.219 -15.875 -30.016 1 72.5 319 PRO A O 1
ATOM 2681 N N . PHE A 1 320 ? 10.406 -14.93 -30.688 1 72.69 320 PHE A N 1
ATOM 2682 C CA . PHE A 1 320 ? 10.805 -13.625 -30.172 1 72.69 320 PHE A CA 1
ATOM 2683 C C . PHE A 1 320 ? 10.992 -13.672 -28.656 1 72.69 320 PHE A C 1
ATOM 2685 O O . PHE A 1 320 ? 11.969 -13.133 -28.125 1 72.69 320 PHE A O 1
ATOM 2692 N N . MET A 1 321 ? 10.141 -14.328 -27.969 1 71.81 321 MET A N 1
ATOM 2693 C CA . MET A 1 321 ? 10.258 -14.391 -26.516 1 71.81 321 MET A CA 1
ATOM 2694 C C . MET A 1 321 ? 11.508 -15.148 -26.109 1 71.81 321 MET A C 1
ATOM 2696 O O . MET A 1 321 ? 12.203 -14.742 -25.172 1 71.81 321 MET A O 1
ATOM 2700 N N . THR A 1 322 ? 11.727 -16.172 -26.859 1 73.69 322 THR A N 1
ATOM 2701 C CA . THR A 1 322 ? 12.914 -16.969 -26.547 1 73.69 322 THR A CA 1
ATOM 2702 C C . THR A 1 322 ? 14.18 -16.156 -26.766 1 73.69 322 THR A C 1
ATOM 2704 O O . THR A 1 322 ? 15.109 -16.203 -25.953 1 73.69 322 THR A O 1
ATOM 2707 N N . PHE A 1 323 ? 14.102 -15.414 -27.75 1 76.94 323 PHE A N 1
ATOM 2708 C CA . PHE A 1 323 ? 15.273 -14.609 -28.062 1 76.94 323 PHE A CA 1
ATOM 2709 C C . PHE A 1 323 ? 15.484 -13.523 -27 1 76.94 323 PHE A C 1
ATOM 2711 O O . PHE A 1 323 ? 16.609 -13.305 -26.547 1 76.94 323 PHE A O 1
ATOM 2718 N N . ILE A 1 324 ? 14.43 -12.945 -26.594 1 74.5 324 ILE A N 1
ATOM 2719 C CA . ILE A 1 324 ? 14.523 -11.875 -25.609 1 74.5 324 ILE A CA 1
ATOM 2720 C C . ILE A 1 324 ? 14.969 -12.445 -24.266 1 74.5 324 ILE A C 1
ATOM 2722 O O . ILE A 1 324 ? 15.773 -11.828 -23.562 1 74.5 324 ILE A O 1
ATOM 2726 N N . MET A 1 325 ? 14.492 -13.547 -23.969 1 75.88 325 MET A N 1
ATOM 2727 C CA . MET A 1 325 ? 14.867 -14.172 -22.703 1 75.88 325 MET A CA 1
ATOM 2728 C C . MET A 1 325 ? 16.328 -14.594 -22.719 1 75.88 325 MET A C 1
ATOM 2730 O O . MET A 1 325 ? 17.047 -14.391 -21.734 1 75.88 325 MET A O 1
ATOM 2734 N N . LEU A 1 326 ? 16.719 -15.07 -23.859 1 76.81 326 LEU A N 1
ATOM 2735 C CA . LEU A 1 326 ? 18.109 -15.531 -23.953 1 76.81 326 LEU A CA 1
ATOM 2736 C C . LEU A 1 326 ? 19.062 -14.352 -24.016 1 76.81 326 LEU A C 1
ATOM 2738 O O . LEU A 1 326 ? 20.203 -14.438 -23.547 1 76.81 326 LEU A O 1
ATOM 2742 N N . LEU A 1 327 ? 18.578 -13.281 -24.562 1 79.19 327 LEU A N 1
ATOM 2743 C CA . LEU A 1 327 ? 19.391 -12.078 -24.656 1 79.19 327 LEU A CA 1
ATOM 2744 C C . LEU A 1 327 ? 19.656 -11.492 -23.266 1 79.19 327 LEU A C 1
ATOM 2746 O O . LEU A 1 327 ? 20.625 -10.758 -23.078 1 79.19 327 LEU A O 1
ATOM 2750 N N . GLN A 1 328 ? 18.875 -11.898 -22.359 1 77.19 328 GLN A N 1
ATOM 2751 C CA . GLN A 1 328 ? 19.062 -11.414 -20.984 1 77.19 328 GLN A CA 1
ATOM 2752 C C . GLN A 1 328 ? 20.359 -11.961 -20.391 1 77.19 328 GLN A C 1
ATOM 2754 O O . GLN A 1 328 ? 20.969 -11.32 -19.531 1 77.19 328 GLN A O 1
ATOM 2759 N N . VAL A 1 329 ? 20.797 -13.039 -20.938 1 78.62 329 VAL A N 1
ATOM 2760 C CA . VAL A 1 329 ? 21.969 -13.695 -20.359 1 78.62 329 VAL A CA 1
ATOM 2761 C C . VAL A 1 329 ? 23.219 -12.875 -20.641 1 78.62 329 VAL A C 1
ATOM 2763 O O . VAL A 1 329 ? 23.938 -12.484 -19.719 1 78.62 329 VAL A O 1
ATOM 2766 N N . PRO A 1 330 ? 23.484 -12.547 -21.875 1 78.25 330 PRO A N 1
ATOM 2767 C CA . PRO A 1 330 ? 24.656 -11.695 -22.109 1 78.25 330 PRO A CA 1
ATOM 2768 C C . PRO A 1 330 ? 24.5 -10.312 -21.484 1 78.25 330 PRO A C 1
ATOM 2770 O O . PRO A 1 330 ? 25.5 -9.727 -21.031 1 78.25 330 PRO A O 1
ATOM 2773 N N . VAL A 1 331 ? 23.359 -9.805 -21.438 1 80.94 331 VAL A N 1
ATOM 2774 C CA . VAL A 1 331 ? 23.125 -8.492 -20.844 1 80.94 331 VAL A CA 1
ATOM 2775 C C . VAL A 1 331 ? 23.453 -8.531 -19.359 1 80.94 331 VAL A C 1
ATOM 2777 O O . VAL A 1 331 ? 24.078 -7.605 -18.828 1 80.94 331 VAL A O 1
ATOM 2780 N N . MET A 1 332 ? 23.141 -9.578 -18.828 1 79 332 MET A N 1
ATOM 2781 C CA . MET A 1 332 ? 23.422 -9.742 -17.406 1 79 332 MET A CA 1
ATOM 2782 C C . MET A 1 332 ? 24.922 -9.836 -17.156 1 79 332 MET A C 1
ATOM 2784 O O . MET A 1 332 ? 25.422 -9.344 -16.141 1 79 332 MET A O 1
ATOM 2788 N N . MET A 1 333 ? 25.531 -10.453 -18.031 1 79.56 333 MET A N 1
ATOM 2789 C CA . MET A 1 333 ? 26.969 -10.609 -17.891 1 79.56 333 MET A CA 1
ATOM 2790 C C . MET A 1 333 ? 27.688 -9.266 -18.031 1 79.56 333 MET A C 1
ATOM 2792 O O . MET A 1 333 ? 28.625 -8.977 -17.297 1 79.56 333 MET A O 1
ATOM 2796 N N . VAL A 1 334 ? 27.125 -8.445 -18.828 1 81.56 334 VAL A N 1
ATOM 2797 C CA . VAL A 1 334 ? 27.734 -7.141 -19.078 1 81.56 334 VAL A CA 1
ATOM 2798 C C . VAL A 1 334 ? 27.391 -6.184 -17.953 1 81.56 334 VAL A C 1
ATOM 2800 O O . VAL A 1 334 ? 28.219 -5.367 -17.547 1 81.56 334 VAL A O 1
ATOM 2803 N N . LEU A 1 335 ? 26.25 -6.375 -17.391 1 84.38 335 LEU A N 1
ATOM 2804 C CA . LEU A 1 335 ? 25.781 -5.418 -16.391 1 84.38 335 LEU A CA 1
ATOM 2805 C C . LEU A 1 335 ? 26.016 -5.945 -14.977 1 84.38 335 LEU A C 1
ATOM 2807 O O . LEU A 1 335 ? 25.344 -5.512 -14.031 1 84.38 335 LEU A O 1
ATOM 2811 N N . ARG A 1 336 ? 26.906 -6.797 -14.844 1 84 336 ARG A N 1
ATOM 2812 C CA . ARG A 1 336 ? 27.203 -7.398 -13.547 1 84 336 ARG A CA 1
ATOM 2813 C C . ARG A 1 336 ? 27.688 -6.348 -12.555 1 84 336 ARG A C 1
ATOM 2815 O O . ARG A 1 336 ? 27.516 -6.504 -11.344 1 84 336 ARG A O 1
ATOM 2822 N N . PHE A 1 337 ? 28.203 -5.285 -13.078 1 85.06 337 PHE A N 1
ATOM 2823 C CA . PHE A 1 337 ? 28.734 -4.234 -12.219 1 85.06 337 PHE A CA 1
ATOM 2824 C C . PHE A 1 337 ? 27.609 -3.496 -11.508 1 85.06 337 PHE A C 1
ATOM 2826 O O . PHE A 1 337 ? 27.844 -2.789 -10.523 1 85.06 337 PHE A O 1
ATOM 2833 N N . LEU A 1 338 ? 26.375 -3.762 -11.898 1 87.81 338 LEU A N 1
ATOM 2834 C CA . LEU A 1 338 ? 25.234 -3.1 -11.289 1 87.81 338 LEU A CA 1
ATOM 2835 C C . LEU A 1 338 ? 24.719 -3.887 -10.086 1 87.81 338 LEU A C 1
ATOM 2837 O O . LEU A 1 338 ? 23.844 -3.416 -9.352 1 87.81 338 LEU A O 1
ATOM 2841 N N . LYS A 1 339 ? 25.391 -4.961 -9.805 1 88.12 339 LYS A N 1
ATOM 2842 C CA . LYS A 1 339 ? 24.906 -5.816 -8.727 1 88.12 339 LYS A CA 1
ATOM 2843 C C . LYS A 1 339 ? 25 -5.105 -7.379 1 88.12 339 LYS A C 1
ATOM 2845 O O . LYS A 1 339 ? 26.016 -4.48 -7.07 1 88.12 339 LYS A O 1
ATOM 2850 N N . ASN A 1 340 ? 23.891 -5.07 -6.625 1 86.62 340 ASN A N 1
ATOM 2851 C CA . ASN A 1 340 ? 23.781 -4.52 -5.281 1 86.62 340 ASN A CA 1
ATOM 2852 C C . ASN A 1 340 ? 23.922 -2.998 -5.285 1 86.62 340 ASN A C 1
ATOM 2854 O O . ASN A 1 340 ? 24.531 -2.424 -4.379 1 86.62 340 ASN A O 1
ATOM 2858 N N . THR A 1 341 ? 23.625 -2.41 -6.41 1 88.75 341 THR A N 1
ATOM 2859 C CA . THR A 1 341 ? 23.656 -0.954 -6.496 1 88.75 341 THR A CA 1
ATOM 2860 C C . THR A 1 341 ? 22.25 -0.394 -6.688 1 88.75 341 THR A C 1
ATOM 2862 O O . THR A 1 341 ? 21.359 -1.099 -7.152 1 88.75 341 THR A O 1
ATOM 2865 N N . ARG A 1 342 ? 22.109 0.865 -6.328 1 87.19 342 ARG A N 1
ATOM 2866 C CA . ARG A 1 342 ? 20.828 1.543 -6.512 1 87.19 342 ARG A CA 1
ATOM 2867 C C . ARG A 1 342 ? 20.5 1.681 -7.992 1 87.19 342 ARG A C 1
ATOM 2869 O O . ARG A 1 342 ? 19.328 1.558 -8.383 1 87.19 342 ARG A O 1
ATOM 2876 N N . ILE A 1 343 ? 21.531 1.911 -8.758 1 88.81 343 ILE A N 1
ATOM 2877 C CA . ILE A 1 343 ? 21.328 2.057 -10.195 1 88.81 343 ILE A CA 1
ATOM 2878 C C . ILE A 1 343 ? 20.859 0.726 -10.789 1 88.81 343 ILE A C 1
ATOM 2880 O O . ILE A 1 343 ? 20.062 0.701 -11.727 1 88.81 343 ILE A O 1
ATOM 2884 N N . GLY A 1 344 ? 21.422 -0.314 -10.258 1 91.44 344 GLY A N 1
ATOM 2885 C CA . GLY A 1 344 ? 20.984 -1.632 -10.688 1 91.44 344 GLY A CA 1
ATOM 2886 C C . GLY A 1 344 ? 19.516 -1.897 -10.391 1 91.44 344 GLY A C 1
ATOM 2887 O O . GLY A 1 344 ? 18.812 -2.508 -11.203 1 91.44 344 GLY A O 1
ATOM 2888 N N . LEU A 1 345 ? 19.078 -1.357 -9.234 1 92.31 345 LEU A N 1
ATOM 2889 C CA . LEU A 1 345 ? 17.688 -1.501 -8.844 1 92.31 345 LEU A CA 1
ATOM 2890 C C . LEU A 1 345 ? 16.781 -0.715 -9.781 1 92.31 345 LEU A C 1
ATOM 2892 O O . LEU A 1 345 ? 15.734 -1.218 -10.211 1 92.31 345 LEU A O 1
ATOM 2896 N N . ILE A 1 346 ? 17.203 0.434 -10.094 1 90.69 346 ILE A N 1
ATOM 2897 C CA . ILE A 1 346 ? 16.453 1.282 -11.008 1 90.69 346 ILE A CA 1
ATOM 2898 C C . ILE A 1 346 ? 16.406 0.647 -12.398 1 90.69 346 ILE A C 1
ATOM 2900 O O . ILE A 1 346 ? 15.359 0.623 -13.047 1 90.69 346 ILE A O 1
ATOM 2904 N N . TYR A 1 347 ? 17.5 0.129 -12.812 1 90.19 347 TYR A N 1
ATOM 2905 C CA . TYR A 1 347 ? 17.594 -0.528 -14.109 1 90.19 347 TYR A CA 1
ATOM 2906 C C . TYR A 1 347 ? 16.688 -1.757 -14.164 1 90.19 347 TYR A C 1
ATOM 2908 O O . TYR A 1 347 ? 16.031 -2.008 -15.172 1 90.19 347 TYR A O 1
ATOM 2916 N N . PHE A 1 348 ? 16.703 -2.484 -13.148 1 91.44 348 PHE A N 1
ATOM 2917 C CA . PHE A 1 348 ? 15.852 -3.672 -13.07 1 91.44 348 PHE A CA 1
ATOM 2918 C C . PHE A 1 348 ? 14.391 -3.312 -13.289 1 91.44 348 PHE A C 1
ATOM 2920 O O . PHE A 1 348 ? 13.727 -3.889 -14.148 1 91.44 348 PHE A O 1
ATOM 2927 N N . TRP A 1 349 ? 13.883 -2.275 -12.523 1 92.88 349 TRP A N 1
ATOM 2928 C CA . TRP A 1 349 ? 12.477 -1.891 -12.648 1 92.88 349 TRP A CA 1
ATOM 2929 C C . TRP A 1 349 ? 12.203 -1.259 -14.008 1 92.88 349 TRP A C 1
ATOM 2931 O O . TRP A 1 349 ? 11.133 -1.471 -14.594 1 92.88 349 TRP A O 1
ATOM 2941 N N . PHE A 1 350 ? 13.18 -0.565 -14.516 1 91.75 350 PHE A N 1
ATOM 2942 C CA . PHE A 1 350 ? 13.055 0.013 -15.852 1 91.75 350 PHE A CA 1
ATOM 2943 C C . PHE A 1 350 ? 12.883 -1.078 -16.906 1 91.75 350 PHE A C 1
ATOM 2945 O O . PHE A 1 350 ? 12.016 -0.986 -17.766 1 91.75 350 PHE A O 1
ATOM 2952 N N . SER A 1 351 ? 13.648 -2.09 -16.781 1 88.5 351 SER A N 1
ATOM 2953 C CA . SER A 1 351 ? 13.633 -3.191 -17.734 1 88.5 351 SER A CA 1
ATOM 2954 C C . SER A 1 351 ? 12.344 -3.996 -17.625 1 88.5 351 SER A C 1
ATOM 2956 O O . SER A 1 351 ? 11.789 -4.422 -18.641 1 88.5 351 SER A O 1
ATOM 2958 N N . LEU A 1 352 ? 11.906 -4.145 -16.484 1 89.56 352 LEU A N 1
ATOM 2959 C CA . LEU A 1 352 ? 10.688 -4.922 -16.297 1 89.56 352 LEU A CA 1
ATOM 2960 C C . LEU A 1 352 ? 9.469 -4.156 -16.797 1 89.56 352 LEU A C 1
ATOM 2962 O O . LEU A 1 352 ? 8.586 -4.734 -17.438 1 89.56 352 LEU A O 1
ATOM 2966 N N . LEU A 1 353 ? 9.414 -2.846 -16.547 1 91.75 353 LEU A N 1
ATOM 2967 C CA . LEU A 1 353 ? 8.281 -2.012 -16.922 1 91.75 353 LEU A CA 1
ATOM 2968 C C . LEU A 1 353 ? 8.195 -1.878 -18.438 1 91.75 353 LEU A C 1
ATOM 2970 O O . LEU A 1 353 ? 7.098 -1.728 -19 1 91.75 353 LEU A O 1
ATOM 2974 N N . HIS A 1 354 ? 9.336 -2.041 -19.125 1 89.38 354 HIS A N 1
ATOM 2975 C CA . HIS A 1 354 ? 9.336 -1.9 -20.578 1 89.38 354 HIS A CA 1
ATOM 2976 C C . HIS A 1 354 ? 9.375 -3.262 -21.266 1 89.38 354 HIS A C 1
ATOM 2978 O O . HIS A 1 354 ? 8.852 -3.422 -22.375 1 89.38 354 HIS A O 1
ATOM 2984 N N . GLY A 1 355 ? 9.992 -4.207 -20.625 1 85.75 355 GLY A N 1
ATOM 2985 C CA . GLY A 1 355 ? 10.172 -5.512 -21.234 1 85.75 355 GLY A CA 1
ATOM 2986 C C . GLY A 1 355 ? 8.867 -6.258 -21.453 1 85.75 355 GLY A C 1
ATOM 2987 O O . GLY A 1 355 ? 8.625 -6.785 -22.547 1 85.75 355 GLY A O 1
ATOM 2988 N N . VAL A 1 356 ? 8.023 -6.203 -20.5 1 86 356 VAL A N 1
ATOM 2989 C CA . VAL A 1 356 ? 6.785 -6.969 -20.562 1 86 356 VAL A CA 1
ATOM 2990 C C . VAL A 1 356 ? 5.867 -6.371 -21.625 1 86 356 VAL A C 1
ATOM 2992 O O . VAL A 1 356 ? 5.336 -7.09 -22.469 1 86 356 VAL A O 1
ATOM 2995 N N . PRO A 1 357 ? 5.719 -5.066 -21.625 1 88.56 357 PRO A N 1
ATOM 2996 C CA . PRO A 1 357 ? 4.887 -4.469 -22.672 1 88.56 357 PRO A CA 1
ATOM 2997 C C . PRO A 1 357 ? 5.457 -4.688 -24.078 1 88.56 357 PRO A C 1
ATOM 2999 O O . PRO A 1 357 ? 4.699 -4.855 -25.031 1 88.56 357 PRO A O 1
ATOM 3002 N N . ILE A 1 358 ? 6.746 -4.707 -24.219 1 84.75 358 ILE A N 1
ATOM 3003 C CA . ILE A 1 358 ? 7.371 -4.938 -25.516 1 84.75 358 ILE A CA 1
ATOM 3004 C C . ILE A 1 358 ? 7.055 -6.352 -26 1 84.75 358 ILE A C 1
ATOM 3006 O O . ILE A 1 358 ? 6.695 -6.555 -27.156 1 84.75 358 ILE A O 1
ATOM 3010 N N . ILE A 1 359 ? 7.082 -7.254 -25.078 1 80.12 359 ILE A N 1
ATOM 3011 C CA . ILE A 1 359 ? 6.797 -8.648 -25.422 1 80.12 359 ILE A CA 1
ATOM 3012 C C . ILE A 1 359 ? 5.312 -8.797 -25.75 1 80.12 359 ILE A C 1
ATOM 3014 O O . ILE A 1 359 ? 4.957 -9.469 -26.719 1 80.12 359 ILE A O 1
ATOM 3018 N N . ALA A 1 360 ? 4.496 -8.125 -24.984 1 80.69 360 ALA A N 1
ATOM 3019 C CA . ALA A 1 360 ? 3.055 -8.211 -25.219 1 80.69 360 ALA A CA 1
ATOM 3020 C C . ALA A 1 360 ? 2.668 -7.57 -26.547 1 80.69 360 ALA A C 1
ATOM 3022 O O . ALA A 1 360 ? 1.764 -8.055 -27.234 1 80.69 360 ALA A O 1
ATOM 3023 N N . SER A 1 361 ? 3.314 -6.477 -26.875 1 80.75 361 SER A N 1
ATOM 3024 C CA . SER A 1 361 ? 2.996 -5.77 -28.109 1 80.75 361 SER A CA 1
ATOM 3025 C C . SER A 1 361 ? 3.463 -6.551 -29.328 1 80.75 361 SER A C 1
ATOM 3027 O O . SER A 1 361 ? 2.82 -6.516 -30.375 1 80.75 361 SER A O 1
ATOM 3029 N N . TYR A 1 362 ? 4.508 -7.246 -29.109 1 74.44 362 TYR A N 1
ATOM 3030 C CA . TYR A 1 362 ? 5.035 -7.973 -30.25 1 74.44 362 TYR A CA 1
ATOM 3031 C C . TYR A 1 362 ? 4.363 -9.336 -30.406 1 74.44 362 TYR A C 1
ATOM 3033 O O . TYR A 1 362 ? 4.289 -9.883 -31.5 1 74.44 362 TYR A O 1
ATOM 3041 N N . TYR A 1 363 ? 3.973 -9.891 -29.25 1 66.69 363 TYR A N 1
ATOM 3042 C CA . TYR A 1 363 ? 3.32 -11.195 -29.328 1 66.69 363 TYR A CA 1
ATOM 3043 C C . TYR A 1 363 ? 1.824 -11.039 -29.578 1 66.69 363 TYR A C 1
ATOM 3045 O O . TYR A 1 363 ? 1.179 -11.953 -30.094 1 66.69 363 TYR A O 1
ATOM 3053 N N . VAL A 1 364 ? 1.073 -10.141 -28.859 1 56 364 VAL A N 1
ATOM 3054 C CA . VAL A 1 364 ? -0.358 -10.062 -29.125 1 56 364 VAL A CA 1
ATOM 3055 C C . VAL A 1 364 ? -0.584 -9.625 -30.578 1 56 364 VAL A C 1
ATOM 3057 O O . VAL A 1 364 ? -0.681 -8.43 -30.859 1 56 364 VAL A O 1
ATOM 3060 N N . LEU A 1 365 ? 0.251 -9.617 -31.344 1 43.31 365 LEU A N 1
ATOM 3061 C CA . LEU A 1 365 ? -0.156 -9.297 -32.719 1 43.31 365 LEU A CA 1
ATOM 3062 C C . LEU A 1 365 ? -1.49 -9.953 -33.031 1 43.31 365 LEU A C 1
ATOM 3064 O O . LEU A 1 365 ? -1.876 -10.945 -32.406 1 43.31 365 LEU A O 1
ATOM 3068 N N . ILE A 1 366 ? -2.107 -9.492 -34.312 1 35.69 366 ILE A N 1
ATOM 3069 C CA . ILE A 1 366 ? -3.262 -9.711 -35.156 1 35.69 366 ILE A CA 1
ATOM 3070 C C . ILE A 1 366 ? -3.586 -11.203 -35.219 1 35.69 366 ILE A C 1
ATOM 3072 O O . ILE A 1 366 ? -2.691 -12.031 -35.406 1 35.69 366 ILE A O 1
ATOM 3076 N N . MET B 1 1 ? 5.379 16.078 32.094 1 57.88 1 MET B N 1
ATOM 3077 C CA . MET B 1 1 ? 5.602 15.898 30.656 1 57.88 1 MET B CA 1
ATOM 3078 C C . MET B 1 1 ? 6.645 16.875 30.141 1 57.88 1 MET B C 1
ATOM 3080 O O . MET B 1 1 ? 6.629 18.062 30.484 1 57.88 1 MET B O 1
ATOM 3084 N N . LYS B 1 2 ? 7.707 16.312 29.547 1 67.56 2 LYS B N 1
ATOM 3085 C CA . LYS B 1 2 ? 8.867 17.109 29.156 1 67.56 2 LYS B CA 1
ATOM 3086 C C . LYS B 1 2 ? 8.648 17.766 27.797 1 67.56 2 LYS B C 1
ATOM 3088 O O . LYS B 1 2 ? 7.941 17.234 26.953 1 67.56 2 LYS B O 1
ATOM 3093 N N . PRO B 1 3 ? 9.164 19.062 27.781 1 78.19 3 PRO B N 1
ATOM 3094 C CA . PRO B 1 3 ? 9.094 19.75 26.5 1 78.19 3 PRO B CA 1
ATOM 3095 C C . PRO B 1 3 ? 9.711 18.953 25.359 1 78.19 3 PRO B C 1
ATOM 3097 O O . PRO B 1 3 ? 10.453 18 25.594 1 78.19 3 PRO B O 1
ATOM 3100 N N . TYR B 1 4 ? 9.336 19.219 24.219 1 84.12 4 TYR B N 1
ATOM 3101 C CA . TYR B 1 4 ? 9.883 18.562 23.031 1 84.12 4 TYR B CA 1
ATOM 3102 C C . TYR B 1 4 ? 11.383 18.797 22.938 1 84.12 4 TYR B C 1
ATOM 3104 O O . TYR B 1 4 ? 11.883 19.875 23.234 1 84.12 4 TYR B O 1
ATOM 3112 N N . THR B 1 5 ? 12.18 17.734 22.719 1 88.44 5 THR B N 1
ATOM 3113 C CA . THR B 1 5 ? 13.625 17.812 22.609 1 88.44 5 THR B CA 1
ATOM 3114 C C . THR B 1 5 ? 14.086 17.438 21.203 1 88.44 5 THR B C 1
ATOM 3116 O O . THR B 1 5 ? 13.609 16.453 20.641 1 88.44 5 THR B O 1
ATOM 3119 N N . TYR B 1 6 ? 14.898 18.359 20.719 1 93.69 6 TYR B N 1
ATOM 3120 C CA . TYR B 1 6 ? 15.445 18.094 19.391 1 93.69 6 TYR B CA 1
ATOM 3121 C C . TYR B 1 6 ? 16.734 17.281 19.484 1 93.69 6 TYR B C 1
ATOM 3123 O O . TYR B 1 6 ? 17.625 17.609 20.281 1 93.69 6 TYR B O 1
ATOM 3131 N N . ILE B 1 7 ? 16.812 16.141 18.75 1 94.25 7 ILE B N 1
ATOM 3132 C CA . ILE B 1 7 ? 18 15.297 18.656 1 94.25 7 ILE B CA 1
ATOM 3133 C C . ILE B 1 7 ? 18.266 14.93 17.203 1 94.25 7 ILE B C 1
ATOM 3135 O O . ILE B 1 7 ? 17.406 15.125 16.344 1 94.25 7 ILE B O 1
ATOM 3139 N N . HIS B 1 8 ? 19.453 14.438 16.984 1 95.5 8 HIS B N 1
ATOM 3140 C CA . HIS B 1 8 ? 19.766 14.023 15.625 1 95.5 8 HIS B CA 1
ATOM 3141 C C . HIS B 1 8 ? 18.922 12.812 15.211 1 95.5 8 HIS B C 1
ATOM 3143 O O . HIS B 1 8 ? 19 11.758 15.844 1 95.5 8 HIS B O 1
ATOM 3149 N N . ARG B 1 9 ? 18.141 13.008 14.203 1 95.38 9 ARG B N 1
ATOM 3150 C CA . ARG B 1 9 ? 17.312 11.938 13.664 1 95.38 9 ARG B CA 1
ATOM 3151 C C . ARG B 1 9 ? 17.172 12.07 12.148 1 95.38 9 ARG B C 1
ATOM 3153 O O . ARG B 1 9 ? 17.234 13.172 11.602 1 95.38 9 ARG B O 1
ATOM 3160 N N . VAL B 1 10 ? 16.938 10.93 11.484 1 95.06 10 VAL B N 1
ATOM 3161 C CA . VAL B 1 10 ? 16.797 10.914 10.031 1 95.06 10 VAL B CA 1
ATOM 3162 C C . VAL B 1 10 ? 15.32 10.742 9.664 1 95.06 10 VAL B C 1
ATOM 3164 O O . VAL B 1 10 ? 14.547 10.156 10.43 1 95.06 10 VAL B O 1
ATOM 3167 N N . SER B 1 11 ? 14.969 11.383 8.562 1 95.81 11 SER B N 1
ATOM 3168 C CA . SER B 1 11 ? 13.609 11.195 8.055 1 95.81 11 SER B CA 1
ATOM 3169 C C . SER B 1 11 ? 13.359 9.734 7.688 1 95.81 11 SER B C 1
ATOM 3171 O O . SER B 1 11 ? 14.18 9.109 7.02 1 95.81 11 SER B O 1
ATOM 3173 N N . GLN B 1 12 ? 12.273 9.195 8.039 1 95.44 12 GLN B N 1
ATOM 3174 C CA . GLN B 1 12 ? 12 7.766 7.945 1 95.44 12 GLN B CA 1
ATOM 3175 C C . GLN B 1 12 ? 11.922 7.312 6.492 1 95.44 12 GLN B C 1
ATOM 3177 O O . GLN B 1 12 ? 12.32 6.195 6.16 1 95.44 12 GLN B O 1
ATOM 3182 N N . LEU B 1 13 ? 11.477 8.133 5.59 1 95.69 13 LEU B N 1
ATOM 3183 C CA . LEU B 1 13 ? 11.266 7.723 4.211 1 95.69 13 LEU B CA 1
ATOM 3184 C C . LEU B 1 13 ? 12.266 8.398 3.277 1 95.69 13 LEU B C 1
ATOM 3186 O O . LEU B 1 13 ? 12.031 8.492 2.07 1 95.69 13 LEU B O 1
ATOM 3190 N N . ASP B 1 14 ? 13.352 8.953 3.846 1 95.5 14 ASP B N 1
ATOM 3191 C CA . ASP B 1 14 ? 14.398 9.57 3.035 1 95.5 14 ASP B CA 1
ATOM 3192 C C . ASP B 1 14 ? 15.133 8.531 2.195 1 95.5 14 ASP B C 1
ATOM 3194 O O . ASP B 1 14 ? 15.891 7.719 2.73 1 95.5 14 ASP B O 1
ATOM 3198 N N . ASP B 1 15 ? 14.969 8.523 0.936 1 90.38 15 ASP B N 1
ATOM 3199 C CA . ASP B 1 15 ? 15.547 7.523 0.045 1 90.38 15 ASP B CA 1
ATOM 3200 C C . ASP B 1 15 ? 17.031 7.789 -0.192 1 90.38 15 ASP B C 1
ATOM 3202 O O . ASP B 1 15 ? 17.734 6.969 -0.792 1 90.38 15 ASP B O 1
ATOM 3206 N N . MET B 1 16 ? 17.562 8.969 0.282 1 92.19 16 MET B N 1
ATOM 3207 C CA . MET B 1 16 ? 18.969 9.312 0.051 1 92.19 16 MET B CA 1
ATOM 3208 C C . MET B 1 16 ? 19.797 9.07 1.304 1 92.19 16 MET B C 1
ATOM 3210 O O . MET B 1 16 ? 21 9.305 1.307 1 92.19 16 MET B O 1
ATOM 3214 N N . ASP B 1 17 ? 19.109 8.625 2.373 1 92.31 17 ASP B N 1
ATOM 3215 C CA . ASP B 1 17 ? 19.812 8.297 3.609 1 92.31 17 ASP B CA 1
ATOM 3216 C C . ASP B 1 17 ? 19.797 6.793 3.871 1 92.31 17 ASP B C 1
ATOM 3218 O O . ASP B 1 17 ? 18.719 6.203 4.023 1 92.31 17 ASP B O 1
ATOM 3222 N N . ASP B 1 18 ? 20.875 6.184 4.031 1 90.25 18 ASP B N 1
ATOM 3223 C CA . ASP B 1 18 ? 21.016 4.738 4.18 1 90.25 18 ASP B CA 1
ATOM 3224 C C . ASP B 1 18 ? 20.453 4.27 5.523 1 90.25 18 ASP B C 1
ATOM 3226 O O . ASP B 1 18 ? 20.156 3.086 5.699 1 90.25 18 ASP B O 1
ATOM 3230 N N . ASN B 1 19 ? 20.297 5.188 6.391 1 91.69 19 ASN B N 1
ATOM 3231 C CA . ASN B 1 19 ? 19.844 4.809 7.727 1 91.69 19 ASN B CA 1
ATOM 3232 C C . ASN B 1 19 ? 18.344 5.023 7.883 1 91.69 19 ASN B C 1
ATOM 3234 O O . ASN B 1 19 ? 17.781 4.773 8.953 1 91.69 19 ASN B O 1
ATOM 3238 N N . SER B 1 20 ? 17.734 5.449 6.867 1 94.31 20 SER B N 1
ATOM 3239 C CA . SER B 1 20 ? 16.297 5.656 6.934 1 94.31 20 SER B CA 1
ATOM 3240 C C . SER B 1 20 ? 15.547 4.328 7.02 1 94.31 20 SER B C 1
ATOM 3242 O O . SER B 1 20 ? 16.094 3.279 6.668 1 94.31 20 SER B O 1
ATOM 3244 N N . VAL B 1 21 ? 14.344 4.352 7.551 1 94.19 21 VAL B N 1
ATOM 3245 C CA . VAL B 1 21 ? 13.477 3.184 7.633 1 94.19 21 VAL B CA 1
ATOM 3246 C C . VAL B 1 21 ? 13.227 2.627 6.23 1 94.19 21 VAL B C 1
ATOM 3248 O O . VAL B 1 21 ? 13.234 1.411 6.027 1 94.19 21 VAL B O 1
ATOM 3251 N N . LEU B 1 22 ? 13.055 3.436 5.242 1 92.94 22 LEU B N 1
ATOM 3252 C CA . LEU B 1 22 ? 12.82 3.033 3.859 1 92.94 22 LEU B CA 1
ATOM 3253 C C . LEU B 1 22 ? 14.023 2.293 3.295 1 92.94 22 LEU B C 1
ATOM 3255 O O . LEU B 1 22 ? 13.883 1.206 2.732 1 92.94 22 LEU B O 1
ATOM 3259 N N . SER B 1 23 ? 15.234 2.865 3.521 1 90.69 23 SER B N 1
ATOM 3260 C CA . SER B 1 23 ? 16.438 2.289 2.936 1 90.69 23 SER B CA 1
ATOM 3261 C C . SER B 1 23 ? 16.781 0.955 3.586 1 90.69 23 SER B C 1
ATOM 3263 O O . SER B 1 23 ? 17.328 0.062 2.932 1 90.69 23 SER B O 1
ATOM 3265 N N . LYS B 1 24 ? 16.406 0.768 4.793 1 91.56 24 LYS B N 1
ATOM 3266 C CA . LYS B 1 24 ? 16.719 -0.46 5.516 1 91.56 24 LYS B CA 1
ATOM 3267 C C . LYS B 1 24 ? 15.617 -1.501 5.344 1 91.56 24 LYS B C 1
ATOM 3269 O O . LYS B 1 24 ? 15.805 -2.674 5.676 1 91.56 24 LYS B O 1
ATOM 3274 N N . SER B 1 25 ? 14.562 -1.064 4.789 1 92.06 25 SER B N 1
ATOM 3275 C CA . SER B 1 25 ? 13.43 -1.969 4.637 1 92.06 25 SER B CA 1
ATOM 3276 C C . SER B 1 25 ? 13.68 -2.992 3.533 1 92.06 25 SER B C 1
ATOM 3278 O O . SER B 1 25 ? 14.258 -2.664 2.496 1 92.06 25 SER B O 1
ATOM 3280 N N . LYS B 1 26 ? 13.141 -4.184 3.748 1 91.88 26 LYS B N 1
ATOM 3281 C CA . LYS B 1 26 ? 13.211 -5.234 2.734 1 91.88 26 LYS B CA 1
ATOM 3282 C C . LYS B 1 26 ? 12.195 -4.996 1.626 1 91.88 26 LYS B C 1
ATOM 3284 O O . LYS B 1 26 ? 12.203 -5.691 0.607 1 91.88 26 LYS B O 1
ATOM 3289 N N . LEU B 1 27 ? 11.398 -3.918 1.813 1 91.44 27 LEU B N 1
ATOM 3290 C CA . LEU B 1 27 ? 10.367 -3.625 0.821 1 91.44 27 LEU B CA 1
ATOM 3291 C C . LEU B 1 27 ? 10.719 -2.365 0.033 1 91.44 27 LEU B C 1
ATOM 3293 O O . LEU B 1 27 ? 9.867 -1.809 -0.663 1 91.44 27 LEU B O 1
ATOM 3297 N N . HIS B 1 28 ? 11.945 -1.938 0.073 1 90.94 28 HIS B N 1
ATOM 3298 C CA . HIS B 1 28 ? 12.344 -0.648 -0.478 1 90.94 28 HIS B CA 1
ATOM 3299 C C . HIS B 1 28 ? 12.234 -0.641 -1.999 1 90.94 28 HIS B C 1
ATOM 3301 O O . HIS B 1 28 ? 12.031 0.413 -2.605 1 90.94 28 HIS B O 1
ATOM 3307 N N . GLY B 1 29 ? 12.312 -1.787 -2.652 1 91.44 29 GLY B N 1
ATOM 3308 C CA . GLY B 1 29 ? 12.203 -1.861 -4.102 1 91.44 29 GLY B CA 1
ATOM 3309 C C . GLY B 1 29 ? 10.875 -1.354 -4.625 1 91.44 29 GLY B C 1
ATOM 3310 O O . GLY B 1 29 ? 10.812 -0.786 -5.719 1 91.44 29 GLY B O 1
ATOM 3311 N N . PHE B 1 30 ? 9.797 -1.523 -3.781 1 91.75 30 PHE B N 1
ATOM 3312 C CA . PHE B 1 30 ? 8.461 -1.1 -4.199 1 91.75 30 PHE B CA 1
ATOM 3313 C C . PHE B 1 30 ? 8.367 0.421 -4.242 1 91.75 30 PHE B C 1
ATOM 3315 O O . PHE B 1 30 ? 7.555 0.977 -4.98 1 91.75 30 PHE B O 1
ATOM 3322 N N . TYR B 1 31 ? 9.242 1.096 -3.469 1 92.12 31 TYR B N 1
ATOM 3323 C CA . TYR B 1 31 ? 9.297 2.553 -3.516 1 92.12 31 TYR B CA 1
ATOM 3324 C C . TYR B 1 31 ? 9.727 3.039 -4.895 1 92.12 31 TYR B C 1
ATOM 3326 O O . TYR B 1 31 ? 9.102 3.936 -5.465 1 92.12 31 TYR B O 1
ATOM 3334 N N . TYR B 1 32 ? 10.758 2.414 -5.469 1 90.5 32 TYR B N 1
ATOM 3335 C CA . TYR B 1 32 ? 11.266 2.812 -6.777 1 90.5 32 TYR B CA 1
ATOM 3336 C C . TYR B 1 32 ? 10.281 2.447 -7.879 1 90.5 32 TYR B C 1
ATOM 3338 O O . TYR B 1 32 ? 10.156 3.172 -8.867 1 90.5 32 TYR B O 1
ATOM 3346 N N . TYR B 1 33 ? 9.609 1.315 -7.641 1 92.88 33 TYR B N 1
ATOM 3347 C CA . TYR B 1 33 ? 8.57 0.897 -8.578 1 92.88 33 TYR B CA 1
ATOM 3348 C C . TYR B 1 33 ? 7.48 1.958 -8.688 1 92.88 33 TYR B C 1
ATOM 3350 O O . TYR B 1 33 ? 7.152 2.404 -9.789 1 92.88 33 TYR B O 1
ATOM 3358 N N . VAL B 1 34 ? 6.98 2.557 -7.523 1 91.81 34 VAL B N 1
ATOM 3359 C CA . VAL B 1 34 ? 5.895 3.527 -7.492 1 91.81 34 VAL B CA 1
ATOM 3360 C C . VAL B 1 34 ? 6.391 4.883 -7.988 1 91.81 34 VAL B C 1
ATOM 3362 O O . VAL B 1 34 ? 5.688 5.578 -8.719 1 91.81 34 VAL B O 1
ATOM 3365 N N . TYR B 1 35 ? 7.605 5.199 -7.629 1 92.62 35 TYR B N 1
ATOM 3366 C CA . TYR B 1 35 ? 8.211 6.449 -8.062 1 92.62 35 TYR B CA 1
ATOM 3367 C C . TYR B 1 35 ? 8.352 6.488 -9.586 1 92.62 35 TYR B C 1
ATOM 3369 O O . TYR B 1 35 ? 8.039 7.5 -10.219 1 92.62 35 TYR B O 1
ATOM 3377 N N . MET B 1 36 ? 8.727 5.359 -10.211 1 92.69 36 MET B N 1
ATOM 3378 C CA . MET B 1 36 ? 8.891 5.273 -11.664 1 92.69 36 MET B CA 1
ATOM 3379 C C . MET B 1 36 ? 7.539 5.359 -12.367 1 92.69 36 MET B C 1
ATOM 3381 O O . MET B 1 36 ? 7.426 5.984 -13.422 1 92.69 36 MET B O 1
ATOM 3385 N N . LEU B 1 37 ? 6.539 4.789 -11.75 1 92.75 37 LEU B N 1
ATOM 3386 C CA . LEU B 1 37 ? 5.211 4.852 -12.344 1 92.75 37 LEU B CA 1
ATOM 3387 C C . LEU B 1 37 ? 4.699 6.289 -12.391 1 92.75 37 LEU B C 1
ATOM 3389 O O . LEU B 1 37 ? 4.035 6.684 -13.352 1 92.75 37 LEU B O 1
ATOM 3393 N N . GLY B 1 38 ? 5.059 7.078 -11.359 1 92.31 38 GLY B N 1
ATOM 3394 C CA . GLY B 1 38 ? 4.703 8.492 -11.375 1 92.31 38 GLY B CA 1
ATOM 3395 C C . GLY B 1 38 ? 5.383 9.266 -12.492 1 92.31 38 GLY B C 1
ATOM 3396 O O . GLY B 1 38 ? 4.746 10.078 -13.172 1 92.31 38 GLY B O 1
ATOM 3397 N N . ILE B 1 39 ? 6.641 8.93 -12.727 1 92.12 39 ILE B N 1
ATOM 3398 C CA . ILE B 1 39 ? 7.402 9.586 -13.781 1 92.12 39 ILE B CA 1
ATOM 3399 C C . ILE B 1 39 ? 6.832 9.203 -15.148 1 92.12 39 ILE B C 1
ATOM 3401 O O . ILE B 1 39 ? 6.664 10.055 -16.016 1 92.12 39 ILE B O 1
ATOM 3405 N N . TYR B 1 40 ? 6.484 7.957 -15.289 1 91.56 40 TYR B N 1
ATOM 3406 C CA . TYR B 1 40 ? 5.934 7.473 -16.547 1 91.56 40 TYR B CA 1
ATOM 3407 C C . TYR B 1 40 ? 4.566 8.086 -16.812 1 91.56 40 TYR B C 1
ATOM 3409 O O . TYR B 1 40 ? 4.203 8.328 -17.969 1 91.56 40 TYR B O 1
ATOM 3417 N N . TYR B 1 41 ? 3.873 8.359 -15.75 1 91.88 41 TYR B N 1
ATOM 3418 C CA . TYR B 1 41 ? 2.582 9.023 -15.914 1 91.88 41 TYR B CA 1
ATOM 3419 C C . TYR B 1 41 ? 2.75 10.398 -16.547 1 91.88 41 TYR B C 1
ATOM 3421 O O . TYR B 1 41 ? 2.02 10.75 -17.484 1 91.88 41 TYR B O 1
ATOM 3429 N N . LEU B 1 42 ? 3.697 11.109 -16.188 1 92.38 42 LEU B N 1
ATOM 3430 C CA . LEU B 1 42 ? 3.971 12.43 -16.734 1 92.38 42 LEU B CA 1
ATOM 3431 C C . LEU B 1 42 ? 4.504 12.312 -18.156 1 92.38 42 LEU B C 1
ATOM 3433 O O . LEU B 1 42 ? 4.129 13.102 -19.031 1 92.38 42 LEU B O 1
ATOM 3437 N N . PHE B 1 43 ? 5.328 11.297 -18.391 1 88.88 43 PHE B N 1
ATOM 3438 C CA . PHE B 1 43 ? 5.891 11.094 -19.734 1 88.88 43 PHE B CA 1
ATOM 3439 C C . PHE B 1 43 ? 4.797 10.734 -20.719 1 88.88 43 PHE B C 1
ATOM 3441 O O . PHE B 1 43 ? 4.863 11.117 -21.891 1 88.88 43 PHE B O 1
ATOM 3448 N N . ASP B 1 44 ? 3.871 10.023 -20.203 1 88.38 44 ASP B N 1
ATOM 3449 C CA . ASP B 1 44 ? 2.732 9.664 -21.047 1 88.38 44 ASP B CA 1
ATOM 3450 C C . ASP B 1 44 ? 1.952 10.914 -21.469 1 88.38 44 ASP B C 1
ATOM 3452 O O . ASP B 1 44 ? 1.594 11.062 -22.641 1 88.38 44 ASP B O 1
ATOM 3456 N N . LEU B 1 45 ? 1.755 11.773 -20.609 1 90.44 45 LEU B N 1
ATOM 3457 C CA . LEU B 1 45 ? 1.02 13 -20.906 1 90.44 45 LEU B CA 1
ATOM 3458 C C . LEU B 1 45 ? 1.809 13.898 -21.859 1 90.44 45 LEU B C 1
ATOM 3460 O O . LEU B 1 45 ? 1.229 14.547 -22.719 1 90.44 45 LEU B O 1
ATOM 3464 N N . ILE B 1 46 ? 3.096 13.883 -21.703 1 89.62 46 ILE B N 1
ATOM 3465 C CA . ILE B 1 46 ? 3.961 14.672 -22.578 1 89.62 46 ILE B CA 1
ATOM 3466 C C . ILE B 1 46 ? 3.969 14.062 -23.969 1 89.62 46 ILE B C 1
ATOM 3468 O O . ILE B 1 46 ? 3.867 14.789 -24.969 1 89.62 46 ILE B O 1
ATOM 3472 N N . TYR B 1 47 ? 4.035 12.781 -24 1 84.69 47 TYR B N 1
ATOM 3473 C CA . TYR B 1 47 ? 4.098 12.062 -25.281 1 84.69 47 TYR B CA 1
ATOM 3474 C C . TYR B 1 47 ? 2.848 12.328 -26.109 1 84.69 47 TYR B C 1
ATOM 3476 O O . TYR B 1 47 ? 2.936 12.523 -27.328 1 84.69 47 TYR B O 1
ATOM 3484 N N . PHE B 1 48 ? 1.732 12.453 -25.484 1 88.38 48 PHE B N 1
ATOM 3485 C CA . PHE B 1 48 ? 0.476 12.648 -26.203 1 88.38 48 PHE B CA 1
ATOM 3486 C C . PHE B 1 48 ? 0.115 14.133 -26.266 1 88.38 48 PHE B C 1
ATOM 3488 O O . PHE B 1 48 ? -1.024 14.484 -26.578 1 88.38 48 PHE B O 1
ATOM 3495 N N . ASN B 1 49 ? 1.099 14.961 -25.844 1 89.81 49 ASN B N 1
ATOM 3496 C CA . ASN B 1 49 ? 0.934 16.406 -25.906 1 89.81 49 ASN B CA 1
ATOM 3497 C C . ASN B 1 49 ? -0.317 16.859 -25.141 1 89.81 49 ASN B C 1
ATOM 3499 O O . ASN B 1 49 ? -1.065 17.703 -25.625 1 89.81 49 ASN B O 1
ATOM 3503 N N . GLN B 1 50 ? -0.512 16.172 -24.047 1 92.12 50 GLN B N 1
ATOM 3504 C CA . GLN B 1 50 ? -1.703 16.469 -23.25 1 92.12 50 GLN B CA 1
ATOM 3505 C C . GLN B 1 50 ? -1.354 17.312 -22.031 1 92.12 50 GLN B C 1
ATOM 3507 O O . GLN B 1 50 ? -2.213 18 -21.469 1 92.12 50 GLN B O 1
ATOM 3512 N N . LEU B 1 51 ? -0.185 17.25 -21.609 1 91.62 51 LEU B N 1
ATOM 3513 C CA . LEU B 1 51 ? 0.215 17.922 -20.375 1 91.62 51 LEU B CA 1
ATOM 3514 C C . LEU B 1 51 ? -0.115 19.406 -20.422 1 91.62 51 LEU B C 1
ATOM 3516 O O . LEU B 1 51 ? -0.767 19.938 -19.516 1 91.62 51 LEU B O 1
ATOM 3520 N N . GLY B 1 52 ? 0.37 20.094 -21.5 1 90.56 52 GLY B N 1
ATOM 3521 C CA . GLY B 1 52 ? 0.114 21.516 -21.641 1 90.56 52 GLY B CA 1
ATOM 3522 C C . GLY B 1 52 ? -1.363 21.859 -21.672 1 90.56 52 GLY B C 1
ATOM 3523 O O . GLY B 1 52 ? -1.798 22.812 -21.031 1 90.56 52 GLY B O 1
ATOM 3524 N N . THR B 1 53 ? -2.137 21.047 -22.344 1 93.12 53 THR B N 1
ATOM 3525 C CA . THR B 1 53 ? -3.568 21.281 -22.484 1 93.12 53 THR B CA 1
ATOM 3526 C C . THR B 1 53 ? -4.281 21.078 -21.141 1 93.12 53 THR B C 1
ATOM 3528 O O . THR B 1 53 ? -5.145 21.875 -20.766 1 93.12 53 THR B O 1
ATOM 3531 N N . ILE B 1 54 ? -3.898 20.094 -20.469 1 93.56 54 ILE B N 1
ATOM 3532 C CA . ILE B 1 54 ? -4.512 19.781 -19.188 1 93.56 54 ILE B CA 1
ATOM 3533 C C . ILE B 1 54 ? -4.234 20.906 -18.188 1 93.56 54 ILE B C 1
ATOM 3535 O O . ILE B 1 54 ? -5.145 21.375 -17.5 1 93.56 54 ILE B O 1
ATOM 3539 N N . LEU B 1 55 ? -3.078 21.359 -18.125 1 93.12 55 LEU B N 1
ATOM 3540 C CA . LEU B 1 55 ? -2.691 22.406 -17.172 1 93.12 55 LEU B CA 1
ATOM 3541 C C . LEU B 1 55 ? -3.293 23.75 -17.578 1 93.12 55 LEU B C 1
ATOM 3543 O O . LEU B 1 55 ? -3.664 24.547 -16.703 1 93.12 55 LEU B O 1
ATOM 3547 N N . ALA B 1 56 ? -3.402 23.969 -18.891 1 91.69 56 ALA B N 1
ATOM 3548 C CA . ALA B 1 56 ? -3.936 25.25 -19.375 1 91.69 56 ALA B CA 1
ATOM 3549 C C . ALA B 1 56 ? -5.438 25.344 -19.109 1 91.69 56 ALA B C 1
ATOM 3551 O O . ALA B 1 56 ? -5.961 26.438 -18.891 1 91.69 56 ALA B O 1
ATOM 3552 N N . ASN B 1 57 ? -6.082 24.234 -19.078 1 90.62 57 ASN B N 1
ATOM 3553 C CA . ASN B 1 57 ? -7.535 24.234 -18.969 1 90.62 57 ASN B CA 1
ATOM 3554 C C . ASN B 1 57 ? -7.988 24.203 -17.516 1 90.62 57 ASN B C 1
ATOM 3556 O O . ASN B 1 57 ? -9.188 24.266 -17.234 1 90.62 57 ASN B O 1
ATOM 3560 N N . SER B 1 58 ? -7.082 24.188 -16.641 1 92.69 58 SER B N 1
ATOM 3561 C CA . SER B 1 58 ? -7.434 24.125 -15.234 1 92.69 58 SER B CA 1
ATOM 3562 C C . SER B 1 58 ? -7.516 25.531 -14.617 1 92.69 58 SER B C 1
ATOM 3564 O O . SER B 1 58 ? -6.555 26.297 -14.688 1 92.69 58 SER B O 1
ATOM 3566 N N . SER B 1 59 ? -8.602 25.797 -14.008 1 89.69 59 SER B N 1
ATOM 3567 C CA . SER B 1 59 ? -8.766 27.078 -13.344 1 89.69 59 SER B CA 1
ATOM 3568 C C . SER B 1 59 ? -7.863 27.188 -12.117 1 89.69 59 SER B C 1
ATOM 3570 O O . SER B 1 59 ? -7.34 28.266 -11.812 1 89.69 59 SER B O 1
ATOM 3572 N N . THR B 1 60 ? -7.672 26.109 -11.5 1 89.38 60 THR B N 1
ATOM 3573 C CA . THR B 1 60 ? -6.844 26.094 -10.297 1 89.38 60 THR B CA 1
ATOM 3574 C C . THR B 1 60 ? -5.379 26.344 -10.648 1 89.38 60 THR B C 1
ATOM 3576 O O . THR B 1 60 ? -4.699 27.125 -9.984 1 89.38 60 THR B O 1
ATOM 3579 N N . VAL B 1 61 ? -4.988 25.688 -11.68 1 91.62 61 VAL B N 1
ATOM 3580 C CA . VAL B 1 61 ? -3.594 25.859 -12.086 1 91.62 61 VAL B CA 1
ATOM 3581 C C . VAL B 1 61 ? -3.379 27.266 -12.641 1 91.62 61 VAL B C 1
ATOM 3583 O O . VAL B 1 61 ? -2.324 27.859 -12.422 1 91.62 61 VAL B O 1
ATOM 3586 N N . SER B 1 62 ? -4.336 27.75 -13.312 1 90.88 62 SER B N 1
ATOM 3587 C CA . SER B 1 62 ? -4.277 29.125 -13.805 1 90.88 62 SER B CA 1
ATOM 3588 C C . SER B 1 62 ? -4.188 30.125 -12.656 1 90.88 62 SER B C 1
ATOM 3590 O O . SER B 1 62 ? -3.479 31.125 -12.75 1 90.88 62 SER B O 1
ATOM 3592 N N . ALA B 1 63 ? -4.859 29.828 -11.641 1 89.44 63 ALA B N 1
ATOM 3593 C CA . ALA B 1 63 ? -4.801 30.688 -10.461 1 89.44 63 ALA B CA 1
ATOM 3594 C C . ALA B 1 63 ? -3.408 30.672 -9.844 1 89.44 63 ALA B C 1
ATOM 3596 O O . ALA B 1 63 ? -2.904 31.703 -9.406 1 89.44 63 ALA B O 1
ATOM 3597 N N . ILE B 1 64 ? -2.865 29.562 -9.82 1 89.25 64 ILE B N 1
ATOM 3598 C CA . ILE B 1 64 ? -1.524 29.422 -9.266 1 89.25 64 ILE B CA 1
ATOM 3599 C C . ILE B 1 64 ? -0.527 30.203 -10.117 1 89.25 64 ILE B C 1
ATOM 3601 O O . ILE B 1 64 ? 0.371 30.859 -9.586 1 89.25 64 ILE B O 1
ATOM 3605 N N . ARG B 1 65 ? -0.7 30.141 -11.375 1 89.38 65 ARG B N 1
ATOM 3606 C CA . ARG B 1 65 ? 0.199 30.844 -12.281 1 89.38 65 ARG B CA 1
ATOM 3607 C C . ARG B 1 65 ? 0.032 32.375 -12.156 1 89.38 65 ARG B C 1
ATOM 3609 O O . ARG B 1 65 ? 1.019 33.094 -12.109 1 89.38 65 ARG B O 1
ATOM 3616 N N . LYS B 1 66 ? -1.197 32.781 -12.109 1 89.75 66 LYS B N 1
ATOM 3617 C CA . LYS B 1 66 ? -1.514 34.219 -12.047 1 89.75 66 LYS B CA 1
ATOM 3618 C C . LYS B 1 66 ? -1.082 34.812 -10.711 1 89.75 66 LYS B C 1
ATOM 3620 O O . LYS B 1 66 ? -0.576 35.938 -10.656 1 89.75 66 LYS B O 1
ATOM 3625 N N . GLU B 1 67 ? -1.264 34 -9.719 1 91.81 67 GLU B N 1
ATOM 3626 C CA . GLU B 1 67 ? -1.048 34.531 -8.367 1 91.81 67 GLU B CA 1
ATOM 3627 C C . GLU B 1 67 ? 0.297 34.062 -7.809 1 91.81 67 GLU B C 1
ATOM 3629 O O . GLU B 1 67 ? 0.575 34.219 -6.621 1 91.81 67 GLU B O 1
ATOM 3634 N N . GLY B 1 68 ? 1.051 33.438 -8.68 1 88.25 68 GLY B N 1
ATOM 3635 C CA . GLY B 1 68 ? 2.336 32.906 -8.258 1 88.25 68 GLY B CA 1
ATOM 3636 C C . GLY B 1 68 ? 3.264 33.969 -7.684 1 88.25 68 GLY B C 1
ATOM 3637 O O . GLY B 1 68 ? 3.934 33.719 -6.676 1 88.25 68 GLY B O 1
ATOM 3638 N N . ILE B 1 69 ? 3.281 35.062 -8.32 1 86.75 69 ILE B N 1
ATOM 3639 C CA . ILE B 1 69 ? 4.137 36.156 -7.852 1 86.75 69 ILE B CA 1
ATOM 3640 C C . ILE B 1 69 ? 3.67 36.625 -6.477 1 86.75 69 ILE B C 1
ATOM 3642 O O . ILE B 1 69 ? 4.492 36.906 -5.598 1 86.75 69 ILE B O 1
ATOM 3646 N N . LEU B 1 70 ? 2.385 36.719 -6.359 1 86.31 70 LEU B N 1
ATOM 3647 C CA . LEU B 1 70 ? 1.838 37.125 -5.066 1 86.31 70 LEU B CA 1
ATOM 3648 C C . LEU B 1 70 ? 2.189 36.094 -3.992 1 86.31 70 LEU B C 1
ATOM 3650 O O . LEU B 1 70 ? 2.461 36.469 -2.846 1 86.31 70 LEU B O 1
ATOM 3654 N N . MET B 1 71 ? 2.16 34.875 -4.312 1 89.5 71 MET B N 1
ATOM 3655 C CA . MET B 1 71 ? 2.543 33.812 -3.391 1 89.5 71 MET B CA 1
ATOM 3656 C C . MET B 1 71 ? 4.004 33.969 -2.982 1 89.5 71 MET B C 1
ATOM 3658 O O . MET B 1 71 ? 4.344 33.781 -1.81 1 89.5 71 MET B O 1
ATOM 3662 N N . LEU B 1 72 ? 4.746 34.312 -3.967 1 87.62 72 LEU B N 1
ATOM 3663 C CA . LEU B 1 72 ? 6.168 34.469 -3.686 1 87.62 72 LEU B CA 1
ATOM 3664 C C . LEU B 1 72 ? 6.398 35.688 -2.787 1 87.62 72 LEU B C 1
ATOM 3666 O O . LEU B 1 72 ? 7.223 35.625 -1.87 1 87.62 72 LEU B O 1
ATOM 3670 N N . ILE B 1 73 ? 5.73 36.719 -3.053 1 85.56 73 ILE B N 1
ATOM 3671 C CA . ILE B 1 73 ? 5.824 37.906 -2.236 1 85.56 73 ILE B CA 1
ATOM 3672 C C . ILE B 1 73 ? 5.398 37.594 -0.805 1 85.56 73 ILE B C 1
ATOM 3674 O O . ILE B 1 73 ? 6.055 38.031 0.151 1 85.56 73 ILE B O 1
ATOM 3678 N N . TRP B 1 74 ? 4.379 36.875 -0.737 1 85.44 74 TRP B N 1
ATOM 3679 C CA . TRP B 1 74 ? 3.883 36.5 0.584 1 85.44 74 TRP B CA 1
ATOM 3680 C C . TRP B 1 74 ? 4.879 35.625 1.308 1 85.44 74 TRP B C 1
ATOM 3682 O O . TRP B 1 74 ? 5.055 35.719 2.523 1 85.44 74 TRP B O 1
ATOM 3692 N N . ALA B 1 75 ? 5.438 34.75 0.633 1 85.06 75 ALA B N 1
ATOM 3693 C CA . ALA B 1 75 ? 6.449 33.906 1.235 1 85.06 75 ALA B CA 1
ATOM 3694 C C . ALA B 1 75 ? 7.602 34.719 1.807 1 85.06 75 ALA B C 1
ATOM 3696 O O . ALA B 1 75 ? 8.055 34.469 2.928 1 85.06 75 ALA B O 1
ATOM 3697 N N . VAL B 1 76 ? 8.016 35.719 1.047 1 81.62 76 VAL B N 1
ATOM 3698 C CA . VAL B 1 76 ? 9.086 36.594 1.501 1 81.62 76 VAL B CA 1
ATOM 3699 C C . VAL B 1 76 ? 8.617 37.406 2.699 1 81.62 76 VAL B C 1
ATOM 3701 O O . VAL B 1 76 ? 9.328 37.531 3.695 1 81.62 76 VAL B O 1
ATOM 3704 N N . TYR B 1 77 ? 7.438 37.875 2.564 1 80.69 77 TYR B N 1
ATOM 3705 C CA . TYR B 1 77 ? 6.84 38.656 3.648 1 80.69 77 TYR B CA 1
ATOM 3706 C C . TYR B 1 77 ? 6.758 37.812 4.926 1 80.69 77 TYR B C 1
ATOM 3708 O O . TYR B 1 77 ? 7.059 38.312 6.016 1 80.69 77 TYR B O 1
ATOM 3716 N N . SER B 1 78 ? 6.41 36.625 4.809 1 81.69 78 SER B N 1
ATOM 3717 C CA . SER B 1 78 ? 6.227 35.719 5.953 1 81.69 78 SER B CA 1
ATOM 3718 C C . SER B 1 78 ? 7.543 35.469 6.68 1 81.69 78 SER B C 1
ATOM 3720 O O . SER B 1 78 ? 7.555 35.188 7.875 1 81.69 78 SER B O 1
ATOM 3722 N N . PHE B 1 79 ? 8.602 35.688 6.008 1 79.88 79 PHE B N 1
ATOM 3723 C CA . PHE B 1 79 ? 9.898 35.469 6.633 1 79.88 79 PHE B CA 1
ATOM 3724 C C . PHE B 1 79 ? 10.531 36.781 7.055 1 79.88 79 PHE B C 1
ATOM 3726 O O . PHE B 1 79 ? 11.484 36.812 7.836 1 79.88 79 PHE B O 1
ATOM 3733 N N . THR B 1 80 ? 9.922 37.938 6.605 1 78.81 80 THR B N 1
ATOM 3734 C CA . THR B 1 80 ? 10.547 39.219 6.883 1 78.81 80 THR B CA 1
ATOM 3735 C C . THR B 1 80 ? 9.758 40 7.941 1 78.81 80 THR B C 1
ATOM 3737 O O . THR B 1 80 ? 10.336 40.688 8.766 1 78.81 80 THR B O 1
ATOM 3740 N N . TYR B 1 81 ? 8.477 39.781 7.957 1 80.75 81 TYR B N 1
ATOM 3741 C CA . TYR B 1 81 ? 7.652 40.562 8.867 1 80.75 81 TYR B CA 1
ATOM 3742 C C . TYR B 1 81 ? 7.977 40.219 10.32 1 80.75 81 TYR B C 1
ATOM 3744 O O . TYR B 1 81 ? 7.863 41.094 11.203 1 80.75 81 TYR B O 1
ATOM 3752 N N . PRO B 1 82 ? 8.445 39.062 10.562 1 84.31 82 PRO B N 1
ATOM 3753 C CA . PRO B 1 82 ? 8.75 38.719 11.953 1 84.31 82 PRO B CA 1
ATOM 3754 C C . PRO B 1 82 ? 9.883 39.531 12.539 1 84.31 82 PRO B C 1
ATOM 3756 O O . PRO B 1 82 ? 10.086 39.562 13.758 1 84.31 82 PRO B O 1
ATOM 3759 N N . TYR B 1 83 ? 10.523 40.281 11.719 1 85.56 83 TYR B N 1
ATOM 3760 C CA . TYR B 1 83 ? 11.586 41.156 12.227 1 85.56 83 TYR B CA 1
ATOM 3761 C C . TYR B 1 83 ? 11.008 42.281 13.062 1 85.56 83 TYR B C 1
ATOM 3763 O O . TYR B 1 83 ? 11.68 42.812 13.953 1 85.56 83 TYR B O 1
ATOM 3771 N N . THR B 1 84 ? 9.742 42.625 12.789 1 83.88 84 THR B N 1
ATOM 3772 C CA . THR B 1 84 ? 9.086 43.594 13.648 1 83.88 84 THR B CA 1
ATOM 3773 C C . THR B 1 84 ? 8.898 43.062 15.062 1 83.88 84 THR B C 1
ATOM 3775 O O . THR B 1 84 ? 9.102 43.75 16.047 1 83.88 84 THR B O 1
ATOM 3778 N N . VAL B 1 85 ? 8.57 41.812 15.117 1 86.12 85 VAL B N 1
ATOM 3779 C CA . VAL B 1 85 ? 8.438 41.156 16.406 1 86.12 85 VAL B CA 1
ATOM 3780 C C . VAL B 1 85 ? 9.812 41 17.062 1 86.12 85 VAL B C 1
ATOM 3782 O O . VAL B 1 85 ? 9.945 41.188 18.281 1 86.12 85 VAL B O 1
ATOM 3785 N N . TYR B 1 86 ? 10.797 40.719 16.266 1 89.62 86 TYR B N 1
ATOM 3786 C CA . TYR B 1 86 ? 12.172 40.594 16.75 1 89.62 86 TYR B CA 1
ATOM 3787 C C . TYR B 1 86 ? 12.602 41.906 17.438 1 89.62 86 TYR B C 1
ATOM 3789 O O . TYR B 1 86 ? 13.078 41.875 18.578 1 89.62 86 TYR B O 1
ATOM 3797 N N . PHE B 1 87 ? 12.367 43 16.797 1 88.94 87 PHE B N 1
ATOM 3798 C CA . PHE B 1 87 ? 12.805 44.281 17.328 1 88.94 87 PHE B CA 1
ATOM 3799 C C . PHE B 1 87 ? 11.945 44.688 18.531 1 88.94 87 PHE B C 1
ATOM 3801 O O . PHE B 1 87 ? 12.469 45.188 19.516 1 88.94 87 PHE B O 1
ATOM 3808 N N . ALA B 1 88 ? 10.648 44.5 18.391 1 88 88 ALA B N 1
ATOM 3809 C CA . ALA B 1 88 ? 9.758 44.812 19.5 1 88 88 ALA B CA 1
ATOM 3810 C C . ALA B 1 88 ? 10.125 44.031 20.75 1 88 88 ALA B C 1
ATOM 3812 O O . ALA B 1 88 ? 10.078 44.562 21.875 1 88 88 ALA B O 1
ATOM 3813 N N . HIS B 1 89 ? 10.422 42.812 20.578 1 88 89 HIS B N 1
ATOM 3814 C CA . HIS B 1 89 ? 10.82 41.938 21.688 1 88 89 HIS B CA 1
ATOM 3815 C C . HIS B 1 89 ? 12.164 42.375 22.266 1 88 89 HIS B C 1
ATOM 3817 O O . HIS B 1 89 ? 12.336 42.406 23.484 1 88 89 HIS B O 1
ATOM 3823 N N . LYS B 1 90 ? 13.062 42.688 21.391 1 84.81 90 LYS B N 1
ATOM 3824 C CA . LYS B 1 90 ? 14.398 43.125 21.797 1 84.81 90 LYS B CA 1
ATOM 3825 C C . LYS B 1 90 ? 14.352 44.406 22.625 1 84.81 90 LYS B C 1
ATOM 3827 O O . LYS B 1 90 ? 15.094 44.531 23.609 1 84.81 90 LYS B O 1
ATOM 3832 N N . PHE B 1 91 ? 13.406 45.25 22.312 1 87.31 91 PHE B N 1
ATOM 3833 C CA . PHE B 1 91 ? 13.336 46.562 22.969 1 87.31 91 PHE B CA 1
ATOM 3834 C C . PHE B 1 91 ? 12.312 46.531 24.094 1 87.31 91 PHE B C 1
ATOM 3836 O O . PHE B 1 91 ? 12.023 47.562 24.703 1 87.31 91 PHE B O 1
ATOM 3843 N N . GLY B 1 92 ? 11.719 45.438 24.328 1 84.5 92 GLY B N 1
ATOM 3844 C CA . GLY B 1 92 ? 10.844 45.25 25.469 1 84.5 92 GLY B CA 1
ATOM 3845 C C . GLY B 1 92 ? 9.492 45.906 25.312 1 84.5 92 GLY B C 1
ATOM 3846 O O . GLY B 1 92 ? 8.883 46.312 26.297 1 84.5 92 GLY B O 1
ATOM 3847 N N . GLN B 1 93 ? 9.078 46.062 24.125 1 87.38 93 GLN B N 1
ATOM 3848 C CA . GLN B 1 93 ? 7.773 46.688 23.875 1 87.38 93 GLN B CA 1
ATOM 3849 C C . GLN B 1 93 ? 6.668 45.625 23.828 1 87.38 93 GLN B C 1
ATOM 3851 O O . GLN B 1 93 ? 6.293 45.156 22.734 1 87.38 93 GLN B O 1
ATOM 3856 N N . LYS B 1 94 ? 5.992 45.344 24.828 1 88.31 94 LYS B N 1
ATOM 3857 C CA . LYS B 1 94 ? 5.043 44.25 24.953 1 88.31 94 LYS B CA 1
ATOM 3858 C C . LYS B 1 94 ? 3.803 44.5 24.094 1 88.31 94 LYS B C 1
ATOM 3860 O O . LYS B 1 94 ? 3.266 43.562 23.5 1 88.31 94 LYS B O 1
ATOM 3865 N N . LEU B 1 95 ? 3.438 45.688 24.094 1 90 95 LEU B N 1
ATOM 3866 C CA . LEU B 1 95 ? 2.242 46.031 23.312 1 90 95 LEU B CA 1
ATOM 3867 C C . LEU B 1 95 ? 2.496 45.844 21.828 1 90 95 LEU B C 1
ATOM 3869 O O . LEU B 1 95 ? 1.637 45.344 21.094 1 90 95 LEU B O 1
ATOM 3873 N N . LEU B 1 96 ? 3.623 46.25 21.422 1 87.81 96 LEU B N 1
ATOM 3874 C CA . LEU B 1 96 ? 3.98 46.125 20.016 1 87.81 96 LEU B CA 1
ATOM 3875 C C . LEU B 1 96 ? 4.16 44.656 19.656 1 87.81 96 LEU B C 1
ATOM 3877 O O . LEU B 1 96 ? 3.838 44.25 18.531 1 87.81 96 LEU B O 1
ATOM 3881 N N . VAL B 1 97 ? 4.695 43.906 20.531 1 88.88 97 VAL B N 1
ATOM 3882 C CA . VAL B 1 97 ? 4.852 42.469 20.312 1 88.88 97 VAL B CA 1
ATOM 3883 C C . VAL B 1 97 ? 3.486 41.844 20.094 1 88.88 97 VAL B C 1
ATOM 3885 O O . VAL B 1 97 ? 3.299 41.062 19.141 1 88.88 97 VAL B O 1
ATOM 3888 N N . ALA B 1 98 ? 2.578 42.188 20.922 1 88.56 98 ALA B N 1
ATOM 3889 C CA . ALA B 1 98 ? 1.229 41.625 20.812 1 88.56 98 ALA B CA 1
ATOM 3890 C C . ALA B 1 98 ? 0.568 42.031 19.5 1 88.56 98 ALA B C 1
ATOM 3892 O O . ALA B 1 98 ? -0.126 41.25 18.875 1 88.56 98 ALA B O 1
ATOM 3893 N N . LEU B 1 99 ? 0.783 43.219 19.156 1 88.75 99 LEU B N 1
ATOM 3894 C CA . LEU B 1 99 ? 0.205 43.75 17.922 1 88.75 99 LEU B CA 1
ATOM 3895 C C . LEU B 1 99 ? 0.797 43.062 16.703 1 88.75 99 LEU B C 1
ATOM 3897 O O . LEU B 1 99 ? 0.061 42.594 15.828 1 88.75 99 LEU B O 1
ATOM 3901 N N . PHE B 1 100 ? 2.057 42.906 16.719 1 87.62 100 PHE B N 1
ATOM 3902 C CA . PHE B 1 100 ? 2.744 42.375 15.547 1 87.62 100 PHE B CA 1
ATOM 3903 C C . PHE B 1 100 ? 2.527 40.875 15.422 1 87.62 100 PHE B C 1
ATOM 3905 O O . PHE B 1 100 ? 2.455 40.344 14.312 1 87.62 100 PHE B O 1
ATOM 3912 N N . ILE B 1 101 ? 2.373 40.188 16.484 1 86.75 101 ILE B N 1
ATOM 3913 C CA . ILE B 1 101 ? 2.172 38.75 16.438 1 86.75 101 ILE B CA 1
ATOM 3914 C C . ILE B 1 101 ? 0.78 38.438 15.906 1 86.75 101 ILE B C 1
ATOM 3916 O O . ILE B 1 101 ? 0.573 37.375 15.273 1 86.75 101 ILE B O 1
ATOM 3920 N N . SER B 1 102 ? -0.173 39.344 16.047 1 86.25 102 SER B N 1
ATOM 3921 C CA . SER B 1 102 ? -1.556 39.125 15.633 1 86.25 102 SER B CA 1
ATOM 3922 C C . SER B 1 102 ? -1.784 39.594 14.203 1 86.25 102 SER B C 1
ATOM 3924 O O . SER B 1 102 ? -2.789 39.25 13.578 1 86.25 102 SER B O 1
ATOM 3926 N N . LEU B 1 103 ? -0.836 40.312 13.664 1 85 103 LEU B N 1
ATOM 3927 C CA . LEU B 1 103 ? -0.98 41 12.375 1 85 103 LEU B CA 1
ATOM 3928 C C . LEU B 1 103 ? -1.233 39.969 11.266 1 85 103 LEU B C 1
ATOM 3930 O O . LEU B 1 103 ? -2.031 40.219 10.359 1 85 103 LEU B O 1
ATOM 3934 N N . PRO B 1 104 ? -0.584 38.812 11.336 1 83.5 104 PRO B N 1
ATOM 3935 C CA . PRO B 1 104 ? -0.827 37.844 10.25 1 83.5 104 PRO B CA 1
ATOM 3936 C C . PRO B 1 104 ? -2.279 37.406 10.188 1 83.5 104 PRO B C 1
ATOM 3938 O O . PRO B 1 104 ? -2.793 37.094 9.109 1 83.5 104 PRO B O 1
ATOM 3941 N N . PHE B 1 105 ? -2.953 37.344 11.211 1 86.81 105 PHE B N 1
ATOM 3942 C CA . PHE B 1 105 ? -4.332 36.875 11.258 1 86.81 105 PHE B CA 1
ATOM 3943 C C . PHE B 1 105 ? -5.281 37.938 10.711 1 86.81 105 PHE B C 1
ATOM 3945 O O . PHE B 1 105 ? -6.441 37.656 10.414 1 86.81 105 PHE B O 1
ATOM 3952 N N . MET B 1 106 ? -4.742 39.062 10.57 1 86.69 106 MET B N 1
ATOM 3953 C CA . MET B 1 106 ? -5.535 40.125 9.953 1 86.69 106 MET B CA 1
ATOM 3954 C C . MET B 1 106 ? -5.148 40.281 8.484 1 86.69 106 MET B C 1
ATOM 3956 O O . MET B 1 106 ? -6.02 40.469 7.633 1 86.69 106 MET B O 1
ATOM 3960 N N . ILE B 1 107 ? -3.91 40.219 8.234 1 87.12 107 ILE B N 1
ATOM 3961 C CA . ILE B 1 107 ? -3.393 40.531 6.906 1 87.12 107 ILE B CA 1
ATOM 3962 C C . ILE B 1 107 ? -3.75 39.438 5.922 1 87.12 107 ILE B C 1
ATOM 3964 O O . ILE B 1 107 ? -4.195 39.688 4.805 1 87.12 107 ILE B O 1
ATOM 3968 N N . PHE B 1 108 ? -3.549 38.188 6.328 1 89.12 108 PHE B N 1
ATOM 3969 C CA . PHE B 1 108 ? -3.688 37.125 5.324 1 89.12 108 PHE B CA 1
ATOM 3970 C C . PHE B 1 108 ? -5.141 36.969 4.898 1 89.12 108 PHE B C 1
ATOM 3972 O O . PHE B 1 108 ? -5.43 36.812 3.711 1 89.12 108 PHE B O 1
ATOM 3979 N N . PRO B 1 109 ? -6.121 37 5.848 1 88.44 109 PRO B N 1
ATOM 3980 C CA . PRO B 1 109 ? -7.5 37 5.359 1 88.44 109 PRO B CA 1
ATOM 3981 C C . PRO B 1 109 ? -7.828 38.188 4.469 1 88.44 109 PRO B C 1
ATOM 3983 O O . PRO B 1 109 ? -8.555 38.062 3.48 1 88.44 109 PRO B O 1
ATOM 3986 N N . TRP B 1 110 ? -7.34 39.25 4.895 1 89.38 110 TRP B N 1
ATOM 3987 C CA . TRP B 1 110 ? -7.574 40.438 4.105 1 89.38 110 TRP B CA 1
ATOM 3988 C C . TRP B 1 110 ? -7.027 40.281 2.691 1 89.38 110 TRP B C 1
ATOM 3990 O O . TRP B 1 110 ? -7.707 40.625 1.717 1 89.38 110 TRP B O 1
ATOM 4000 N N . VAL B 1 111 ? -5.824 39.875 2.523 1 88.44 111 VAL B N 1
ATOM 4001 C CA . VAL B 1 111 ? -5.188 39.656 1.227 1 88.44 111 VAL B CA 1
ATOM 4002 C C . VAL B 1 111 ? -5.965 38.625 0.419 1 88.44 111 VAL B C 1
ATOM 4004 O O . VAL B 1 111 ? -6.215 38.812 -0.773 1 88.44 111 VAL B O 1
ATOM 4007 N N . THR B 1 112 ? -6.336 37.531 1.049 1 89.88 112 THR B N 1
ATOM 4008 C CA . THR B 1 112 ? -7.023 36.406 0.376 1 89.88 112 THR B CA 1
ATOM 4009 C C . THR B 1 112 ? -8.398 36.875 -0.11 1 89.88 112 THR B C 1
ATOM 4011 O O . THR B 1 112 ? -8.805 36.531 -1.228 1 89.88 112 THR B O 1
ATOM 4014 N N . ILE B 1 113 ? -9.047 37.625 0.687 1 88.25 113 ILE B N 1
ATOM 4015 C CA . ILE B 1 113 ? -10.398 38.062 0.363 1 88.25 113 ILE B CA 1
ATOM 4016 C C . ILE B 1 113 ? -10.359 39.188 -0.654 1 88.25 113 ILE B C 1
ATOM 4018 O O . ILE B 1 113 ? -11.102 39.188 -1.635 1 88.25 113 ILE B O 1
ATOM 4022 N N . ASN B 1 114 ? -9.492 40.125 -0.422 1 88.44 114 ASN B N 1
ATOM 4023 C CA . ASN B 1 114 ? -9.438 41.312 -1.274 1 88.44 114 ASN B CA 1
ATOM 4024 C C . ASN B 1 114 ? -8.945 40.969 -2.678 1 88.44 114 ASN B C 1
ATOM 4026 O O . ASN B 1 114 ? -9.406 41.562 -3.66 1 88.44 114 ASN B O 1
ATOM 4030 N N . TYR B 1 115 ? -7.996 40.094 -2.775 1 89.5 115 TYR B N 1
ATOM 4031 C CA . TYR B 1 115 ? -7.445 39.75 -4.078 1 89.5 115 TYR B CA 1
ATOM 4032 C C . TYR B 1 115 ? -8.148 38.531 -4.652 1 89.5 115 TYR B C 1
ATOM 4034 O O . TYR B 1 115 ? -7.773 38.031 -5.719 1 89.5 115 TYR B O 1
ATOM 4042 N N . LYS B 1 116 ? -9.094 37.969 -3.941 1 89.44 116 LYS B N 1
ATOM 4043 C CA . LYS B 1 116 ? -9.859 36.812 -4.395 1 89.44 116 LYS B CA 1
ATOM 4044 C C . LYS B 1 116 ? -8.938 35.688 -4.848 1 89.44 116 LYS B C 1
ATOM 4046 O O . LYS B 1 116 ? -9.07 35.188 -5.961 1 89.44 116 LYS B O 1
ATOM 4051 N N . LEU B 1 117 ? -8.109 35.375 -3.973 1 90.12 117 LEU B N 1
ATOM 4052 C CA . LEU B 1 117 ? -7.141 34.344 -4.281 1 90.12 117 LEU B CA 1
ATOM 4053 C C . LEU B 1 117 ? -7.836 33 -4.473 1 90.12 117 LEU B C 1
ATOM 4055 O O . LEU B 1 117 ? -8.828 32.688 -3.797 1 90.12 117 LEU B O 1
ATOM 4059 N N . GLY B 1 118 ? -7.254 32.281 -5.449 1 88.12 118 GLY B N 1
ATOM 4060 C CA . GLY B 1 118 ? -7.738 30.906 -5.586 1 88.12 118 GLY B CA 1
ATOM 4061 C C . GLY B 1 118 ? -7.488 30.062 -4.352 1 88.12 118 GLY B C 1
ATOM 4062 O O . GLY B 1 118 ? -6.801 30.5 -3.424 1 88.12 118 GLY B O 1
ATOM 4063 N N . PHE B 1 119 ? -7.953 28.922 -4.359 1 85.88 119 PHE B N 1
ATOM 4064 C CA . PHE B 1 119 ? -7.91 28.062 -3.189 1 85.88 119 PHE B CA 1
ATOM 4065 C C . PHE B 1 119 ? -6.469 27.766 -2.789 1 85.88 119 PHE B C 1
ATOM 4067 O O . PHE B 1 119 ? -6.102 27.922 -1.623 1 85.88 119 PHE B O 1
ATOM 4074 N N . ILE B 1 120 ? -5.719 27.312 -3.711 1 89.56 120 ILE B N 1
ATOM 4075 C CA . ILE B 1 120 ? -4.363 26.875 -3.395 1 89.56 120 ILE B CA 1
ATOM 4076 C C . ILE B 1 120 ? -3.512 28.094 -3 1 89.56 120 ILE B C 1
ATOM 4078 O O . ILE B 1 120 ? -2.854 28.078 -1.957 1 89.56 120 ILE B O 1
ATOM 4082 N N . PRO B 1 121 ? -3.533 29.234 -3.744 1 91.25 121 PRO B N 1
ATOM 4083 C CA . PRO B 1 121 ? -2.791 30.406 -3.307 1 91.25 121 PRO B CA 1
ATOM 4084 C C . PRO B 1 121 ? -3.271 30.938 -1.958 1 91.25 121 PRO B C 1
ATOM 4086 O O . PRO B 1 121 ? -2.457 31.359 -1.129 1 91.25 121 PRO B O 1
ATOM 4089 N N . GLY B 1 122 ? -4.578 30.906 -1.83 1 90.31 122 GLY B N 1
ATOM 4090 C CA . GLY B 1 122 ? -5.113 31.328 -0.55 1 90.31 122 GLY B CA 1
ATOM 4091 C C . GLY B 1 122 ? -4.664 30.469 0.61 1 90.31 122 GLY B C 1
ATOM 4092 O O . GLY B 1 122 ? -4.309 30.984 1.674 1 90.31 122 GLY B O 1
ATOM 4093 N N . ALA B 1 123 ? -4.73 29.172 0.405 1 90.12 123 ALA B N 1
ATOM 4094 C CA . ALA B 1 123 ? -4.273 28.25 1.436 1 90.12 123 ALA B CA 1
ATOM 4095 C C . ALA B 1 123 ? -2.791 28.453 1.734 1 90.12 123 ALA B C 1
ATOM 4097 O O . ALA B 1 123 ? -2.367 28.359 2.889 1 90.12 123 ALA B O 1
ATOM 4098 N N . PHE B 1 124 ? -2.068 28.656 0.717 1 91.94 124 PHE B N 1
ATOM 4099 C CA . PHE B 1 124 ? -0.637 28.891 0.872 1 91.94 124 PHE B CA 1
ATOM 4100 C C . PHE B 1 124 ? -0.373 30.094 1.765 1 91.94 124 PHE B C 1
ATOM 4102 O O . PHE B 1 124 ? 0.439 30.031 2.689 1 91.94 124 PHE B O 1
ATOM 4109 N N . VAL B 1 125 ? -1.06 31.188 1.482 1 91.5 125 VAL B N 1
ATOM 4110 C CA . VAL B 1 125 ? -0.896 32.406 2.254 1 91.5 125 VAL B CA 1
ATOM 4111 C C . VAL B 1 125 ? -1.289 32.156 3.709 1 91.5 125 VAL B C 1
ATOM 4113 O O . VAL B 1 125 ? -0.598 32.594 4.629 1 91.5 125 VAL B O 1
ATOM 4116 N N . GLY B 1 126 ? -2.361 31.422 3.875 1 91.75 126 GLY B N 1
ATOM 4117 C CA . GLY B 1 126 ? -2.807 31.094 5.223 1 91.75 126 GLY B CA 1
ATOM 4118 C C . GLY B 1 126 ? -1.825 30.219 5.977 1 91.75 126 GLY B C 1
ATOM 4119 O O . GLY B 1 126 ? -1.571 30.438 7.164 1 91.75 126 GLY B O 1
ATOM 4120 N N . ILE B 1 127 ? -1.279 29.25 5.359 1 93.12 127 ILE B N 1
ATOM 4121 C CA . ILE B 1 127 ? -0.337 28.328 5.977 1 93.12 127 ILE B CA 1
ATOM 4122 C C . ILE B 1 127 ? 0.931 29.078 6.383 1 93.12 127 ILE B C 1
ATOM 4124 O O . ILE B 1 127 ? 1.436 28.906 7.492 1 93.12 127 ILE B O 1
ATOM 4128 N N . MET B 1 128 ? 1.396 29.969 5.52 1 92.12 128 MET B N 1
ATOM 4129 C CA . MET B 1 128 ? 2.609 30.719 5.812 1 92.12 128 MET B CA 1
ATOM 4130 C C . MET B 1 128 ? 2.389 31.656 6.992 1 92.12 128 MET B C 1
ATOM 4132 O O . MET B 1 128 ? 3.289 31.859 7.812 1 92.12 128 MET B O 1
ATOM 4136 N N . ALA B 1 129 ? 1.21 32.188 7.023 1 90.81 129 ALA B N 1
ATOM 4137 C CA . ALA B 1 129 ? 0.88 33.094 8.133 1 90.81 129 ALA B CA 1
ATOM 4138 C C . ALA B 1 129 ? 0.877 32.344 9.461 1 90.81 129 ALA B C 1
ATOM 4140 O O . ALA B 1 129 ? 1.365 32.844 10.469 1 90.81 129 ALA B O 1
ATOM 4141 N N . ASN B 1 130 ? 0.313 31.172 9.398 1 91.75 130 ASN B N 1
ATOM 4142 C CA . ASN B 1 130 ? 0.252 30.375 10.617 1 91.75 130 ASN B CA 1
ATOM 4143 C C . ASN B 1 130 ? 1.639 29.891 11.039 1 91.75 130 ASN B C 1
ATOM 4145 O O . ASN B 1 130 ? 1.93 29.812 12.234 1 91.75 130 ASN B O 1
ATOM 4149 N N . ILE B 1 131 ? 2.469 29.547 10.141 1 92.81 131 ILE B N 1
ATOM 4150 C CA . ILE B 1 131 ? 3.842 29.156 10.445 1 92.81 131 ILE B CA 1
ATOM 4151 C C . ILE B 1 131 ? 4.574 30.312 11.109 1 92.81 131 ILE B C 1
ATOM 4153 O O . ILE B 1 131 ? 5.238 30.125 12.133 1 92.81 131 ILE B O 1
ATOM 4157 N N . GLY B 1 132 ? 4.477 31.562 10.508 1 90.81 132 GLY B N 1
ATOM 4158 C CA . GLY B 1 132 ? 5.086 32.75 11.102 1 90.81 132 GLY B CA 1
ATOM 4159 C C . GLY B 1 132 ? 4.605 33 12.516 1 90.81 132 GLY B C 1
ATOM 4160 O O . GLY B 1 132 ? 5.406 33.312 13.398 1 90.81 132 GLY B O 1
ATOM 4161 N N . PHE B 1 133 ? 3.305 32.875 12.68 1 91.56 133 PHE B N 1
ATOM 4162 C CA . PHE B 1 133 ? 2.705 33.094 13.992 1 91.56 133 PHE B CA 1
ATOM 4163 C C . PHE B 1 133 ? 3.287 32.125 15.023 1 91.56 133 PHE B C 1
ATOM 4165 O O . PHE B 1 133 ? 3.713 32.531 16.094 1 91.56 133 PHE B O 1
ATOM 4172 N N . MET B 1 134 ? 3.305 30.875 14.711 1 93.75 134 MET B N 1
ATOM 4173 C CA . MET B 1 134 ? 3.779 29.859 15.648 1 93.75 134 MET B CA 1
ATOM 4174 C C . MET B 1 134 ? 5.254 30.062 15.969 1 93.75 134 MET B C 1
ATOM 4176 O O . MET B 1 134 ? 5.66 29.953 17.125 1 93.75 134 MET B O 1
ATOM 4180 N N . LYS B 1 135 ? 6.008 30.359 15 1 93.88 135 LYS B N 1
ATOM 4181 C CA . LYS B 1 135 ? 7.434 30.562 15.227 1 93.88 135 LYS B CA 1
ATOM 4182 C C . LYS B 1 135 ? 7.672 31.797 16.094 1 93.88 135 LYS B C 1
ATOM 4184 O O . LYS B 1 135 ? 8.547 31.797 16.969 1 93.88 135 LYS B O 1
ATOM 4189 N N . GLU B 1 136 ? 6.961 32.875 15.828 1 92.56 136 GLU B N 1
ATOM 4190 C CA . GLU B 1 136 ? 7.121 34.125 16.594 1 92.56 136 GLU B CA 1
ATOM 4191 C C . GLU B 1 136 ? 6.73 33.906 18.047 1 92.56 136 GLU B C 1
ATOM 4193 O O . GLU B 1 136 ? 7.418 34.406 18.953 1 92.56 136 GLU B O 1
ATOM 4198 N N . VAL B 1 137 ? 5.637 33.219 18.234 1 92.06 137 VAL B N 1
ATOM 4199 C CA . VAL B 1 137 ? 5.188 32.938 19.594 1 92.06 137 VAL B CA 1
ATOM 4200 C C . VAL B 1 137 ? 6.266 32.156 20.344 1 92.06 137 VAL B C 1
ATOM 4202 O O . VAL B 1 137 ? 6.578 32.469 21.5 1 92.06 137 VAL B O 1
ATOM 4205 N N . SER B 1 138 ? 6.781 31.156 19.703 1 94.06 138 SER B N 1
ATOM 4206 C CA . SER B 1 138 ? 7.812 30.328 20.344 1 94.06 138 SER B CA 1
ATOM 4207 C C . SER B 1 138 ? 9.07 31.156 20.625 1 94.06 138 SER B C 1
ATOM 4209 O O . SER B 1 138 ? 9.688 31 21.672 1 94.06 138 SER B O 1
ATOM 4211 N N . TYR B 1 139 ? 9.438 32 19.688 1 93.5 139 TYR B N 1
ATOM 4212 C CA . TYR B 1 139 ? 10.602 32.844 19.859 1 93.5 139 TYR B CA 1
ATOM 4213 C C . TYR B 1 139 ? 10.453 33.75 21.078 1 93.5 139 TYR B C 1
ATOM 4215 O O . TYR B 1 139 ? 11.367 33.844 21.906 1 93.5 139 TYR B O 1
ATOM 4223 N N . ILE B 1 140 ? 9.336 34.375 21.266 1 91.69 140 ILE B N 1
ATOM 4224 C CA . ILE B 1 140 ? 9.07 35.312 22.359 1 91.69 140 ILE B CA 1
ATOM 4225 C C . ILE B 1 140 ? 9.125 34.562 23.688 1 91.69 140 ILE B C 1
ATOM 4227 O O . ILE B 1 140 ? 9.664 35.062 24.672 1 91.69 140 ILE B O 1
ATOM 4231 N N . LYS B 1 141 ? 8.617 33.375 23.672 1 90.44 141 LYS B N 1
ATOM 4232 C CA . LYS B 1 141 ? 8.492 32.594 24.906 1 90.44 141 LYS B CA 1
ATOM 4233 C C . LYS B 1 141 ? 9.828 31.969 25.297 1 90.44 141 LYS B C 1
ATOM 4235 O O . LYS B 1 141 ? 10.125 31.812 26.484 1 90.44 141 LYS B O 1
ATOM 4240 N N . HIS B 1 142 ? 10.602 31.594 24.344 1 91 142 HIS B N 1
ATOM 4241 C CA . HIS B 1 142 ? 11.758 30.766 24.656 1 91 142 HIS B CA 1
ATOM 4242 C C . HIS B 1 142 ? 13.062 31.547 24.484 1 91 142 HIS B C 1
ATOM 4244 O O . HIS B 1 142 ? 14.125 31.094 24.922 1 91 142 HIS B O 1
ATOM 4250 N N . CYS B 1 143 ? 12.945 32.688 23.859 1 89.12 143 CYS B N 1
ATOM 4251 C CA . CYS B 1 143 ? 14.172 33.438 23.672 1 89.12 143 CYS B CA 1
ATOM 4252 C C . CYS B 1 143 ? 14.586 34.125 24.969 1 89.12 143 CYS B C 1
ATOM 4254 O O . CYS B 1 143 ? 14.008 35.156 25.344 1 89.12 143 CYS B O 1
ATOM 4256 N N . LYS B 1 144 ? 15.562 33.625 25.609 1 83.94 144 LYS B N 1
ATOM 4257 C CA . LYS B 1 144 ? 16.031 34.156 26.891 1 83.94 144 LYS B CA 1
ATOM 4258 C C . LYS B 1 144 ? 17.203 35.125 26.672 1 83.94 144 LYS B C 1
ATOM 4260 O O . LYS B 1 144 ? 17.406 36.062 27.453 1 83.94 144 LYS B O 1
ATOM 4265 N N . LYS B 1 145 ? 18 34.812 25.656 1 85.44 145 LYS B N 1
ATOM 4266 C CA . LYS B 1 145 ? 19.141 35.656 25.297 1 85.44 145 LYS B CA 1
ATOM 4267 C C . LYS B 1 145 ? 18.969 36.281 23.922 1 85.44 145 LYS B C 1
ATOM 4269 O O . LYS B 1 145 ? 18.484 35.625 23 1 85.44 145 LYS B O 1
ATOM 4274 N N . PRO B 1 146 ? 19.344 37.531 23.891 1 82.31 146 PRO B N 1
ATOM 4275 C CA . PRO B 1 146 ? 19.203 38.188 22.578 1 82.31 146 PRO B CA 1
ATOM 4276 C C . PRO B 1 146 ? 20 37.469 21.5 1 82.31 146 PRO B C 1
ATOM 4278 O O . PRO B 1 146 ? 21.125 37 21.75 1 82.31 146 PRO B O 1
ATOM 4281 N N . ILE B 1 147 ? 19.406 37.312 20.375 1 89.75 147 ILE B N 1
ATOM 4282 C CA . ILE B 1 147 ? 20.078 36.688 19.25 1 89.75 147 ILE B CA 1
ATOM 4283 C C . ILE B 1 147 ? 20.234 37.719 18.125 1 89.75 147 ILE B C 1
ATOM 4285 O O . ILE B 1 147 ? 19.547 38.75 18.094 1 89.75 147 ILE B O 1
ATOM 4289 N N . GLY B 1 148 ? 21.188 37.469 17.188 1 90.38 148 GLY B N 1
ATOM 4290 C CA . GLY B 1 148 ? 21.422 38.344 16.047 1 90.38 148 GLY B CA 1
ATOM 4291 C C . GLY B 1 148 ? 20.391 38.188 14.953 1 90.38 148 GLY B C 1
ATOM 4292 O O . GLY B 1 148 ? 19.578 37.281 14.977 1 90.38 148 GLY B O 1
ATOM 4293 N N . LEU B 1 149 ? 20.406 39.156 14.07 1 89.69 149 LEU B N 1
ATOM 4294 C CA . LEU B 1 149 ? 19.469 39.188 12.961 1 89.69 149 LEU B CA 1
ATOM 4295 C C . LEU B 1 149 ? 19.641 37.969 12.07 1 89.69 149 LEU B C 1
ATOM 4297 O O . LEU B 1 149 ? 18.672 37.406 11.578 1 89.69 149 LEU B O 1
ATOM 4301 N N . TRP B 1 150 ? 20.844 37.625 11.891 1 90.38 150 TRP B N 1
ATOM 4302 C CA . TRP B 1 150 ? 21.125 36.469 11.055 1 90.38 150 TRP B CA 1
ATOM 4303 C C . TRP B 1 150 ? 20.625 35.188 11.711 1 90.38 150 TRP B C 1
ATOM 4305 O O . TRP B 1 150 ? 20.047 34.312 11.047 1 90.38 150 TRP B O 1
ATOM 4315 N N . GLU B 1 151 ? 20.859 35.125 12.953 1 92.12 151 GLU B N 1
ATOM 4316 C CA . GLU B 1 151 ? 20.391 33.938 13.688 1 92.12 151 GLU B CA 1
ATOM 4317 C C . GLU B 1 151 ? 18.875 33.844 13.664 1 92.12 151 GLU B C 1
ATOM 4319 O O . GLU B 1 151 ? 18.328 32.75 13.586 1 92.12 151 GLU B O 1
ATOM 4324 N N . PHE B 1 152 ? 18.281 35 13.758 1 92.94 152 PHE B N 1
ATOM 4325 C CA . PHE B 1 152 ? 16.812 35.031 13.703 1 92.94 152 PHE B CA 1
ATOM 4326 C C . PHE B 1 152 ? 16.328 34.594 12.32 1 92.94 152 PHE B C 1
ATOM 4328 O O . PHE B 1 152 ? 15.344 33.875 12.211 1 92.94 152 PHE B O 1
ATOM 4335 N N . PHE B 1 153 ? 17.016 35.062 11.281 1 91.56 153 PHE B N 1
ATOM 4336 C CA . PHE B 1 153 ? 16.672 34.688 9.914 1 91.56 153 PHE B CA 1
ATOM 4337 C C . PHE B 1 153 ? 16.781 33.156 9.734 1 91.56 153 PHE B C 1
ATOM 4339 O O . PHE B 1 153 ? 15.891 32.531 9.164 1 91.56 153 PHE B O 1
ATOM 4346 N N . VAL B 1 154 ? 17.844 32.594 10.266 1 92.5 154 VAL B N 1
ATOM 4347 C CA . VAL B 1 154 ? 18.062 31.172 10.156 1 92.5 154 VAL B CA 1
ATOM 4348 C C . VAL B 1 154 ? 16.969 30.422 10.914 1 92.5 154 VAL B C 1
ATOM 4350 O O . VAL B 1 154 ? 16.484 29.375 10.453 1 92.5 154 VAL B O 1
ATOM 4353 N N . TYR B 1 155 ? 16.594 30.922 12.047 1 93.88 155 TYR B N 1
ATOM 4354 C CA . TYR B 1 155 ? 15.508 30.328 12.812 1 93.88 155 TYR B CA 1
ATOM 4355 C C . TYR B 1 155 ? 14.219 30.312 12 1 93.88 155 TYR B C 1
ATOM 4357 O O . TYR B 1 155 ? 13.516 29.297 11.961 1 93.88 155 TYR B O 1
ATOM 4365 N N . MET B 1 156 ? 14.016 31.375 11.289 1 93.12 156 MET B N 1
ATOM 4366 C CA . MET B 1 156 ? 12.758 31.516 10.555 1 93.12 156 MET B CA 1
ATOM 4367 C C . MET B 1 156 ? 12.688 30.516 9.406 1 93.12 156 MET B C 1
ATOM 4369 O O . MET B 1 156 ? 11.602 30.078 9.039 1 93.12 156 MET B O 1
ATOM 4373 N N . ILE B 1 157 ? 13.797 30.062 8.859 1 93.56 157 ILE B N 1
ATOM 4374 C CA . ILE B 1 157 ? 13.758 29.156 7.723 1 93.56 157 ILE B CA 1
ATOM 4375 C C . ILE B 1 157 ? 14.062 27.734 8.188 1 93.56 157 ILE B C 1
ATOM 4377 O O . ILE B 1 157 ? 13.984 26.781 7.402 1 93.56 157 ILE B O 1
ATOM 4381 N N . THR B 1 158 ? 14.453 27.547 9.445 1 95.94 158 THR B N 1
ATOM 4382 C CA . THR B 1 158 ? 14.656 26.219 10.016 1 95.94 158 THR B CA 1
ATOM 4383 C C . THR B 1 158 ? 13.328 25.469 10.133 1 95.94 158 THR B C 1
ATOM 4385 O O . THR B 1 158 ? 12.32 26.047 10.523 1 95.94 158 THR B O 1
ATOM 4388 N N . PRO B 1 159 ? 13.281 24.25 9.695 1 96.75 159 PRO B N 1
ATOM 4389 C CA . PRO B 1 159 ? 12.016 23.516 9.719 1 96.75 159 PRO B CA 1
ATOM 4390 C C . PRO B 1 159 ? 11.617 23.047 11.117 1 96.75 159 PRO B C 1
ATOM 4392 O O . PRO B 1 159 ? 11.422 21.844 11.336 1 96.75 159 PRO B O 1
ATOM 4395 N N . ALA B 1 160 ? 11.562 23.859 12.016 1 96.69 160 ALA B N 1
ATOM 4396 C CA . ALA B 1 160 ? 11.094 23.688 13.391 1 96.69 160 ALA B CA 1
ATOM 4397 C C . ALA B 1 160 ? 10.195 24.844 13.82 1 96.69 160 ALA B C 1
ATOM 4399 O O . ALA B 1 160 ? 10.414 25.984 13.414 1 96.69 160 ALA B O 1
ATOM 4400 N N . LEU B 1 161 ? 9.234 24.578 14.578 1 96.19 161 LEU B N 1
ATOM 4401 C CA . LEU B 1 161 ? 8.305 25.609 15.008 1 96.19 161 LEU B CA 1
ATOM 4402 C C . LEU B 1 161 ? 8.586 26.047 16.438 1 96.19 161 LEU B C 1
ATOM 4404 O O . LEU B 1 161 ? 8.102 27.078 16.891 1 96.19 161 LEU B O 1
ATOM 4408 N N . VAL B 1 162 ? 9.312 25.234 17.172 1 96.06 162 VAL B N 1
ATOM 4409 C CA . VAL B 1 162 ? 9.711 25.578 18.531 1 96.06 162 VAL B CA 1
ATOM 4410 C C . VAL B 1 162 ? 11.125 26.141 18.531 1 96.06 162 VAL B C 1
ATOM 4412 O O . VAL B 1 162 ? 12.055 25.516 18.016 1 96.06 162 VAL B O 1
ATOM 4415 N N . PHE B 1 163 ? 11.281 27.281 19.125 1 95.12 163 PHE B N 1
ATOM 4416 C CA . PHE B 1 163 ? 12.562 27.969 19.141 1 95.12 163 PHE B CA 1
ATOM 4417 C C . PHE B 1 163 ? 13.5 27.359 20.172 1 95.12 163 PHE B C 1
ATOM 4419 O O . PHE B 1 163 ? 13.094 27.109 21.312 1 95.12 163 PHE B O 1
ATOM 4426 N N . TYR B 1 164 ? 14.664 27.062 19.766 1 92.25 164 TYR B N 1
ATOM 4427 C CA . TYR B 1 164 ? 15.773 26.656 20.625 1 92.25 164 TYR B CA 1
ATOM 4428 C C . TYR B 1 164 ? 17.047 27.422 20.281 1 92.25 164 TYR B C 1
ATOM 4430 O O . TYR B 1 164 ? 17.281 27.734 19.109 1 92.25 164 TYR B O 1
ATOM 4438 N N . HIS B 1 165 ? 17.797 27.719 21.25 1 90.81 165 HIS B N 1
ATOM 4439 C CA . HIS B 1 165 ? 19.062 28.375 21 1 90.81 165 HIS B CA 1
ATOM 4440 C C . HIS B 1 165 ? 20.047 27.453 20.281 1 90.81 165 HIS B C 1
ATOM 4442 O O . HIS B 1 165 ? 20.781 27.906 19.406 1 90.81 165 HIS B O 1
ATOM 4448 N N . ASP B 1 166 ? 19.922 26.219 20.688 1 90.19 166 ASP B N 1
ATOM 4449 C CA . ASP B 1 166 ? 20.859 25.266 20.078 1 90.19 166 ASP B CA 1
ATOM 4450 C C . ASP B 1 166 ? 20.125 24.047 19.547 1 90.19 166 ASP B C 1
ATOM 4452 O O . ASP B 1 166 ? 19.719 23.172 20.312 1 90.19 166 ASP B O 1
ATOM 4456 N N . TYR B 1 167 ? 20.016 24.016 18.203 1 94.38 167 TYR B N 1
ATOM 4457 C CA . TYR B 1 167 ? 19.516 22.812 17.547 1 94.38 167 TYR B CA 1
ATOM 4458 C C . TYR B 1 167 ? 20.641 21.844 17.234 1 94.38 167 TYR B C 1
ATOM 4460 O O . TYR B 1 167 ? 21.797 22.25 17.094 1 94.38 167 TYR B O 1
ATOM 4468 N N . PRO B 1 168 ? 20.344 20.547 17.172 1 96.44 168 PRO B N 1
ATOM 4469 C CA . PRO B 1 168 ? 21.359 19.656 16.594 1 96.44 168 PRO B CA 1
ATOM 4470 C C . PRO B 1 168 ? 21.688 20.031 15.141 1 96.44 168 PRO B C 1
ATOM 4472 O O . PRO B 1 168 ? 20.781 20.234 14.336 1 96.44 168 PRO B O 1
ATOM 4475 N N . LYS B 1 169 ? 22.922 20.141 14.883 1 96.12 169 LYS B N 1
ATOM 4476 C CA . LYS B 1 169 ? 23.328 20.594 13.555 1 96.12 169 LYS B CA 1
ATOM 4477 C C . LYS B 1 169 ? 24.141 19.516 12.836 1 96.12 169 LYS B C 1
ATOM 4479 O O . LYS B 1 169 ? 24.906 18.781 13.469 1 96.12 169 LYS B O 1
ATOM 4484 N N . THR B 1 170 ? 23.938 19.422 11.555 1 95.19 170 THR B N 1
ATOM 4485 C CA . THR B 1 170 ? 24.766 18.578 10.711 1 95.19 170 THR B CA 1
ATOM 4486 C C . THR B 1 170 ? 26.078 19.281 10.375 1 95.19 170 THR B C 1
ATOM 4488 O O . THR B 1 170 ? 26.219 20.484 10.586 1 95.19 170 THR B O 1
ATOM 4491 N N . LYS B 1 171 ? 27 18.531 9.828 1 93.69 171 LYS B N 1
ATOM 4492 C CA . LYS B 1 171 ? 28.359 19.047 9.656 1 93.69 171 LYS B CA 1
ATOM 4493 C C . LYS B 1 171 ? 28.531 19.703 8.289 1 93.69 171 LYS B C 1
ATOM 4495 O O . LYS B 1 171 ? 29.359 20.609 8.133 1 93.69 171 LYS B O 1
ATOM 4500 N N . LYS B 1 172 ? 27.797 19.219 7.352 1 95.19 172 LYS B N 1
ATOM 4501 C CA . LYS B 1 172 ? 27.984 19.75 6.004 1 95.19 172 LYS B CA 1
ATOM 4502 C C . LYS B 1 172 ? 26.688 19.719 5.211 1 95.19 172 LYS B C 1
ATOM 4504 O O . LYS B 1 172 ? 25.75 19.016 5.582 1 95.19 172 LYS B O 1
ATOM 4509 N N . ILE B 1 173 ? 26.656 20.5 4.156 1 96.5 173 ILE B N 1
ATOM 4510 C CA . ILE B 1 173 ? 25.562 20.5 3.193 1 96.5 173 ILE B CA 1
ATOM 4511 C C . ILE B 1 173 ? 25.906 19.578 2.027 1 96.5 173 ILE B C 1
ATOM 4513 O O . ILE B 1 173 ? 26.953 19.719 1.403 1 96.5 173 ILE B O 1
ATOM 4517 N N . ARG B 1 174 ? 25.203 18.641 1.662 1 95.88 174 ARG B N 1
ATOM 4518 C CA . ARG B 1 174 ? 25.359 17.734 0.53 1 95.88 174 ARG B CA 1
ATOM 4519 C C . ARG B 1 174 ? 24.688 18.281 -0.717 1 95.88 174 ARG B C 1
ATOM 4521 O O . ARG B 1 174 ? 23.453 18.281 -0.818 1 95.88 174 ARG B O 1
ATOM 4528 N N . LEU B 1 175 ? 25.391 18.641 -1.632 1 96.62 175 LEU B N 1
ATOM 4529 C CA . LEU B 1 175 ? 24.875 19.328 -2.807 1 96.62 175 LEU B CA 1
ATOM 4530 C C . LEU B 1 175 ? 24 18.391 -3.641 1 96.62 175 LEU B C 1
ATOM 4532 O O . LEU B 1 175 ? 22.969 18.812 -4.184 1 96.62 175 LEU B O 1
ATOM 4536 N N . VAL B 1 176 ? 24.359 17.188 -3.814 1 95.75 176 VAL B N 1
ATOM 4537 C CA . VAL B 1 176 ? 23.594 16.203 -4.57 1 95.75 176 VAL B CA 1
ATOM 4538 C C . VAL B 1 176 ? 22.234 15.984 -3.896 1 95.75 176 VAL B C 1
ATOM 4540 O O . VAL B 1 176 ? 21.219 15.812 -4.57 1 95.75 176 VAL B O 1
ATOM 4543 N N . TYR B 1 177 ? 22.266 15.984 -2.602 1 96.25 177 TYR B N 1
ATOM 4544 C CA . TYR B 1 177 ? 21.047 15.852 -1.825 1 96.25 177 TYR B CA 1
ATOM 4545 C C . TYR B 1 177 ? 20.094 17.016 -2.098 1 96.25 177 TYR B C 1
ATOM 4547 O O . TYR B 1 177 ? 18.906 16.812 -2.326 1 96.25 177 TYR B O 1
ATOM 4555 N N . CYS B 1 178 ? 20.672 18.234 -2.111 1 97.69 178 CYS B N 1
ATOM 4556 C CA . CYS B 1 178 ? 19.875 19.422 -2.354 1 97.69 178 CYS B CA 1
ATOM 4557 C C . CYS B 1 178 ? 19.281 19.406 -3.758 1 97.69 178 CYS B C 1
ATOM 4559 O O . CYS B 1 178 ? 18.109 19.75 -3.947 1 97.69 178 CYS B O 1
ATOM 4561 N N . LEU B 1 179 ? 20.078 19 -4.707 1 97.44 179 LEU B N 1
ATOM 4562 C CA . LEU B 1 179 ? 19.609 18.953 -6.086 1 97.44 179 LEU B CA 1
ATOM 4563 C C . LEU B 1 179 ? 18.516 17.906 -6.258 1 97.44 179 LEU B C 1
ATOM 4565 O O . LEU B 1 179 ? 17.547 18.125 -6.984 1 97.44 179 LEU B O 1
ATOM 4569 N N . ALA B 1 180 ? 18.688 16.781 -5.598 1 95.88 180 ALA B N 1
ATOM 4570 C CA . ALA B 1 180 ? 17.688 15.711 -5.664 1 95.88 180 ALA B CA 1
ATOM 4571 C C . ALA B 1 180 ? 16.359 16.172 -5.059 1 95.88 180 ALA B C 1
ATOM 4573 O O . ALA B 1 180 ? 15.289 15.891 -5.613 1 95.88 180 ALA B O 1
ATOM 4574 N N . LYS B 1 181 ? 16.484 16.797 -3.914 1 97.88 181 LYS B N 1
ATOM 4575 C CA . LYS B 1 181 ? 15.266 17.297 -3.27 1 97.88 181 LYS B CA 1
ATOM 4576 C C . LYS B 1 181 ? 14.586 18.359 -4.121 1 97.88 181 LYS B C 1
ATOM 4578 O O . LYS B 1 181 ? 13.359 18.422 -4.203 1 97.88 181 LYS B O 1
ATOM 4583 N N . LEU B 1 182 ? 15.391 19.219 -4.754 1 97.5 182 LEU B N 1
ATOM 4584 C CA . LEU B 1 182 ? 14.844 20.25 -5.633 1 97.5 182 LEU B CA 1
ATOM 4585 C C . LEU B 1 182 ? 14.133 19.609 -6.828 1 97.5 182 LEU B C 1
ATOM 4587 O O . LEU B 1 182 ? 13.055 20.078 -7.227 1 97.5 182 LEU B O 1
ATOM 4591 N N . PHE B 1 183 ? 14.711 18.609 -7.414 1 96.31 183 PHE B N 1
ATOM 4592 C CA . PHE B 1 183 ? 14.086 17.875 -8.516 1 96.31 183 PHE B CA 1
ATOM 4593 C C . PHE B 1 183 ? 12.75 17.281 -8.086 1 96.31 183 PHE B C 1
ATOM 4595 O O . PHE B 1 183 ? 11.758 17.391 -8.812 1 96.31 183 PHE B O 1
ATOM 4602 N N . ASN B 1 184 ? 12.773 16.703 -6.934 1 97 184 ASN B N 1
ATOM 4603 C CA . ASN B 1 184 ? 11.547 16.078 -6.43 1 97 184 ASN B CA 1
ATOM 4604 C C . ASN B 1 184 ? 10.461 17.125 -6.168 1 97 184 ASN B C 1
ATOM 4606 O O . ASN B 1 184 ? 9.281 16.844 -6.371 1 97 184 ASN B O 1
ATOM 4610 N N . ILE B 1 185 ? 10.898 18.25 -5.703 1 97.44 185 ILE B N 1
ATOM 4611 C CA . ILE B 1 185 ? 9.93 19.312 -5.445 1 97.44 185 ILE B CA 1
ATOM 4612 C C . ILE B 1 185 ? 9.258 19.719 -6.754 1 97.44 185 ILE B C 1
ATOM 4614 O O . ILE B 1 185 ? 8.031 19.844 -6.812 1 97.44 185 ILE B O 1
ATOM 4618 N N . VAL B 1 186 ? 10.016 19.906 -7.801 1 96.44 186 VAL B N 1
ATOM 4619 C CA . VAL B 1 186 ? 9.461 20.266 -9.102 1 96.44 186 VAL B CA 1
ATOM 4620 C C . VAL B 1 186 ? 8.586 19.125 -9.625 1 96.44 186 VAL B C 1
ATOM 4622 O O . VAL B 1 186 ? 7.457 19.359 -10.07 1 96.44 186 VAL B O 1
ATOM 4625 N N . TYR B 1 187 ? 9.086 17.906 -9.539 1 95.81 187 TYR B N 1
ATOM 4626 C CA . TYR B 1 187 ? 8.383 16.719 -10.008 1 95.81 187 TYR B CA 1
ATOM 4627 C C . TYR B 1 187 ? 7.027 16.578 -9.312 1 95.81 187 TYR B C 1
ATOM 4629 O O . TYR B 1 187 ? 6 16.422 -9.977 1 95.81 187 TYR B O 1
ATOM 4637 N N . PHE B 1 188 ? 6.988 16.688 -7.957 1 97.19 188 PHE B N 1
ATOM 4638 C CA . PHE B 1 188 ? 5.762 16.5 -7.191 1 97.19 188 PHE B CA 1
ATOM 4639 C C . PHE B 1 188 ? 4.789 17.641 -7.422 1 97.19 188 PHE B C 1
ATOM 4641 O O . PHE B 1 188 ? 3.574 17.453 -7.418 1 97.19 188 PHE B O 1
ATOM 4648 N N . ASN B 1 189 ? 5.371 18.828 -7.664 1 94.94 189 ASN B N 1
ATOM 4649 C CA . ASN B 1 189 ? 4.492 19.953 -7.957 1 94.94 189 ASN B CA 1
ATOM 4650 C C . ASN B 1 189 ? 3.775 19.781 -9.297 1 94.94 189 ASN B C 1
ATOM 4652 O O . ASN B 1 189 ? 2.572 20.016 -9.398 1 94.94 189 ASN B O 1
ATOM 4656 N N . ILE B 1 190 ? 4.512 19.328 -10.273 1 95.19 190 ILE B N 1
ATOM 4657 C CA . ILE B 1 190 ? 3.918 19.109 -11.594 1 95.19 190 ILE B CA 1
ATOM 4658 C C . ILE B 1 190 ? 2.896 17.984 -11.516 1 95.19 190 ILE B C 1
ATOM 4660 O O . ILE B 1 190 ? 1.788 18.094 -12.039 1 95.19 190 ILE B O 1
ATOM 4664 N N . LEU B 1 191 ? 3.275 16.906 -10.859 1 96.31 191 LEU B N 1
ATOM 4665 C CA . LEU B 1 191 ? 2.371 15.773 -10.711 1 96.31 191 LEU B CA 1
ATOM 4666 C C . LEU B 1 191 ? 1.113 16.172 -9.945 1 96.31 191 LEU B C 1
ATOM 4668 O O . LEU B 1 191 ? 0.008 15.766 -10.305 1 96.31 191 LEU B O 1
ATOM 4672 N N . GLY B 1 192 ? 1.317 16.969 -8.875 1 95.94 192 GLY B N 1
ATOM 4673 C CA . GLY B 1 192 ? 0.172 17.469 -8.133 1 95.94 192 GLY B CA 1
ATOM 4674 C C . GLY B 1 192 ? -0.756 18.328 -8.961 1 95.94 192 GLY B C 1
ATOM 4675 O O . GLY B 1 192 ? -1.979 18.203 -8.883 1 95.94 192 GLY B O 1
ATOM 4676 N N . ALA B 1 193 ? -0.168 19.188 -9.812 1 94.81 193 ALA B N 1
ATOM 4677 C CA . ALA B 1 193 ? -0.96 20.047 -10.688 1 94.81 193 ALA B CA 1
ATOM 4678 C C . ALA B 1 193 ? -1.777 19.203 -11.672 1 94.81 193 ALA B C 1
ATOM 4680 O O . ALA B 1 193 ? -2.936 19.531 -11.953 1 94.81 193 ALA B O 1
ATOM 4681 N N . VAL B 1 194 ? -1.198 18.172 -12.148 1 95.94 194 VAL B N 1
ATOM 4682 C CA . VAL B 1 194 ? -1.874 17.297 -13.102 1 95.94 194 VAL B CA 1
ATOM 4683 C C . VAL B 1 194 ? -3.027 16.578 -12.414 1 95.94 194 VAL B C 1
ATOM 4685 O O . VAL B 1 194 ? -4.121 16.469 -12.969 1 95.94 194 VAL B O 1
ATOM 4688 N N . ILE B 1 195 ? -2.812 16.094 -11.203 1 95.19 195 ILE B N 1
ATOM 4689 C CA . ILE B 1 195 ? -3.842 15.359 -10.469 1 95.19 195 ILE B CA 1
ATOM 4690 C C . ILE B 1 195 ? -5.02 16.281 -10.18 1 95.19 195 ILE B C 1
ATOM 4692 O O . ILE B 1 195 ? -6.18 15.891 -10.328 1 95.19 195 ILE B O 1
ATOM 4696 N N . ILE B 1 196 ? -4.723 17.453 -9.859 1 94.38 196 ILE B N 1
ATOM 4697 C CA . ILE B 1 196 ? -5.77 18.438 -9.594 1 94.38 196 ILE B CA 1
ATOM 4698 C C . ILE B 1 196 ? -6.543 18.719 -10.875 1 94.38 196 ILE B C 1
ATOM 4700 O O . ILE B 1 196 ? -7.773 18.625 -10.906 1 94.38 196 ILE B O 1
ATOM 4704 N N . ALA B 1 197 ? -5.828 19.031 -11.969 1 94.75 197 ALA B N 1
ATOM 4705 C CA . ALA B 1 197 ? -6.418 19.5 -13.219 1 94.75 197 ALA B CA 1
ATOM 4706 C C . ALA B 1 197 ? -7.191 18.375 -13.914 1 94.75 197 ALA B C 1
ATOM 4708 O O . ALA B 1 197 ? -8.266 18.609 -14.461 1 94.75 197 ALA B O 1
ATOM 4709 N N . LYS B 1 198 ? -6.68 17.234 -13.844 1 94.12 198 LYS B N 1
ATOM 4710 C CA . LYS B 1 198 ? -7.227 16.156 -14.648 1 94.12 198 LYS B CA 1
ATOM 4711 C C . LYS B 1 198 ? -8.234 15.328 -13.852 1 94.12 198 LYS B C 1
ATOM 4713 O O . LYS B 1 198 ? -9.211 14.82 -14.414 1 94.12 198 LYS B O 1
ATOM 4718 N N . HIS B 1 199 ? -8.062 15.25 -12.523 1 92.19 199 HIS B N 1
ATOM 4719 C CA . HIS B 1 199 ? -8.859 14.258 -11.805 1 92.19 199 HIS B CA 1
ATOM 4720 C C . HIS B 1 199 ? -9.711 14.906 -10.727 1 92.19 199 HIS B C 1
ATOM 4722 O O . HIS B 1 199 ? -10.844 14.484 -10.484 1 92.19 199 HIS B O 1
ATOM 4728 N N . ILE B 1 200 ? -9.258 15.859 -10.062 1 92.12 200 ILE B N 1
ATOM 4729 C CA . ILE B 1 200 ? -9.969 16.438 -8.922 1 92.12 200 ILE B CA 1
ATOM 4730 C C . ILE B 1 200 ? -10.961 17.484 -9.422 1 92.12 200 ILE B C 1
ATOM 4732 O O . ILE B 1 200 ? -12.156 17.406 -9.141 1 92.12 200 ILE B O 1
ATOM 4736 N N . GLU B 1 201 ? -10.484 18.453 -10.242 1 91.12 201 GLU B N 1
ATOM 4737 C CA . GLU B 1 201 ? -11.289 19.578 -10.688 1 91.12 201 GLU B CA 1
ATOM 4738 C C . GLU B 1 201 ? -12.5 19.109 -11.492 1 91.12 201 GLU B C 1
ATOM 4740 O O . GLU B 1 201 ? -13.625 19.547 -11.242 1 91.12 201 GLU B O 1
ATOM 4745 N N . PRO B 1 202 ? -12.359 18.172 -12.461 1 89.31 202 PRO B N 1
ATOM 4746 C CA . PRO B 1 202 ? -13.531 17.719 -13.219 1 89.31 202 PRO B CA 1
ATOM 4747 C C . PRO B 1 202 ? -14.547 16.984 -12.352 1 89.31 202 PRO B C 1
ATOM 4749 O O . PRO B 1 202 ? -15.75 17.047 -12.617 1 89.31 202 PRO B O 1
ATOM 4752 N N . SER B 1 203 ? -14.102 16.328 -11.289 1 87.75 203 SER B N 1
ATOM 4753 C CA . SER B 1 203 ? -15 15.594 -10.398 1 87.75 203 SER B CA 1
ATOM 4754 C C . SER B 1 203 ? -15.836 16.547 -9.555 1 87.75 203 SER B C 1
ATOM 4756 O O . SER B 1 203 ? -16.969 16.234 -9.188 1 87.75 203 SER B O 1
ATOM 4758 N N . ILE B 1 204 ? -15.32 17.656 -9.312 1 85.19 204 ILE B N 1
ATOM 4759 C CA . ILE B 1 204 ? -16.016 18.641 -8.484 1 85.19 204 ILE B CA 1
ATOM 4760 C C . ILE B 1 204 ? -16.938 19.484 -9.352 1 85.19 204 ILE B C 1
ATOM 4762 O O . ILE B 1 204 ? -18.125 19.656 -9.031 1 85.19 204 ILE B O 1
ATOM 4766 N N . ILE B 1 205 ? -16.438 20.031 -10.484 1 81.88 205 ILE B N 1
ATOM 4767 C CA . ILE B 1 205 ? -17.188 20.938 -11.336 1 81.88 205 ILE B CA 1
ATOM 4768 C C . ILE B 1 205 ? -18.281 20.188 -12.078 1 81.88 205 ILE B C 1
ATOM 4770 O O . ILE B 1 205 ? -19.391 20.703 -12.273 1 81.88 205 ILE B O 1
ATOM 4774 N N . GLY B 1 206 ? -18.094 18.922 -12.367 1 79.81 206 GLY B N 1
ATOM 4775 C CA . GLY B 1 206 ? -19.016 18.188 -13.219 1 79.81 206 GLY B CA 1
ATOM 4776 C C . GLY B 1 206 ? -20.062 17.422 -12.438 1 79.81 206 GLY B C 1
ATOM 4777 O O . GLY B 1 206 ? -20.953 16.812 -13.031 1 79.81 206 GLY B O 1
ATOM 4778 N N . THR B 1 207 ? -20.047 17.562 -11.031 1 83.12 207 THR B N 1
ATOM 4779 C CA . THR B 1 207 ? -20.938 16.703 -10.266 1 83.12 207 THR B CA 1
ATOM 4780 C C . THR B 1 207 ? -21.672 17.5 -9.188 1 83.12 207 THR B C 1
ATOM 4782 O O . THR B 1 207 ? -21.031 18.094 -8.305 1 83.12 207 THR B O 1
ATOM 4785 N N . GLN B 1 208 ? -22.984 17.5 -9.25 1 81.75 208 GLN B N 1
ATOM 4786 C CA . GLN B 1 208 ? -23.797 18.234 -8.281 1 81.75 208 GLN B CA 1
ATOM 4787 C C . GLN B 1 208 ? -24.109 17.391 -7.062 1 81.75 208 GLN B C 1
ATOM 4789 O O . GLN B 1 208 ? -24.281 17.906 -5.961 1 81.75 208 GLN B O 1
ATOM 4794 N N . ASP B 1 209 ? -24.125 16.094 -7.258 1 86.38 209 ASP B N 1
ATOM 4795 C CA . ASP B 1 209 ? -24.422 15.172 -6.164 1 86.38 209 ASP B CA 1
ATOM 4796 C C . ASP B 1 209 ? -23.203 14.969 -5.266 1 86.38 209 ASP B C 1
ATOM 4798 O O . ASP B 1 209 ? -22.172 14.469 -5.711 1 86.38 209 ASP B O 1
ATOM 4802 N N . TYR B 1 210 ? -23.375 15.273 -4.047 1 83.94 210 TYR B N 1
ATOM 4803 C CA . TYR B 1 210 ? -22.266 15.258 -3.104 1 83.94 210 TYR B CA 1
ATOM 4804 C C . TYR B 1 210 ? -21.781 13.828 -2.854 1 83.94 210 TYR B C 1
ATOM 4806 O O . TYR B 1 210 ? -20.594 13.602 -2.631 1 83.94 210 TYR B O 1
ATOM 4814 N N . VAL B 1 211 ? -22.672 12.922 -2.855 1 83.94 211 VAL B N 1
ATOM 4815 C CA . VAL B 1 211 ? -22.297 11.523 -2.635 1 83.94 211 VAL B CA 1
ATOM 4816 C C . VAL B 1 211 ? -21.453 11.023 -3.811 1 83.94 211 VAL B C 1
ATOM 4818 O O . VAL B 1 211 ? -20.406 10.406 -3.617 1 83.94 211 VAL B O 1
ATOM 4821 N N . LEU B 1 212 ? -21.938 11.375 -4.988 1 86.5 212 LEU B N 1
ATOM 4822 C CA . LEU B 1 212 ? -21.203 10.984 -6.188 1 86.5 212 LEU B CA 1
ATOM 4823 C C . LEU B 1 212 ? -19.844 11.688 -6.246 1 86.5 212 LEU B C 1
ATOM 4825 O O . LEU B 1 212 ? -18.844 11.086 -6.637 1 86.5 212 LEU B O 1
ATOM 4829 N N . GLN B 1 213 ? -19.859 12.883 -5.844 1 88.44 213 GLN B N 1
ATOM 4830 C CA . GLN B 1 213 ? -18.609 13.633 -5.816 1 88.44 213 GLN B CA 1
ATOM 4831 C C . GLN B 1 213 ? -17.594 12.984 -4.871 1 88.44 213 GLN B C 1
ATOM 4833 O O . GLN B 1 213 ? -16.422 12.875 -5.203 1 88.44 213 GLN B O 1
ATOM 4838 N N . THR B 1 214 ? -18.125 12.609 -3.781 1 87 214 THR B N 1
ATOM 4839 C CA . THR B 1 214 ? -17.266 11.961 -2.791 1 87 214 THR B CA 1
ATOM 4840 C C . THR B 1 214 ? -16.656 10.68 -3.352 1 87 214 THR B C 1
ATOM 4842 O O . THR B 1 214 ? -15.461 10.43 -3.193 1 87 214 THR B O 1
ATOM 4845 N N . ILE B 1 215 ? -17.453 9.984 -3.994 1 87 215 ILE B N 1
ATOM 4846 C CA . ILE B 1 215 ? -17.016 8.711 -4.555 1 87 215 ILE B CA 1
ATOM 4847 C C . ILE B 1 215 ? -15.961 8.953 -5.633 1 87 215 ILE B C 1
ATOM 4849 O O . ILE B 1 215 ? -14.93 8.281 -5.672 1 87 215 ILE B O 1
ATOM 4853 N N . LEU B 1 216 ? -16.188 9.992 -6.449 1 89.69 216 LEU B N 1
ATOM 4854 C CA . LEU B 1 216 ? -15.289 10.281 -7.559 1 89.69 216 LEU B CA 1
ATOM 4855 C C . LEU B 1 216 ? -13.969 10.852 -7.051 1 89.69 216 LEU B C 1
ATOM 4857 O O . LEU B 1 216 ? -12.945 10.742 -7.723 1 89.69 216 LEU B O 1
ATOM 4861 N N . LEU B 1 217 ? -13.977 11.328 -5.848 1 92.38 217 LEU B N 1
ATOM 4862 C CA . LEU B 1 217 ? -12.812 12.023 -5.324 1 92.38 217 LEU B CA 1
ATOM 4863 C C . LEU B 1 217 ? -11.953 11.094 -4.48 1 92.38 217 LEU B C 1
ATOM 4865 O O . LEU B 1 217 ? -10.82 11.43 -4.129 1 92.38 217 LEU B O 1
ATOM 4869 N N . ILE B 1 218 ? -12.359 9.914 -4.219 1 92.31 218 ILE B N 1
ATOM 4870 C CA . ILE B 1 218 ? -11.648 9 -3.328 1 92.31 218 ILE B CA 1
ATOM 4871 C C . ILE B 1 218 ? -10.258 8.719 -3.881 1 92.31 218 ILE B C 1
ATOM 4873 O O . ILE B 1 218 ? -9.258 8.914 -3.189 1 92.31 218 ILE B O 1
ATOM 4877 N N . PHE B 1 219 ? -10.078 8.398 -5.133 1 92.31 219 PHE B N 1
ATOM 4878 C CA . PHE B 1 219 ? -8.812 7.98 -5.715 1 92.31 219 PHE B CA 1
ATOM 4879 C C . PHE B 1 219 ? -7.887 9.18 -5.914 1 92.31 219 PHE B C 1
ATOM 4881 O O . PHE B 1 219 ? -6.746 9.172 -5.445 1 92.31 219 PHE B O 1
ATOM 4888 N N . PRO B 1 220 ? -8.438 10.211 -6.555 1 93.44 220 PRO B N 1
ATOM 4889 C CA . PRO B 1 220 ? -7.535 11.344 -6.797 1 93.44 220 PRO B CA 1
ATOM 4890 C C . PRO B 1 220 ? -7.016 11.977 -5.508 1 93.44 220 PRO B C 1
ATOM 4892 O O . PRO B 1 220 ? -5.844 12.336 -5.426 1 93.44 220 PRO B O 1
ATOM 4895 N N . LEU B 1 221 ? -7.887 11.992 -4.516 1 93.88 221 LEU B N 1
ATOM 4896 C CA . LEU B 1 221 ? -7.457 12.633 -3.273 1 93.88 221 LEU B CA 1
ATOM 4897 C C . LEU B 1 221 ? -6.555 11.703 -2.471 1 93.88 221 LEU B C 1
ATOM 4899 O O . LEU B 1 221 ? -5.691 12.156 -1.717 1 93.88 221 LEU B O 1
ATOM 4903 N N . ALA B 1 222 ? -6.793 10.43 -2.613 1 94.56 222 ALA B N 1
ATOM 4904 C CA . ALA B 1 222 ? -5.906 9.469 -1.961 1 94.56 222 ALA B CA 1
ATOM 4905 C C . ALA B 1 222 ? -4.473 9.625 -2.455 1 94.56 222 ALA B C 1
ATOM 4907 O O . ALA B 1 222 ? -3.531 9.625 -1.658 1 94.56 222 ALA B O 1
ATOM 4908 N N . ILE B 1 223 ? -4.262 9.758 -3.705 1 94.5 223 ILE B N 1
ATOM 4909 C CA . ILE B 1 223 ? -2.934 9.898 -4.297 1 94.5 223 ILE B CA 1
ATOM 4910 C C . ILE B 1 223 ? -2.381 11.289 -4.012 1 94.5 223 ILE B C 1
ATOM 4912 O O . ILE B 1 223 ? -1.198 11.445 -3.701 1 94.5 223 ILE B O 1
ATOM 4916 N N . PHE B 1 224 ? -3.236 12.297 -4.094 1 94.94 224 PHE B N 1
ATOM 4917 C CA . PHE B 1 224 ? -2.83 13.68 -3.916 1 94.94 224 PHE B CA 1
ATOM 4918 C C . PHE B 1 224 ? -2.32 13.922 -2.5 1 94.94 224 PHE B C 1
ATOM 4920 O O . PHE B 1 224 ? -1.334 14.633 -2.301 1 94.94 224 PHE B O 1
ATOM 4927 N N . TRP B 1 225 ? -2.982 13.312 -1.581 1 93.44 225 TRP B N 1
ATOM 4928 C CA . TRP B 1 225 ? -2.584 13.5 -0.189 1 93.44 225 TRP B CA 1
ATOM 4929 C C . TRP B 1 225 ? -1.215 12.883 0.073 1 93.44 225 TRP B C 1
ATOM 4931 O O . TRP B 1 225 ? -0.4 13.453 0.802 1 93.44 225 TRP B O 1
ATOM 4941 N N . ILE B 1 226 ? -0.947 11.688 -0.449 1 94.75 226 ILE B N 1
ATOM 4942 C CA . ILE B 1 226 ? 0.357 11.047 -0.31 1 94.75 226 ILE B CA 1
ATOM 4943 C C . ILE B 1 226 ? 1.426 11.906 -0.984 1 94.75 226 ILE B C 1
ATOM 4945 O O . ILE B 1 226 ? 2.531 12.055 -0.459 1 94.75 226 ILE B O 1
ATOM 4949 N N . LEU B 1 227 ? 1.064 12.445 -2.098 1 96.38 227 LEU B N 1
ATOM 4950 C CA . LEU B 1 227 ? 1.98 13.305 -2.836 1 96.38 227 LEU B CA 1
ATOM 4951 C C . LEU B 1 227 ? 2.33 14.547 -2.025 1 96.38 227 LEU B C 1
ATOM 4953 O O . LEU B 1 227 ? 3.5 14.93 -1.94 1 96.38 227 LEU B O 1
ATOM 4957 N N . LEU B 1 228 ? 1.32 15.188 -1.418 1 95.31 228 LEU B N 1
ATOM 4958 C CA . LEU B 1 228 ? 1.538 16.375 -0.606 1 95.31 228 LEU B CA 1
ATOM 4959 C C . LEU B 1 228 ? 2.406 16.062 0.607 1 95.31 228 LEU B C 1
ATOM 4961 O O . LEU B 1 228 ? 3.213 16.891 1.033 1 95.31 228 LEU B O 1
ATOM 4965 N N . PHE B 1 229 ? 2.18 14.875 1.141 1 96.56 229 PHE B N 1
ATOM 4966 C CA . PHE B 1 229 ? 2.99 14.422 2.266 1 96.56 229 PHE B CA 1
ATOM 4967 C C . PHE B 1 229 ? 4.465 14.359 1.879 1 96.56 229 PHE B C 1
ATOM 4969 O O . PHE B 1 229 ? 5.316 14.93 2.561 1 96.56 229 PHE B O 1
ATOM 4976 N N . PHE B 1 230 ? 4.754 13.711 0.773 1 97.12 230 PHE B N 1
ATOM 4977 C CA . PHE B 1 230 ? 6.133 13.562 0.327 1 97.12 230 PHE B CA 1
ATOM 4978 C C . PHE B 1 230 ? 6.723 14.914 -0.06 1 97.12 230 PHE B C 1
ATOM 4980 O O . PHE B 1 230 ? 7.891 15.195 0.221 1 97.12 230 PHE B O 1
ATOM 4987 N N . LEU B 1 231 ? 5.934 15.719 -0.698 1 97.38 231 LEU B N 1
ATOM 4988 C CA . LEU B 1 231 ? 6.387 17.047 -1.12 1 97.38 231 LEU B CA 1
ATOM 4989 C C . LEU B 1 231 ? 6.789 17.891 0.082 1 97.38 231 LEU B C 1
ATOM 4991 O O . LEU B 1 231 ? 7.875 18.469 0.101 1 97.38 231 LEU B O 1
ATOM 4995 N N . THR B 1 232 ? 5.984 17.891 1.096 1 97 232 THR B N 1
ATOM 4996 C CA . THR B 1 232 ? 6.164 18.781 2.236 1 97 232 THR B CA 1
ATOM 4997 C C . THR B 1 232 ? 7.254 18.25 3.168 1 97 232 THR B C 1
ATOM 4999 O O . THR B 1 232 ? 8.25 18.938 3.418 1 97 232 THR B O 1
ATOM 5002 N N . PHE B 1 233 ? 7.113 16.969 3.578 1 97.81 233 PHE B N 1
ATOM 5003 C CA . PHE B 1 233 ? 7.949 16.469 4.668 1 97.81 233 PHE B CA 1
ATOM 5004 C C . PHE B 1 233 ? 9.242 15.875 4.133 1 97.81 233 PHE B C 1
ATOM 5006 O O . PHE B 1 233 ? 10.312 16.062 4.711 1 97.81 233 PHE B O 1
ATOM 5013 N N . GLU B 1 234 ? 9.172 15.172 3.049 1 96.81 234 GLU B N 1
ATOM 5014 C CA . GLU B 1 234 ? 10.352 14.453 2.566 1 96.81 234 GLU B CA 1
ATOM 5015 C C . GLU B 1 234 ? 11.219 15.352 1.685 1 96.81 234 GLU B C 1
ATOM 5017 O O . GLU B 1 234 ? 12.406 15.094 1.507 1 96.81 234 GLU B O 1
ATOM 5022 N N . ASN B 1 235 ? 10.586 16.406 1.135 1 97.5 235 ASN B N 1
ATOM 5023 C CA . ASN B 1 235 ? 11.383 17.156 0.172 1 97.5 235 ASN B CA 1
ATOM 5024 C C . ASN B 1 235 ? 11.586 18.609 0.618 1 97.5 235 ASN B C 1
ATOM 5026 O O . ASN B 1 235 ? 12.711 19.031 0.858 1 97.5 235 ASN B O 1
ATOM 5030 N N . ILE B 1 236 ? 10.539 19.375 0.875 1 97.12 236 ILE B N 1
ATOM 5031 C CA . ILE B 1 236 ? 10.672 20.781 1.233 1 97.12 236 ILE B CA 1
ATOM 5032 C C . ILE B 1 236 ? 11.367 20.906 2.59 1 97.12 236 ILE B C 1
ATOM 5034 O O . ILE B 1 236 ? 12.367 21.609 2.717 1 97.12 236 ILE B O 1
ATOM 5038 N N . LEU B 1 237 ? 10.875 20.219 3.613 1 98.06 237 LEU B N 1
ATOM 5039 C CA . LEU B 1 237 ? 11.438 20.344 4.953 1 98.06 237 LEU B CA 1
ATOM 5040 C C . LEU B 1 237 ? 12.844 19.766 5.012 1 98.06 237 LEU B C 1
ATOM 5042 O O . LEU B 1 237 ? 13.711 20.297 5.707 1 98.06 237 LEU B O 1
ATOM 5046 N N . ASN B 1 238 ? 13.023 18.641 4.305 1 98.19 238 ASN B N 1
ATOM 5047 C CA . ASN B 1 238 ? 14.367 18.078 4.293 1 98.19 238 ASN B CA 1
ATOM 5048 C C . ASN B 1 238 ? 15.359 18.984 3.58 1 98.19 238 ASN B C 1
ATOM 5050 O O . ASN B 1 238 ? 16.531 19.047 3.951 1 98.19 238 ASN B O 1
ATOM 5054 N N . LEU B 1 239 ? 14.938 19.625 2.539 1 97.88 239 LEU B N 1
ATOM 5055 C CA . LEU B 1 239 ? 15.797 20.594 1.861 1 97.88 239 LEU B CA 1
ATOM 5056 C C . LEU B 1 239 ? 16.141 21.766 2.785 1 97.88 239 LEU B C 1
ATOM 5058 O O . LEU B 1 239 ? 17.297 22.172 2.869 1 97.88 239 LEU B O 1
ATOM 5062 N N . LEU B 1 240 ? 15.156 22.328 3.49 1 97.19 240 LEU B N 1
ATOM 5063 C CA . LEU B 1 240 ? 15.383 23.422 4.441 1 97.19 240 LEU B CA 1
ATOM 5064 C C . LEU B 1 240 ? 16.312 22.969 5.57 1 97.19 240 LEU B C 1
ATOM 5066 O O . LEU B 1 240 ? 17.156 23.734 6.016 1 97.19 240 LEU B O 1
ATOM 5070 N N . ALA B 1 241 ? 16.078 21.703 6.004 1 98.12 241 ALA B N 1
ATOM 5071 C CA . ALA B 1 241 ? 16.953 21.172 7.051 1 98.12 241 ALA B CA 1
ATOM 5072 C C . ALA B 1 241 ? 18.406 21.094 6.574 1 98.12 241 ALA B C 1
ATOM 5074 O O . ALA B 1 241 ? 19.328 21.406 7.332 1 98.12 241 ALA B O 1
ATOM 5075 N N . GLU B 1 242 ? 18.531 20.719 5.344 1 97.88 242 GLU B N 1
ATOM 5076 C CA . GLU B 1 242 ? 19.875 20.594 4.789 1 97.88 242 GLU B CA 1
ATOM 5077 C C . GLU B 1 242 ? 20.578 21.938 4.703 1 97.88 242 GLU B C 1
ATOM 5079 O O . GLU B 1 242 ? 21.734 22.078 5.102 1 97.88 242 GLU B O 1
ATOM 5084 N N . ILE B 1 243 ? 19.891 22.984 4.262 1 96.94 243 ILE B N 1
ATOM 5085 C CA . ILE B 1 243 ? 20.5 24.281 4.012 1 96.94 243 ILE B CA 1
ATOM 5086 C C . ILE B 1 243 ? 20.719 25.016 5.336 1 96.94 243 ILE B C 1
ATOM 5088 O O . ILE B 1 243 ? 21.547 25.922 5.422 1 96.94 243 ILE B O 1
ATOM 5092 N N . THR B 1 244 ? 20.016 24.656 6.441 1 96.5 244 THR B N 1
ATOM 5093 C CA . THR B 1 244 ? 20.141 25.312 7.742 1 96.5 244 THR B CA 1
ATOM 5094 C C . THR B 1 244 ? 20.969 24.453 8.695 1 96.5 244 THR B C 1
ATOM 5096 O O . THR B 1 244 ? 21.078 24.766 9.883 1 96.5 244 THR B O 1
ATOM 5099 N N . TYR B 1 245 ? 21.391 23.328 8.242 1 97.19 245 TYR B N 1
ATOM 5100 C CA . TYR B 1 245 ? 22.203 22.391 9.023 1 97.19 245 TYR B CA 1
ATOM 5101 C C . TYR B 1 245 ? 21.391 21.797 10.164 1 97.19 245 TYR B C 1
ATOM 5103 O O . TYR B 1 245 ? 21.953 21.344 11.172 1 97.19 245 TYR B O 1
ATOM 5111 N N . PHE B 1 246 ? 20.078 21.797 10.055 1 97.38 246 PHE B N 1
ATOM 5112 C CA . PHE B 1 246 ? 19.203 21.266 11.086 1 97.38 246 PHE B CA 1
ATOM 5113 C C . PHE B 1 246 ? 19.281 19.75 11.125 1 97.38 246 PHE B C 1
ATOM 5115 O O . PHE B 1 246 ? 19.062 19.078 10.117 1 97.38 246 PHE B O 1
ATOM 5122 N N . GLY B 1 247 ? 19.516 19.172 12.258 1 97.19 247 GLY B N 1
ATOM 5123 C CA . GLY B 1 247 ? 19.844 17.75 12.344 1 97.19 247 GLY B CA 1
ATOM 5124 C C . GLY B 1 247 ? 18.656 16.875 12.695 1 97.19 247 GLY B C 1
ATOM 5125 O O . GLY B 1 247 ? 18.703 15.664 12.531 1 97.19 247 GLY B O 1
ATOM 5126 N N . ASP B 1 248 ? 17.594 17.453 13.234 1 96.94 248 ASP B N 1
ATOM 5127 C CA . ASP B 1 248 ? 16.422 16.656 13.578 1 96.94 248 ASP B CA 1
ATOM 5128 C C . ASP B 1 248 ? 15.422 16.625 12.422 1 96.94 248 ASP B C 1
ATOM 5130 O O . ASP B 1 248 ? 14.547 17.484 12.328 1 96.94 248 ASP B O 1
ATOM 5134 N N . ARG B 1 249 ? 15.445 15.516 11.664 1 96.5 249 ARG B N 1
ATOM 5135 C CA . ARG B 1 249 ? 14.664 15.469 10.438 1 96.5 249 ARG B CA 1
ATOM 5136 C C . ARG B 1 249 ? 13.477 14.516 10.578 1 96.5 249 ARG B C 1
ATOM 5138 O O . ARG B 1 249 ? 12.938 14.031 9.578 1 96.5 249 ARG B O 1
ATOM 5145 N N . GLU B 1 250 ? 13.188 14.172 11.727 1 94.62 250 GLU B N 1
ATOM 5146 C CA . GLU B 1 250 ? 12 13.352 11.953 1 94.62 250 GLU B CA 1
ATOM 5147 C C . GLU B 1 250 ? 10.742 14.211 12 1 94.62 250 GLU B C 1
ATOM 5149 O O . GLU B 1 250 ? 10.109 14.336 13.055 1 94.62 250 GLU B O 1
ATOM 5154 N N . PHE B 1 251 ? 10.344 14.648 10.898 1 97.5 251 PHE B N 1
ATOM 5155 C CA . PHE B 1 251 ? 9.219 15.57 10.758 1 97.5 251 PHE B CA 1
ATOM 5156 C C . PHE B 1 251 ? 7.891 14.836 10.898 1 97.5 251 PHE B C 1
ATOM 5158 O O . PHE B 1 251 ? 6.84 15.469 11.031 1 97.5 251 PHE B O 1
ATOM 5165 N N . TYR B 1 252 ? 7.957 13.562 10.852 1 97.06 252 TYR B N 1
ATOM 5166 C CA . TYR B 1 252 ? 6.809 12.672 10.992 1 97.06 252 TYR B CA 1
ATOM 5167 C C . TYR B 1 252 ? 7.234 11.312 11.547 1 97.06 252 TYR B C 1
ATOM 5169 O O . TYR B 1 252 ? 8.43 11.008 11.602 1 97.06 252 TYR B O 1
ATOM 5177 N N . HIS B 1 253 ? 6.301 10.633 12.031 1 95.62 253 HIS B N 1
ATOM 5178 C CA . HIS B 1 253 ? 6.484 9.242 12.422 1 95.62 253 HIS B CA 1
ATOM 5179 C C . HIS B 1 253 ? 5.648 8.312 11.547 1 95.62 253 HIS B C 1
ATOM 5181 O O . HIS B 1 253 ? 5.113 8.734 10.516 1 95.62 253 HIS B O 1
ATOM 5187 N N . ASP B 1 254 ? 5.594 7.066 11.836 1 94.75 254 ASP B N 1
ATOM 5188 C CA . ASP B 1 254 ? 4.941 6.07 10.992 1 94.75 254 ASP B CA 1
ATOM 5189 C C . ASP B 1 254 ? 3.42 6.207 11.055 1 94.75 254 ASP B C 1
ATOM 5191 O O . ASP B 1 254 ? 2.721 5.254 11.406 1 94.75 254 ASP B O 1
ATOM 5195 N N . TRP B 1 255 ? 2.887 7.336 10.57 1 95.5 255 TRP B N 1
ATOM 5196 C CA . TRP B 1 255 ? 1.456 7.617 10.617 1 95.5 255 TRP B CA 1
ATOM 5197 C C . TRP B 1 255 ? 0.676 6.598 9.789 1 95.5 255 TRP B C 1
ATOM 5199 O O . TRP B 1 255 ? -0.5 6.344 10.055 1 95.5 255 TRP B O 1
ATOM 5209 N N . TRP B 1 256 ? 1.276 5.98 8.805 1 94.94 256 TRP B N 1
ATOM 5210 C CA . TRP B 1 256 ? 0.621 5.012 7.934 1 94.94 256 TRP B CA 1
ATOM 5211 C C . TRP B 1 256 ? 0.33 3.713 8.68 1 94.94 256 TRP B C 1
ATOM 5213 O O . TRP B 1 256 ? -0.376 2.842 8.172 1 94.94 256 TRP B O 1
ATOM 5223 N N . ASN B 1 257 ? 0.881 3.561 9.898 1 94.25 257 ASN B N 1
ATOM 5224 C CA . ASN B 1 257 ? 0.613 2.396 10.742 1 94.25 257 ASN B CA 1
ATOM 5225 C C . ASN B 1 257 ? -0.305 2.744 11.906 1 94.25 257 ASN B C 1
ATOM 5227 O O . ASN B 1 257 ? -0.475 1.945 12.828 1 94.25 257 ASN B O 1
ATOM 5231 N N . ALA B 1 258 ? -0.874 3.955 11.883 1 93.19 258 ALA B N 1
ATOM 5232 C CA . ALA B 1 258 ? -1.733 4.375 12.984 1 93.19 258 ALA B CA 1
ATOM 5233 C C . ALA B 1 258 ? -2.984 3.506 13.07 1 93.19 258 ALA B C 1
ATOM 5235 O O . ALA B 1 258 ? -3.504 3.055 12.047 1 93.19 258 ALA B O 1
ATOM 5236 N N . THR B 1 259 ? -3.434 3.229 14.281 1 91.81 259 THR B N 1
ATOM 5237 C CA . THR B 1 259 ? -4.633 2.424 14.492 1 91.81 259 THR B CA 1
ATOM 5238 C C . THR B 1 259 ? -5.738 3.266 15.125 1 91.81 259 THR B C 1
ATOM 5240 O O . THR B 1 259 ? -6.879 2.812 15.242 1 91.81 259 THR B O 1
ATOM 5243 N N . THR B 1 260 ? -5.355 4.555 15.578 1 87.56 260 THR B N 1
ATOM 5244 C CA . THR B 1 260 ? -6.297 5.551 16.078 1 87.56 260 THR B CA 1
ATOM 5245 C C . THR B 1 260 ? -5.973 6.93 15.508 1 87.56 260 THR B C 1
ATOM 5247 O O . THR B 1 260 ? -4.855 7.168 15.039 1 87.56 260 THR B O 1
ATOM 5250 N N . PHE B 1 261 ? -6.891 7.77 15.602 1 85.19 261 PHE B N 1
ATOM 5251 C CA . PHE B 1 261 ? -6.664 9.109 15.078 1 85.19 261 PHE B CA 1
ATOM 5252 C C . PHE B 1 261 ? -5.777 9.914 16.031 1 85.19 261 PHE B C 1
ATOM 5254 O O . PHE B 1 261 ? -5.09 10.844 15.602 1 85.19 261 PHE B O 1
ATOM 5261 N N . GLU B 1 262 ? -5.828 9.539 17.219 1 83.88 262 GLU B N 1
ATOM 5262 C CA . GLU B 1 262 ? -4.906 10.156 18.172 1 83.88 262 GLU B CA 1
ATOM 5263 C C . GLU B 1 262 ? -3.453 9.898 17.781 1 83.88 262 GLU B C 1
ATOM 5265 O O . GLU B 1 262 ? -2.629 10.812 17.797 1 83.88 262 GLU B O 1
ATOM 5270 N N . GLU B 1 263 ? -3.26 8.68 17.406 1 88.69 263 GLU B N 1
ATOM 5271 C CA . GLU B 1 263 ? -1.921 8.32 16.953 1 88.69 263 GLU B CA 1
ATOM 5272 C C . GLU B 1 263 ? -1.57 9.023 15.641 1 88.69 263 GLU B C 1
ATOM 5274 O O . GLU B 1 263 ? -0.442 9.492 15.469 1 88.69 263 GLU B O 1
ATOM 5279 N N . PHE B 1 264 ? -2.539 9.055 14.828 1 90.94 264 PHE B N 1
ATOM 5280 C CA . PHE B 1 264 ? -2.316 9.711 13.539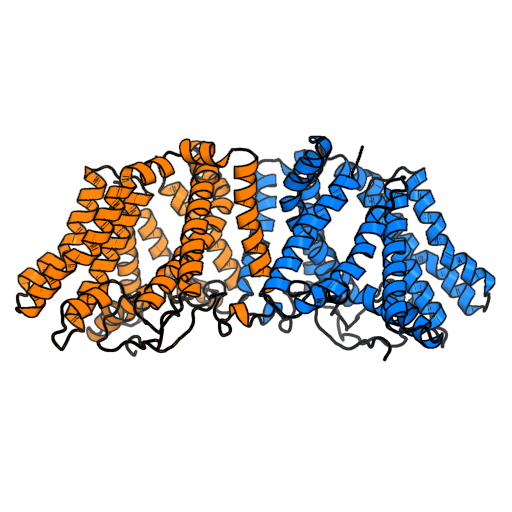 1 90.94 264 PHE B CA 1
ATOM 5281 C C . PHE B 1 264 ? -1.944 11.172 13.734 1 90.94 264 PHE B C 1
ATOM 5283 O O . PHE B 1 264 ? -0.968 11.656 13.156 1 90.94 264 PHE B O 1
ATOM 5290 N N . ASN B 1 265 ? -2.625 11.891 14.555 1 86.38 265 ASN B N 1
ATOM 5291 C CA . ASN B 1 265 ? -2.416 13.32 14.758 1 86.38 265 ASN B CA 1
ATOM 5292 C C . ASN B 1 265 ? -1.057 13.602 15.398 1 86.38 265 ASN B C 1
ATOM 5294 O O . ASN B 1 265 ? -0.44 14.633 15.125 1 86.38 265 ASN B O 1
ATOM 5298 N N . ALA B 1 266 ? -0.635 12.617 16.141 1 88.44 266 ALA B N 1
ATOM 5299 C CA . ALA B 1 266 ? 0.648 12.789 16.812 1 88.44 266 ALA B CA 1
ATOM 5300 C C . ALA B 1 266 ? 1.808 12.422 15.891 1 88.44 266 ALA B C 1
ATOM 5302 O O . ALA B 1 266 ? 2.928 12.906 16.062 1 88.44 266 ALA B O 1
ATOM 5303 N N . LYS B 1 267 ? 1.472 11.641 14.852 1 94.25 267 LYS B N 1
ATOM 5304 C CA . LYS B 1 267 ? 2.557 11.062 14.062 1 94.25 267 LYS B CA 1
ATOM 5305 C C . LYS B 1 267 ? 2.68 11.758 12.711 1 94.25 267 LYS B C 1
ATOM 5307 O O . LYS B 1 267 ? 3.768 11.812 12.133 1 94.25 267 LYS B O 1
ATOM 5312 N N . TRP B 1 268 ? 1.677 12.297 12.203 1 93.88 268 TRP B N 1
ATOM 5313 C CA . TRP B 1 268 ? 1.641 12.781 10.828 1 93.88 268 TRP B CA 1
ATOM 5314 C C . TRP B 1 268 ? 2.482 14.039 10.664 1 93.88 268 TRP B C 1
ATOM 5316 O O . TRP B 1 268 ? 3.113 14.242 9.625 1 93.88 268 TRP B O 1
ATOM 5326 N N . ASN B 1 269 ? 2.494 14.898 11.664 1 95.31 269 ASN B N 1
ATOM 5327 C CA . ASN B 1 269 ? 3.203 16.172 11.664 1 95.31 269 ASN B CA 1
ATOM 5328 C C . ASN B 1 269 ? 3.814 16.484 13.031 1 95.31 269 ASN B C 1
ATOM 5330 O O . ASN B 1 269 ? 3.234 17.219 13.82 1 95.31 269 ASN B O 1
ATOM 5334 N N . THR B 1 270 ? 5.031 15.992 13.195 1 95.44 270 THR B N 1
ATOM 5335 C CA . THR B 1 270 ? 5.68 16.125 14.492 1 95.44 270 THR B CA 1
ATOM 5336 C C . THR B 1 270 ? 6.125 17.562 14.742 1 95.44 270 THR B C 1
ATOM 5338 O O . THR B 1 270 ? 6.305 17.969 15.891 1 95.44 270 THR B O 1
ATOM 5341 N N . VAL B 1 271 ? 6.273 18.328 13.664 1 96.12 271 VAL B N 1
ATOM 5342 C CA . VAL B 1 271 ? 6.695 19.719 13.789 1 96.12 271 VAL B CA 1
ATOM 5343 C C . VAL B 1 271 ? 5.602 20.531 14.477 1 96.12 271 VAL B C 1
ATOM 5345 O O . VAL B 1 271 ? 5.863 21.234 15.453 1 96.12 271 VAL B O 1
ATOM 5348 N N . VAL B 1 272 ? 4.387 20.391 13.961 1 95.56 272 VAL B N 1
ATOM 5349 C CA . VAL B 1 272 ? 3.254 21.094 14.547 1 95.56 272 VAL B CA 1
ATOM 5350 C C . VAL B 1 272 ? 2.932 20.516 15.922 1 95.56 272 VAL B C 1
ATOM 5352 O O . VAL B 1 272 ? 2.576 21.25 16.844 1 95.56 272 VAL B O 1
ATOM 5355 N N . TYR B 1 273 ? 3.061 19.203 16.016 1 93.94 273 TYR B N 1
ATOM 5356 C CA . TYR B 1 273 ? 2.842 18.562 17.312 1 93.94 273 TYR B CA 1
ATOM 5357 C C . TYR B 1 273 ? 3.752 19.156 18.375 1 93.94 273 TYR B C 1
ATOM 5359 O O . TYR B 1 273 ? 3.316 19.406 19.5 1 93.94 273 TYR B O 1
ATOM 5367 N N . ALA B 1 274 ? 5.047 19.344 18.109 1 95.19 274 ALA B N 1
ATOM 5368 C CA . ALA B 1 274 ? 6.016 19.891 19.047 1 95.19 274 ALA B CA 1
ATOM 5369 C C . ALA B 1 274 ? 5.578 21.266 19.547 1 95.19 274 ALA B C 1
ATOM 5371 O O . ALA B 1 274 ? 5.699 21.578 20.734 1 95.19 274 ALA B O 1
ATOM 5372 N N . PHE B 1 275 ? 5.09 22.078 18.609 1 96.31 275 PHE B N 1
ATOM 5373 C CA . PHE B 1 275 ? 4.621 23.406 19 1 96.31 275 PHE B CA 1
ATOM 5374 C C . PHE B 1 275 ? 3.406 23.297 19.906 1 96.31 275 PHE B C 1
ATOM 5376 O O . PHE B 1 275 ? 3.359 23.938 20.969 1 96.31 275 PHE B O 1
ATOM 5383 N N . LEU B 1 276 ? 2.398 22.5 19.516 1 95.5 276 LEU B N 1
ATOM 5384 C CA . LEU B 1 276 ? 1.165 22.375 20.281 1 95.5 276 LEU B CA 1
ATOM 5385 C C . LEU B 1 276 ? 1.44 21.781 21.656 1 95.5 276 LEU B C 1
ATOM 5387 O O . LEU B 1 276 ? 0.853 22.203 22.656 1 95.5 276 LEU B O 1
ATOM 5391 N N . HIS B 1 277 ? 2.291 20.812 21.641 1 94.06 277 HIS B N 1
ATOM 5392 C CA . HIS B 1 277 ? 2.652 20.172 22.891 1 94.06 277 HIS B CA 1
ATOM 5393 C C . HIS B 1 277 ? 3.359 21.156 23.828 1 94.06 277 HIS B C 1
ATOM 5395 O O . HIS B 1 277 ? 3.004 21.266 25 1 94.06 277 HIS B O 1
ATOM 5401 N N . THR B 1 278 ? 4.305 21.891 23.375 1 94.81 278 THR B N 1
ATOM 5402 C CA . THR B 1 278 ? 5.184 22.734 24.172 1 94.81 278 THR B CA 1
ATOM 5403 C C . THR B 1 278 ? 4.469 24.016 24.594 1 94.81 278 THR B C 1
ATOM 5405 O O . THR B 1 278 ? 4.59 24.453 25.734 1 94.81 278 THR B O 1
ATOM 5408 N N . HIS B 1 279 ? 3.709 24.641 23.672 1 94.88 279 HIS B N 1
ATOM 5409 C CA . HIS B 1 279 ? 3.236 26 23.938 1 94.88 279 HIS B CA 1
ATOM 5410 C C . HIS B 1 279 ? 1.75 26.016 24.281 1 94.88 279 HIS B C 1
ATOM 5412 O O . HIS B 1 279 ? 1.232 27 24.797 1 94.88 279 HIS B O 1
ATOM 5418 N N . VAL B 1 280 ? 1.053 24.922 24 1 95.62 280 VAL B N 1
ATOM 5419 C CA . VAL B 1 280 ? -0.375 24.891 24.297 1 95.62 280 VAL B CA 1
ATOM 5420 C C . VAL B 1 280 ? -0.653 23.875 25.391 1 95.62 280 VAL B C 1
ATOM 5422 O O . VAL B 1 280 ? -1.039 24.234 26.516 1 95.62 280 VAL B O 1
ATOM 5425 N N . TYR B 1 281 ? -0.352 22.641 25.172 1 94.75 281 TYR B N 1
ATOM 5426 C CA . TYR B 1 281 ? -0.667 21.562 26.109 1 94.75 281 TYR B CA 1
ATOM 5427 C C . TYR B 1 281 ? 0.036 21.781 27.453 1 94.75 281 TYR B C 1
ATOM 5429 O O . TYR B 1 281 ? -0.601 21.75 28.5 1 94.75 281 TYR B O 1
ATOM 5437 N N . LEU B 1 282 ? 1.401 21.953 27.453 1 95.12 282 LEU B N 1
ATOM 5438 C CA . LEU B 1 282 ? 2.168 22.125 28.688 1 95.12 282 LEU B CA 1
ATOM 5439 C C . LEU B 1 282 ? 1.761 23.391 29.422 1 95.12 282 LEU B C 1
ATOM 5441 O O . LEU B 1 282 ? 1.771 23.438 30.656 1 95.12 282 LEU B O 1
ATOM 5445 N N . GLN B 1 283 ? 1.395 24.469 28.641 1 94.06 283 GLN B N 1
ATOM 5446 C CA . GLN B 1 283 ? 0.917 25.688 29.266 1 94.06 283 GLN B CA 1
ATOM 5447 C C . GLN B 1 283 ? -0.401 25.453 30 1 94.06 283 GLN B C 1
ATOM 5449 O O . GLN B 1 283 ? -0.607 25.984 31.094 1 94.06 283 GLN B O 1
ATOM 5454 N N . LEU B 1 284 ? -1.274 24.656 29.391 1 95.94 284 LEU B N 1
ATOM 5455 C CA . LEU B 1 284 ? -2.535 24.312 30.047 1 95.94 284 LEU B CA 1
ATOM 5456 C C . LEU B 1 284 ? -2.293 23.469 31.297 1 95.94 284 LEU B C 1
ATOM 5458 O O . LEU B 1 284 ? -2.979 23.656 32.312 1 95.94 284 LEU B O 1
ATOM 5462 N N . GLN B 1 285 ? -1.326 22.672 31.203 1 95.31 285 GLN B N 1
ATOM 5463 C CA . GLN B 1 285 ? -0.959 21.875 32.375 1 95.31 285 GLN B CA 1
ATOM 5464 C C . GLN B 1 285 ? -0.402 22.75 33.5 1 95.31 285 GLN B C 1
ATOM 5466 O O . GLN B 1 285 ? -0.656 22.5 34.656 1 95.31 285 GLN B O 1
ATOM 5471 N N . GLU B 1 286 ? 0.397 23.734 33.156 1 94.12 286 GLU B N 1
ATOM 5472 C CA . GLU B 1 286 ? 0.918 24.672 34.125 1 94.12 286 GLU B CA 1
ATOM 5473 C C . GLU B 1 286 ? -0.212 25.438 34.812 1 94.12 286 GLU B C 1
ATOM 5475 O O . GLU B 1 286 ? -0.101 25.797 36 1 94.12 286 GLU B O 1
ATOM 5480 N N . TRP B 1 287 ? -1.265 25.703 34.062 1 96.31 287 TRP B N 1
ATOM 5481 C CA . TRP B 1 287 ? -2.434 26.391 34.625 1 96.31 287 TRP B CA 1
ATOM 5482 C C . TRP B 1 287 ? -3.305 25.406 35.406 1 96.31 287 TRP B C 1
ATOM 5484 O O . TRP B 1 287 ? -4.426 25.75 35.812 1 96.31 287 TRP B O 1
ATOM 5494 N N . LYS B 1 288 ? -2.926 24.203 35.5 1 96 288 LYS B N 1
ATOM 5495 C CA . LYS B 1 288 ? -3.541 23.156 36.312 1 96 288 LYS B CA 1
ATOM 5496 C C . LYS B 1 288 ? -4.848 22.688 35.688 1 96 288 LYS B C 1
ATOM 5498 O O . LYS B 1 288 ? -5.805 22.375 36.406 1 96 288 LYS B O 1
ATOM 5503 N N . VAL B 1 289 ? -4.883 22.734 34.5 1 95.69 289 VAL B N 1
ATOM 5504 C CA . VAL B 1 289 ? -5.988 22.125 33.75 1 95.69 289 VAL B CA 1
ATOM 5505 C C . VAL B 1 289 ? -5.793 20.609 33.688 1 95.69 289 VAL B C 1
ATOM 5507 O O . VAL B 1 289 ? -4.66 20.125 33.625 1 95.69 289 VAL B O 1
ATOM 5510 N N . SER B 1 290 ? -6.859 19.875 33.812 1 95.5 290 SER B N 1
ATOM 5511 C CA . SER B 1 290 ? -6.758 18.422 33.812 1 95.5 290 SER B CA 1
ATOM 5512 C C . SER B 1 290 ? -6.18 17.922 32.5 1 95.5 290 SER B C 1
ATOM 5514 O O . SER B 1 290 ? -6.254 18.609 31.469 1 95.5 290 SER B O 1
ATOM 5516 N N . ARG B 1 291 ? -5.629 16.734 32.5 1 89.81 291 ARG B N 1
ATOM 5517 C CA . ARG B 1 291 ? -4.965 16.156 31.359 1 89.81 291 ARG B CA 1
ATOM 5518 C C . ARG B 1 291 ? -5.934 16.016 30.188 1 89.81 291 ARG B C 1
ATOM 5520 O O . ARG B 1 291 ? -5.59 16.328 29.047 1 89.81 291 ARG B O 1
ATOM 5527 N N . VAL B 1 292 ? -7.141 15.531 30.469 1 86.56 292 VAL B N 1
ATOM 5528 C CA . VAL B 1 292 ? -8.141 15.289 29.438 1 86.56 292 VAL B CA 1
ATOM 5529 C C . VAL B 1 292 ? -8.539 16.609 28.781 1 86.56 292 VAL B C 1
ATOM 5531 O O . VAL B 1 292 ? -8.562 16.703 27.547 1 86.56 292 VAL B O 1
ATOM 5534 N N . TRP B 1 293 ? -8.766 17.562 29.547 1 91 293 TRP B N 1
ATOM 5535 C CA . TRP B 1 293 ? -9.164 18.875 29.016 1 91 293 TRP B CA 1
ATOM 5536 C C . TRP B 1 293 ? -8.008 19.531 28.281 1 91 293 TRP B C 1
ATOM 5538 O O . TRP B 1 293 ? -8.227 20.25 27.297 1 91 293 TRP B O 1
ATOM 5548 N N . SER B 1 294 ? -6.801 19.312 28.75 1 93.25 294 SER B N 1
ATOM 5549 C CA . SER B 1 294 ? -5.645 19.875 28.062 1 93.25 294 SER B CA 1
ATOM 5550 C C . SER B 1 294 ? -5.523 19.312 26.641 1 93.25 294 SER B C 1
ATOM 5552 O O . SER B 1 294 ? -5.195 20.047 25.703 1 93.25 294 SER B O 1
ATOM 5554 N N . LYS B 1 295 ? -5.824 18.047 26.5 1 87.25 295 LYS B N 1
ATOM 5555 C CA . LYS B 1 295 ? -5.777 17.406 25.188 1 87.25 295 LYS B CA 1
ATOM 5556 C C . LYS B 1 295 ? -6.875 17.969 24.281 1 87.25 295 LYS B C 1
ATOM 5558 O O . LYS B 1 295 ? -6.625 18.297 23.109 1 87.25 295 LYS B O 1
ATOM 5563 N N . ILE B 1 296 ? -8.047 18.094 24.828 1 86.88 296 ILE B N 1
ATOM 5564 C CA . ILE B 1 296 ? -9.195 18.562 24.062 1 86.88 296 ILE B CA 1
ATOM 5565 C C . ILE B 1 296 ? -8.969 20 23.609 1 86.88 296 ILE B C 1
ATOM 5567 O O . ILE B 1 296 ? -9.211 20.344 22.453 1 86.88 296 ILE B O 1
ATOM 5571 N N . LEU B 1 297 ? -8.508 20.797 24.531 1 91.69 297 LEU B N 1
ATOM 5572 C CA . LEU B 1 297 ? -8.297 22.203 24.219 1 91.69 297 LEU B CA 1
ATOM 5573 C C . LEU B 1 297 ? -7.148 22.375 23.234 1 91.69 297 LEU B C 1
ATOM 5575 O O . LEU B 1 297 ? -7.176 23.281 22.391 1 91.69 297 LEU B O 1
ATOM 5579 N N . THR B 1 298 ? -6.145 21.547 23.328 1 91.62 298 THR B N 1
ATOM 5580 C CA . THR B 1 298 ? -5.055 21.578 22.359 1 91.62 298 THR B CA 1
ATOM 5581 C C . THR B 1 298 ? -5.559 21.219 20.969 1 91.62 298 THR B C 1
ATOM 5583 O O . THR B 1 298 ? -5.211 21.875 19.984 1 91.62 298 THR B O 1
ATOM 5586 N N . PHE B 1 299 ? -6.406 20.219 20.938 1 88.38 299 PHE B N 1
ATOM 5587 C CA . PHE B 1 299 ? -6.992 19.812 19.656 1 88.38 299 PHE B CA 1
ATOM 5588 C C . PHE B 1 299 ? -7.902 20.906 19.109 1 88.38 299 PHE B C 1
ATOM 5590 O O . PHE B 1 299 ? -7.941 21.141 17.906 1 88.38 299 PHE B O 1
ATOM 5597 N N . ALA B 1 300 ? -8.594 21.484 19.984 1 88.81 300 ALA B N 1
ATOM 5598 C CA . ALA B 1 300 ? -9.477 22.562 19.578 1 88.81 300 ALA B CA 1
ATOM 5599 C C . ALA B 1 300 ? -8.688 23.75 19.031 1 88.81 300 ALA B C 1
ATOM 5601 O O . ALA B 1 300 ? -9.109 24.391 18.062 1 88.81 300 ALA B O 1
ATOM 5602 N N . PHE B 1 301 ? -7.609 24.047 19.688 1 91.31 301 PHE B N 1
ATOM 5603 C CA . PHE B 1 301 ? -6.738 25.109 19.203 1 91.31 301 PHE B CA 1
ATOM 5604 C C . PHE B 1 301 ? -6.238 24.812 17.797 1 91.31 301 PHE B C 1
ATOM 5606 O O . PHE B 1 301 ? -6.258 25.672 16.938 1 91.31 301 PHE B O 1
ATOM 5613 N N . SER B 1 302 ? -5.746 23.609 17.594 1 90 302 SER B N 1
ATOM 5614 C CA . SER B 1 302 ? -5.285 23.172 16.266 1 90 302 SER B CA 1
ATOM 5615 C C . SER B 1 302 ? -6.395 23.281 15.234 1 90 302 SER B C 1
ATOM 5617 O O . SER B 1 302 ? -6.164 23.75 14.117 1 90 302 SER B O 1
ATOM 5619 N N . ALA B 1 303 ? -7.59 22.828 15.539 1 87 303 ALA B N 1
ATOM 5620 C CA . ALA B 1 303 ? -8.742 22.891 14.648 1 87 303 ALA B CA 1
ATOM 5621 C C . ALA B 1 303 ? -9.078 24.328 14.281 1 87 303 ALA B C 1
ATOM 5623 O O . ALA B 1 303 ? -9.461 24.609 13.148 1 87 303 ALA B O 1
ATOM 5624 N N . LEU B 1 304 ? -8.969 25.172 15.211 1 86.62 304 LEU B N 1
ATOM 5625 C CA . LEU B 1 304 ? -9.258 26.578 14.992 1 86.62 304 LEU B CA 1
ATOM 5626 C C . LEU B 1 304 ? -8.289 27.188 13.984 1 86.62 304 LEU B C 1
ATOM 5628 O O . LEU B 1 304 ? -8.68 28.031 13.172 1 86.62 304 LEU B O 1
ATOM 5632 N N . LEU B 1 305 ? -7.027 26.875 14.055 1 87.5 305 LEU B N 1
ATOM 5633 C CA . LEU B 1 305 ? -6.047 27.375 13.102 1 87.5 305 LEU B CA 1
ATOM 5634 C C . LEU B 1 305 ? -6.395 26.922 11.68 1 87.5 305 LEU B C 1
ATOM 5636 O O . LEU B 1 305 ? -6.262 27.688 10.734 1 87.5 305 LEU B O 1
ATOM 5640 N N . HIS B 1 306 ? -6.855 25.656 11.555 1 85.5 306 HIS B N 1
ATOM 5641 C CA . HIS B 1 306 ? -7.277 25.141 10.258 1 85.5 306 HIS B CA 1
ATOM 5642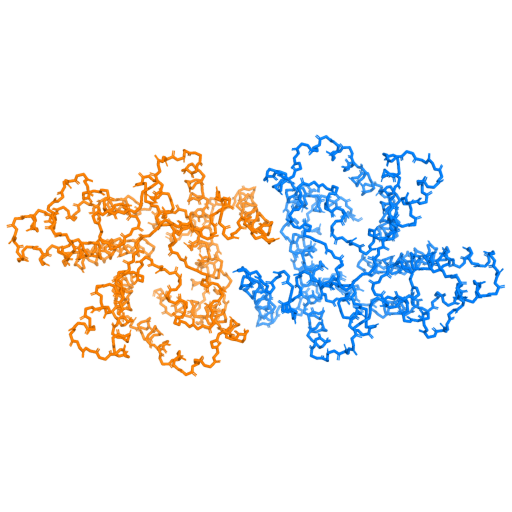 C C . HIS B 1 306 ? -8.516 25.891 9.758 1 85.5 306 HIS B C 1
ATOM 5644 O O . HIS B 1 306 ? -8.609 26.219 8.57 1 85.5 306 HIS B O 1
ATOM 5650 N N . GLU B 1 307 ? -9.336 26.219 10.656 1 84 307 GLU B N 1
ATOM 5651 C CA . GLU B 1 307 ? -10.594 26.859 10.297 1 84 307 GLU B CA 1
ATOM 5652 C C . GLU B 1 307 ? -10.367 28.281 9.82 1 84 307 GLU B C 1
ATOM 5654 O O . GLU B 1 307 ? -11.039 28.75 8.898 1 84 307 GLU B O 1
ATOM 5659 N N . ILE B 1 308 ? -9.547 28.859 10.414 1 85.94 308 ILE B N 1
ATOM 5660 C CA . ILE B 1 308 ? -9.266 30.234 10.039 1 85.94 308 ILE B CA 1
ATOM 5661 C C . ILE B 1 308 ? -8.734 30.281 8.609 1 85.94 308 ILE B C 1
ATOM 5663 O O . ILE B 1 308 ? -9.094 31.172 7.832 1 85.94 308 ILE B O 1
ATOM 5667 N N . ILE B 1 309 ? -7.898 29.328 8.266 1 87.19 309 ILE B N 1
ATOM 5668 C CA . ILE B 1 309 ? -7.367 29.25 6.914 1 87.19 309 ILE B CA 1
ATOM 5669 C C . ILE B 1 309 ? -8.5 28.953 5.93 1 87.19 309 ILE B C 1
ATOM 5671 O O . ILE B 1 309 ? -8.609 29.609 4.883 1 87.19 309 ILE B O 1
ATOM 5675 N N . LEU B 1 310 ? -9.336 28.109 6.301 1 84.12 310 LEU B N 1
ATOM 5676 C CA . LEU B 1 310 ? -10.406 27.688 5.402 1 84.12 310 LEU B CA 1
ATOM 5677 C C . LEU B 1 310 ? -11.422 28.797 5.211 1 84.12 310 LEU B C 1
ATOM 5679 O O . LEU B 1 310 ? -11.938 29 4.105 1 84.12 310 LEU B O 1
ATOM 5683 N N . ILE B 1 311 ? -11.703 29.484 6.258 1 83.62 311 ILE B N 1
ATOM 5684 C CA . ILE B 1 311 ? -12.648 30.578 6.18 1 83.62 311 ILE B CA 1
ATOM 5685 C C . ILE B 1 311 ? -12.117 31.656 5.227 1 83.62 311 ILE B C 1
ATOM 5687 O O . ILE B 1 311 ? -12.867 32.219 4.422 1 83.62 311 ILE B O 1
ATOM 5691 N N . ALA B 1 312 ? -10.883 31.906 5.336 1 85.69 312 ALA B N 1
ATOM 5692 C CA . ALA B 1 312 ? -10.273 32.938 4.5 1 85.69 312 ALA B CA 1
ATOM 5693 C C . ALA B 1 312 ? -10.25 32.5 3.035 1 85.69 312 ALA B C 1
ATOM 5695 O O . ALA B 1 312 ? -10.523 33.312 2.141 1 85.69 312 ALA B O 1
ATOM 5696 N N . VAL B 1 313 ? -9.984 31.25 2.801 1 85.12 313 VAL B N 1
ATOM 5697 C CA . VAL B 1 313 ? -9.805 30.734 1.442 1 85.12 313 VAL B CA 1
ATOM 5698 C C . VAL B 1 313 ? -11.156 30.547 0.771 1 85.12 313 VAL B C 1
ATOM 5700 O O . VAL B 1 313 ? -11.32 30.844 -0.415 1 85.12 313 VAL B O 1
ATOM 5703 N N . LEU B 1 314 ? -12.055 30.141 1.493 1 82.25 314 LEU B N 1
ATOM 5704 C CA . LEU B 1 314 ? -13.367 29.844 0.928 1 82.25 314 LEU B CA 1
ATOM 5705 C C . LEU B 1 314 ? -14.281 31.062 1.014 1 82.25 314 LEU B C 1
ATOM 5707 O O . LEU B 1 314 ? -15.328 31.109 0.366 1 82.25 314 LEU B O 1
ATOM 5711 N N . ARG B 1 315 ? -13.938 32 1.771 1 83.44 315 ARG B N 1
ATOM 5712 C CA . ARG B 1 315 ? -14.711 33.25 1.948 1 83.44 315 ARG B CA 1
ATOM 5713 C C . ARG B 1 315 ? -16.125 32.938 2.447 1 83.44 315 ARG B C 1
ATOM 5715 O O . ARG B 1 315 ? -17.094 33.562 2.008 1 83.44 315 ARG B O 1
ATOM 5722 N N . GLN B 1 316 ? -16.188 31.797 3.104 1 77.44 316 GLN B N 1
ATOM 5723 C CA . GLN B 1 316 ? -17.438 31.359 3.725 1 77.44 316 GLN B CA 1
ATOM 5724 C C . GLN B 1 316 ? -17.188 30.703 5.074 1 77.44 316 GLN B C 1
ATOM 5726 O O . GLN B 1 316 ? -16.203 29.969 5.238 1 77.44 316 GLN B O 1
ATOM 5731 N N . PHE B 1 317 ? -18 31.156 5.965 1 75.88 317 PHE B N 1
ATOM 5732 C CA . PHE B 1 317 ? -17.891 30.547 7.285 1 75.88 317 PHE B CA 1
ATOM 5733 C C . PHE B 1 317 ? -18.656 29.234 7.336 1 75.88 317 PHE B C 1
ATOM 5735 O O . PHE B 1 317 ? -19.891 29.234 7.348 1 75.88 317 PHE B O 1
ATOM 5742 N N . THR B 1 318 ? -18.047 28.125 7.086 1 71.25 318 THR B N 1
ATOM 5743 C CA . THR B 1 318 ? -18.625 26.797 7.246 1 71.25 318 THR B CA 1
ATOM 5744 C C . THR B 1 318 ? -17.844 26 8.289 1 71.25 318 THR B C 1
ATOM 5746 O O . THR B 1 318 ? -16.812 25.391 7.984 1 71.25 318 THR B O 1
ATOM 5749 N N . PRO B 1 319 ? -18.375 26.047 9.43 1 71.88 319 PRO B N 1
ATOM 5750 C CA . PRO B 1 319 ? -17.625 25.375 10.5 1 71.88 319 PRO B CA 1
ATOM 5751 C C . PRO B 1 319 ? -17.641 23.859 10.383 1 71.88 319 PRO B C 1
ATOM 5753 O O . PRO B 1 319 ? -17.375 23.156 11.352 1 71.88 319 PRO B O 1
ATOM 5756 N N . PHE B 1 320 ? -17.906 23.391 9.297 1 71.94 320 PHE B N 1
ATOM 5757 C CA . PHE B 1 320 ? -18.031 21.953 9.094 1 71.94 320 PHE B CA 1
ATOM 5758 C C . PHE B 1 320 ? -16.719 21.234 9.367 1 71.94 320 PHE B C 1
ATOM 5760 O O . PHE B 1 320 ? -16.688 20.188 10.023 1 71.94 320 PHE B O 1
ATOM 5767 N N . MET B 1 321 ? -15.648 21.781 8.953 1 71.38 321 MET B N 1
ATOM 5768 C CA . MET B 1 321 ? -14.359 21.141 9.172 1 71.38 321 MET B CA 1
ATOM 5769 C C . MET B 1 321 ? -14.023 21.094 10.656 1 71.38 321 MET B C 1
ATOM 5771 O O . MET B 1 321 ? -13.523 20.078 11.148 1 71.38 321 MET B O 1
ATOM 5775 N N . THR B 1 322 ? -14.383 22.156 11.297 1 72.88 322 THR B N 1
ATOM 5776 C CA . THR B 1 322 ? -14.109 22.203 12.727 1 72.88 322 THR B CA 1
ATOM 5777 C C . THR B 1 322 ? -14.938 21.156 13.469 1 72.88 322 THR B C 1
ATOM 5779 O O . THR B 1 322 ? -14.43 20.484 14.367 1 72.88 322 THR B O 1
ATOM 5782 N N . PHE B 1 323 ? -16.047 21.062 12.969 1 76.62 323 PHE B N 1
ATOM 5783 C CA . PHE B 1 323 ? -16.922 20.109 13.625 1 76.62 323 PHE B CA 1
ATOM 5784 C C . PHE B 1 323 ? -16.438 18.688 13.375 1 76.62 323 PHE B C 1
ATOM 5786 O O . PHE B 1 323 ? -16.422 17.859 14.297 1 76.62 323 PHE B O 1
ATOM 5793 N N . ILE B 1 324 ? -16.062 18.422 12.227 1 73.88 324 ILE B N 1
ATOM 5794 C CA . ILE B 1 324 ? -15.609 17.078 11.883 1 73.88 324 ILE B CA 1
ATOM 5795 C C . ILE B 1 324 ? -14.312 16.766 12.625 1 73.88 324 ILE B C 1
ATOM 5797 O O . ILE B 1 324 ? -14.125 15.648 13.109 1 73.88 324 ILE B O 1
ATOM 5801 N N . MET B 1 325 ? -13.484 17.688 12.711 1 75.31 325 MET B N 1
ATOM 5802 C CA . MET B 1 325 ? -12.219 17.484 13.406 1 75.31 325 MET B CA 1
ATOM 5803 C C . MET B 1 325 ? -12.445 17.266 14.898 1 75.31 325 MET B C 1
ATOM 5805 O O . MET B 1 325 ? -11.836 16.375 15.5 1 75.31 325 MET B O 1
ATOM 5809 N N . LEU B 1 326 ? -13.414 18.031 15.406 1 76.19 326 LEU B N 1
ATOM 5810 C CA . LEU B 1 326 ? -13.68 17.906 16.828 1 76.19 326 LEU B CA 1
ATOM 5811 C C . LEU B 1 326 ? -14.43 16.625 17.141 1 76.19 326 LEU B C 1
ATOM 5813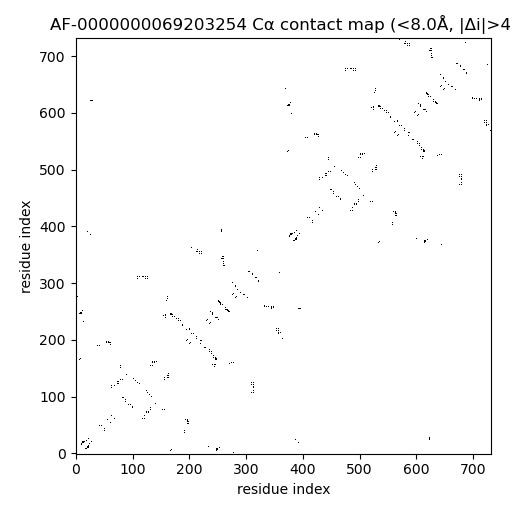 O O . LEU B 1 326 ? -14.273 16.047 18.219 1 76.19 326 LEU B O 1
ATOM 5817 N N . LEU B 1 327 ? -15.156 16.188 16.188 1 79 327 LEU B N 1
ATOM 5818 C CA . LEU B 1 327 ? -15.898 14.945 16.359 1 79 327 LEU B CA 1
ATOM 5819 C C . LEU B 1 327 ? -14.953 13.758 16.422 1 79 327 LEU B C 1
ATOM 5821 O O . LEU B 1 327 ? -15.305 12.703 16.953 1 79 327 LEU B O 1
ATOM 5825 N N . GLN B 1 328 ? -13.812 13.969 15.953 1 77 328 GLN B N 1
ATOM 5826 C CA . GLN B 1 328 ? -12.828 12.891 15.984 1 77 328 GLN B CA 1
ATOM 5827 C C . GLN B 1 328 ? -12.414 12.57 17.422 1 77 328 GLN B C 1
ATOM 5829 O O . GLN B 1 328 ? -12.039 11.43 17.719 1 77 328 GLN B O 1
ATOM 5834 N N . VAL B 1 329 ? -12.609 13.523 18.281 1 78.19 329 VAL B N 1
ATOM 5835 C CA . VAL B 1 329 ? -12.156 13.344 19.656 1 78.19 329 VAL B CA 1
ATOM 5836 C C . VAL B 1 329 ? -13.039 12.32 20.359 1 78.19 329 VAL B C 1
ATOM 5838 O O . VAL B 1 329 ? -12.547 11.312 20.875 1 78.19 329 VAL B O 1
ATOM 5841 N N . PRO B 1 330 ? -14.297 12.531 20.359 1 78 330 PRO B N 1
ATOM 5842 C CA . PRO B 1 330 ? -15.125 11.5 20.984 1 78 330 PRO B CA 1
ATOM 5843 C C . PRO B 1 330 ? -15.047 10.156 20.266 1 78 330 PRO B C 1
ATOM 5845 O O . PRO B 1 330 ? -15.109 9.102 20.906 1 78 330 PRO B O 1
ATOM 5848 N N . VAL B 1 331 ? -14.938 10.164 19.047 1 80.88 331 VAL B N 1
ATOM 5849 C CA . VAL B 1 331 ? -14.836 8.93 18.266 1 80.88 331 VAL B CA 1
ATOM 5850 C C . VAL B 1 331 ? -13.586 8.164 18.688 1 80.88 331 VAL B C 1
ATOM 5852 O O . VAL B 1 331 ? -13.617 6.941 18.844 1 80.88 331 VAL B O 1
ATOM 5855 N N . MET B 1 332 ? -12.641 8.867 18.891 1 78.81 332 MET B N 1
ATOM 5856 C CA . MET B 1 332 ? -11.383 8.258 19.297 1 78.81 332 MET B CA 1
ATOM 5857 C C . MET B 1 332 ? -11.508 7.641 20.688 1 78.81 332 MET B C 1
ATOM 5859 O O . MET B 1 332 ? -10.922 6.594 20.969 1 78.81 332 MET B O 1
ATOM 5863 N N . MET B 1 333 ? -12.219 8.344 21.484 1 79 333 MET B N 1
ATOM 5864 C CA . MET B 1 333 ? -12.406 7.852 22.844 1 79 333 MET B CA 1
ATOM 5865 C C . MET B 1 333 ? -13.211 6.555 22.844 1 79 333 MET B C 1
ATOM 5867 O O . MET B 1 333 ? -12.906 5.633 23.609 1 79 333 MET B O 1
ATOM 5871 N N . VAL B 1 334 ? -14.07 6.445 21.922 1 81.06 334 VAL B N 1
ATOM 5872 C CA . VAL B 1 334 ? -14.938 5.277 21.844 1 81.06 334 VAL B CA 1
ATOM 5873 C C . VAL B 1 334 ? -14.195 4.121 21.172 1 81.06 334 VAL B C 1
ATOM 5875 O O . VAL B 1 334 ? -14.359 2.963 21.578 1 81.06 334 VAL B O 1
ATOM 5878 N N . LEU B 1 335 ? -13.352 4.461 20.312 1 84 335 LEU B N 1
ATOM 5879 C CA . LEU B 1 335 ? -12.703 3.426 19.516 1 84 335 LEU B CA 1
ATOM 5880 C C . LEU B 1 335 ? -11.305 3.117 20.062 1 84 335 LEU B C 1
ATOM 5882 O O . LEU B 1 335 ? -10.453 2.604 19.328 1 84 335 LEU B O 1
ATOM 5886 N N . ARG B 1 336 ? -11.086 3.4 21.234 1 83.69 336 ARG B N 1
ATOM 5887 C CA . ARG B 1 336 ? -9.789 3.18 21.859 1 83.69 336 ARG B CA 1
ATOM 5888 C C . ARG B 1 336 ? -9.438 1.696 21.875 1 83.69 336 ARG B C 1
ATOM 5890 O O . ARG B 1 336 ? -8.258 1.336 21.875 1 83.69 336 ARG B O 1
ATOM 5897 N N . PHE B 1 337 ? -10.438 0.904 21.812 1 84.88 337 PHE B N 1
ATOM 5898 C CA . PHE B 1 337 ? -10.211 -0.536 21.859 1 84.88 337 PHE B CA 1
ATOM 5899 C C . PHE B 1 337 ? -9.57 -1.025 20.578 1 84.88 337 PHE B C 1
ATOM 5901 O O . PHE B 1 337 ? -9.023 -2.131 20.531 1 84.88 337 PHE B O 1
ATOM 5908 N N . LEU B 1 338 ? -9.492 -0.173 19.594 1 87.5 338 LEU B N 1
ATOM 5909 C CA . LEU B 1 338 ? -8.898 -0.543 18.297 1 87.5 338 LEU B CA 1
ATOM 5910 C C . LEU B 1 338 ? -7.402 -0.262 18.297 1 87.5 338 LEU B C 1
ATOM 5912 O O . LEU B 1 338 ? -6.703 -0.639 17.344 1 87.5 338 LEU B O 1
ATOM 5916 N N . LYS B 1 339 ? -6.922 0.222 19.406 1 87.75 339 LYS B N 1
ATOM 5917 C CA . LYS B 1 339 ? -5.508 0.596 19.438 1 87.75 339 LYS B CA 1
ATOM 5918 C C . LYS B 1 339 ? -4.613 -0.628 19.281 1 87.75 339 LYS B C 1
ATOM 5920 O O . LYS B 1 339 ? -4.844 -1.66 19.906 1 87.75 339 LYS B O 1
ATOM 5925 N N . ASN B 1 340 ? -3.674 -0.579 18.297 1 86.56 340 ASN B N 1
ATOM 5926 C CA . ASN B 1 340 ? -2.664 -1.602 18.047 1 86.56 340 ASN B CA 1
ATOM 5927 C C . ASN B 1 340 ? -3.285 -2.873 17.469 1 86.56 340 ASN B C 1
ATOM 5929 O O . ASN B 1 340 ? -2.861 -3.98 17.812 1 86.56 340 ASN B O 1
ATOM 5933 N N . THR B 1 341 ? -4.426 -2.684 16.875 1 88.75 341 THR B N 1
ATOM 5934 C CA . THR B 1 341 ? -5.066 -3.824 16.234 1 88.75 341 THR B CA 1
ATOM 5935 C C . THR B 1 341 ? -5.078 -3.65 14.719 1 88.75 341 THR B C 1
ATOM 5937 O O . THR B 1 341 ? -4.988 -2.529 14.211 1 88.75 341 THR B O 1
ATOM 5940 N N . ARG B 1 342 ? -5.203 -4.793 14.047 1 87.25 342 ARG B N 1
ATOM 5941 C CA . ARG B 1 342 ? -5.293 -4.766 12.594 1 87.25 342 ARG B CA 1
ATOM 5942 C C . ARG B 1 342 ? -6.57 -4.074 12.133 1 87.25 342 ARG B C 1
ATOM 5944 O O . ARG B 1 342 ? -6.566 -3.354 11.133 1 87.25 342 ARG B O 1
ATOM 5951 N N . ILE B 1 343 ? -7.586 -4.285 12.875 1 88.94 343 ILE B N 1
ATOM 5952 C CA . ILE B 1 343 ? -8.859 -3.67 12.531 1 88.94 343 ILE B CA 1
ATOM 5953 C C . ILE B 1 343 ? -8.766 -2.154 12.695 1 88.94 343 ILE B C 1
ATOM 5955 O O . ILE B 1 343 ? -9.375 -1.401 11.938 1 88.94 343 ILE B O 1
ATOM 5959 N N . GLY B 1 344 ? -8.062 -1.797 13.719 1 91.5 344 GLY B N 1
ATOM 5960 C CA . GLY B 1 344 ? -7.828 -0.374 13.898 1 91.5 344 GLY B CA 1
ATOM 5961 C C . GLY B 1 344 ? -7.09 0.263 12.734 1 91.5 344 GLY B C 1
ATOM 5962 O O . GLY B 1 344 ? -7.395 1.392 12.344 1 91.5 344 GLY B O 1
ATOM 5963 N N . LEU B 1 345 ? -6.133 -0.517 12.172 1 92.38 345 LEU B N 1
ATOM 5964 C CA . LEU B 1 345 ? -5.371 -0.047 11.016 1 92.38 345 LEU B CA 1
ATOM 5965 C C . LEU B 1 345 ? -6.27 0.093 9.789 1 92.38 345 LEU B C 1
ATOM 5967 O O . LEU B 1 345 ? -6.191 1.088 9.07 1 92.38 345 LEU B O 1
ATOM 5971 N N . ILE B 1 346 ? -7.113 -0.862 9.625 1 90.62 346 ILE B N 1
ATOM 5972 C CA . ILE B 1 346 ? -8.039 -0.842 8.5 1 90.62 346 ILE B CA 1
ATOM 5973 C C . ILE B 1 346 ? -9.031 0.311 8.664 1 90.62 346 ILE B C 1
ATOM 5975 O O . ILE B 1 346 ? -9.328 1.021 7.703 1 90.62 346 ILE B O 1
ATOM 5979 N N . TYR B 1 347 ? -9.461 0.524 9.859 1 90.19 347 TYR B N 1
ATOM 5980 C CA . TYR B 1 347 ? -10.383 1.612 10.156 1 90.19 347 TYR B CA 1
ATOM 5981 C C . TYR B 1 347 ? -9.727 2.967 9.914 1 90.19 347 TYR B C 1
ATOM 5983 O O . TYR B 1 347 ? -10.359 3.881 9.375 1 90.19 347 TYR B O 1
ATOM 5991 N N . PHE B 1 348 ? -8.555 3.062 10.297 1 91.44 348 PHE B N 1
ATOM 5992 C CA . PHE B 1 348 ? -7.812 4.301 10.094 1 91.44 348 PHE B CA 1
ATOM 5993 C C . PHE B 1 348 ? -7.762 4.668 8.617 1 91.44 348 PHE B C 1
ATOM 5995 O O . PHE B 1 348 ? -8.141 5.781 8.234 1 91.44 348 PHE B O 1
ATOM 6002 N N . TRP B 1 349 ? -7.359 3.721 7.77 1 92.94 349 TRP B N 1
ATOM 6003 C CA . TRP B 1 349 ? -7.25 4 6.34 1 92.94 349 TRP B CA 1
ATOM 6004 C C . TRP B 1 349 ? -8.625 4.219 5.723 1 92.94 349 TRP B C 1
ATOM 6006 O O . TRP B 1 349 ? -8.781 5.059 4.828 1 92.94 349 TRP B O 1
ATOM 6016 N N . PHE B 1 350 ? -9.594 3.488 6.195 1 91.75 350 PHE B N 1
ATOM 6017 C CA . PHE B 1 350 ? -10.969 3.676 5.734 1 91.75 350 PHE B CA 1
ATOM 6018 C C . PHE B 1 350 ? -11.438 5.098 6.016 1 91.75 350 PHE B C 1
ATOM 6020 O O . PHE B 1 350 ? -12.023 5.746 5.145 1 91.75 350 PHE B O 1
ATOM 6027 N N . SER B 1 351 ? -11.133 5.574 7.191 1 88.44 351 SER B N 1
ATOM 6028 C CA . SER B 1 351 ? -11.562 6.906 7.617 1 88.44 351 SER B CA 1
ATOM 6029 C C . SER B 1 351 ? -10.828 7.992 6.836 1 88.44 351 SER B C 1
ATOM 6031 O O . SER B 1 351 ? -11.43 9.008 6.473 1 88.44 351 SER B O 1
ATOM 6033 N N . LEU B 1 352 ? -9.656 7.75 6.578 1 89.56 352 LEU B N 1
ATOM 6034 C CA . LEU B 1 352 ? -8.875 8.75 5.855 1 89.56 352 LEU B CA 1
ATOM 6035 C C . LEU B 1 352 ? -9.305 8.828 4.395 1 89.56 352 LEU B C 1
ATOM 6037 O O . LEU B 1 352 ? -9.422 9.914 3.832 1 89.56 352 LEU B O 1
ATOM 6041 N N . LEU B 1 353 ? -9.562 7.684 3.771 1 91.75 353 LEU B N 1
ATOM 6042 C CA . LEU B 1 353 ? -9.93 7.617 2.361 1 91.75 353 LEU B CA 1
ATOM 6043 C C . LEU B 1 353 ? -11.305 8.234 2.127 1 91.75 353 LEU B C 1
ATOM 6045 O O . LEU B 1 353 ? -11.57 8.773 1.054 1 91.75 353 LEU B O 1
ATOM 6049 N N . HIS B 1 354 ? -12.133 8.258 3.17 1 89.38 354 HIS B N 1
ATOM 6050 C CA . HIS B 1 354 ? -13.477 8.805 3.01 1 89.38 354 HIS B CA 1
ATOM 6051 C C . HIS B 1 354 ? -13.578 10.195 3.621 1 89.38 354 HIS B C 1
ATOM 6053 O O . HIS B 1 354 ? -14.359 11.023 3.152 1 89.38 354 HIS B O 1
ATOM 6059 N N . GLY B 1 355 ? -12.828 10.406 4.648 1 85.56 355 GLY B N 1
ATOM 6060 C CA . GLY B 1 355 ? -12.922 11.672 5.363 1 85.56 355 GLY B CA 1
ATOM 6061 C C . GLY B 1 355 ? -12.5 12.859 4.527 1 85.56 355 GLY B C 1
ATOM 6062 O O . GLY B 1 355 ? -13.203 13.875 4.477 1 85.56 355 GLY B O 1
ATOM 6063 N N . VAL B 1 356 ? -11.438 12.727 3.809 1 85.88 356 VAL B N 1
ATOM 6064 C CA . VAL B 1 356 ? -10.891 13.844 3.051 1 85.88 356 VAL B CA 1
ATOM 6065 C C . VAL B 1 356 ? -11.828 14.195 1.893 1 85.88 356 VAL B C 1
ATOM 6067 O O . VAL B 1 356 ? -12.172 15.359 1.693 1 85.88 356 VAL B O 1
ATOM 6070 N N . PRO B 1 357 ? -12.297 13.18 1.176 1 88.44 357 PRO B N 1
ATOM 6071 C CA . PRO B 1 357 ? -13.234 13.492 0.098 1 88.44 357 PRO B CA 1
ATOM 6072 C C . PRO B 1 357 ? -14.547 14.078 0.612 1 88.44 357 PRO B C 1
ATOM 6074 O O . PRO B 1 357 ? -15.141 14.938 -0.049 1 88.44 357 PRO B O 1
ATOM 6077 N N . ILE B 1 358 ? -14.977 13.688 1.727 1 84.56 358 ILE B N 1
ATOM 6078 C CA . ILE B 1 358 ? -16.203 14.227 2.301 1 84.56 358 ILE B CA 1
ATOM 6079 C C . ILE B 1 358 ? -16.016 15.703 2.635 1 84.56 358 ILE B C 1
ATOM 6081 O O . ILE B 1 358 ? -16.891 16.531 2.338 1 84.56 358 ILE B O 1
ATOM 6085 N N . ILE B 1 359 ? -14.906 15.969 3.162 1 79.94 359 ILE B N 1
ATOM 6086 C CA . ILE B 1 359 ? -14.602 17.359 3.514 1 79.94 359 ILE B CA 1
ATOM 6087 C C . ILE B 1 359 ? -14.461 18.188 2.244 1 79.94 359 ILE B C 1
ATOM 6089 O O . ILE B 1 359 ? -14.977 19.312 2.172 1 79.94 359 ILE B O 1
ATOM 6093 N N . ALA B 1 360 ? -13.82 17.625 1.25 1 80.44 360 ALA B N 1
ATOM 6094 C CA . ALA B 1 360 ? -13.609 18.344 -0.006 1 80.44 360 ALA B CA 1
ATOM 6095 C C . ALA B 1 360 ? -14.938 18.578 -0.729 1 80.44 360 ALA B C 1
ATOM 6097 O O . ALA B 1 360 ? -15.133 19.625 -1.355 1 80.44 360 ALA B O 1
ATOM 6098 N N . SER B 1 361 ? -15.789 17.609 -0.664 1 80.5 361 SER B N 1
ATOM 6099 C CA . SER B 1 361 ? -17.078 17.719 -1.353 1 80.5 361 SER B CA 1
ATOM 6100 C C . SER B 1 361 ? -18 18.719 -0.656 1 80.5 361 SER B C 1
ATOM 6102 O O . SER B 1 361 ? -18.781 19.422 -1.311 1 80.5 361 SER B O 1
ATOM 6104 N N . TYR B 1 362 ? -17.797 18.781 0.563 1 74.31 362 TYR B N 1
ATOM 6105 C CA . TYR B 1 362 ? -18.688 19.672 1.286 1 74.31 362 TYR B CA 1
ATOM 6106 C C . TYR B 1 362 ? -18.141 21.094 1.296 1 74.31 362 TYR B C 1
ATOM 6108 O O . TYR B 1 362 ? -18.891 22.062 1.399 1 74.31 362 TYR B O 1
ATOM 6116 N N . TYR B 1 363 ? -16.797 21.172 1.322 1 66.88 363 TYR B N 1
ATOM 6117 C CA . TYR B 1 363 ? -16.203 22.516 1.343 1 66.88 363 TYR B CA 1
ATOM 6118 C C . TYR B 1 363 ? -16.094 23.078 -0.067 1 66.88 363 TYR B C 1
ATOM 6120 O O . TYR B 1 363 ? -16.047 24.297 -0.248 1 66.88 363 TYR B O 1
ATOM 6128 N N . VAL B 1 364 ? -15.609 22.297 -1.128 1 55.94 364 VAL B N 1
ATOM 6129 C CA . VAL B 1 364 ? -15.469 22.922 -2.443 1 55.94 364 VAL B CA 1
ATOM 6130 C C . VAL B 1 364 ? -16.844 23.328 -2.967 1 55.94 364 VAL B C 1
ATOM 6132 O O . VAL B 1 364 ? -17.531 22.547 -3.619 1 55.94 364 VAL B O 1
ATOM 6135 N N . LEU B 1 365 ? -17.688 23.562 -2.225 1 45.19 365 LEU B N 1
ATOM 6136 C CA . LEU B 1 365 ? -18.812 24.25 -2.863 1 45.19 365 LEU B CA 1
ATOM 6137 C C . LEU B 1 365 ? -18.312 25.438 -3.68 1 45.19 365 LEU B C 1
ATOM 6139 O O . LEU B 1 365 ? -17.391 26.141 -3.266 1 45.19 365 LEU B O 1
ATOM 6143 N N . ILE B 1 366 ? -18.391 25.281 -5.102 1 37.59 366 ILE B N 1
ATOM 6144 C CA . ILE B 1 366 ? -18.406 26.438 -5.992 1 37.59 366 ILE B CA 1
ATOM 6145 C C . ILE B 1 366 ? -18.984 27.641 -5.258 1 37.59 366 ILE B C 1
ATOM 6147 O O . ILE B 1 366 ? -20 27.531 -4.574 1 37.59 366 ILE B O 1
#